Protein AF-A0A5R9E8K3-F1 (afdb_monomer)

Secondary structure (DSSP, 8-state):
--SHHHHSS--S--------------------------------------------------------------------PPPPPGGGHHHHHHHHGGGS-HHHHHHHHHHHH-HHHHHTS-HHHHHHHTTS-HHHHHHHHHHTT-SSHHHHHHHHHHHHHHHHTTPPPBSSSS-BTT--HHHHHHHHHHHHHHHHHHHHHH--HHHHHHHHHHHHH-S-EEEE--THHHHHHHHHHHHHHHTT--EEEE-SHHHHHHHHTT--TT-EEEEE-SSS--HHHHHHHHHHHHTT-EEEEEES-TTSGGGGG-SEEEE---TT--TT-SS-HHHHHHHHHHHHHHHHHHHHHTHHHHHHHHHHHHHHHHHHHS----

Foldseek 3Di:
DQPPVCVVPPPDDDDDDDDDDDDDDYDDDDDDDDDDDDDDDDDDDDDDDDDDDDDDDDDDDDDDDDDDDDDDDDDDDDPPDDQAAQVCLLVLLVVCVVVDDPLLNLLSVVCNVQLPVLLPDDLVRSCVVSVHDSVSQQVSCVVSPHNGPVRSSVSSNVNVVVVVVVFAPAPFPPHHPPDDVVVVVVVVVVLQVVQQVVLVVPWDVVLLLVLLVLQLQAQAEEEEDEDLQLVLQVVLQVLCVLQPHHYDYDHDLVVLQVVLLVAAARHEYEAEEAALEPCSRQNSLQSNLVRHHAYEYEYQCCVHSSVVSHPGYTHGHPPRQHPPNVPVVSSSSSSNSSSVSSSVSSCVVSVVRRVVSNVVVCVVCVVVPDPPPD

Radius of gyration: 31.63 Å; Cα contacts (8 Å, |Δi|>4): 462; chains: 1; bounding box: 90×89×94 Å

Nearest PDB structures (foldseek):
  4ivn-assembly1_B  TM=6.875E-01  e=9.668E-21  Vibrio vulnificus YJ016
  4ivn-assembly1_A  TM=6.862E-01  e=1.347E-20  Vibrio vulnificus YJ016
  7en7-assembly1_A  TM=9.440E-01  e=8.428E-16  Escherichia coli K-12
  7en6-assembly1_C  TM=9.588E-01  e=3.052E-14  Escherichia coli
  7en6-assembly1_D  TM=9.165E-01  e=1.432E-13  Escherichia coli

Structure (mmCIF, N/CA/C/O backbone):
data_AF-A0A5R9E8K3-F1
#
_entry.id   AF-A0A5R9E8K3-F1
#
loop_
_atom_site.group_PDB
_atom_site.id
_atom_site.type_symbol
_atom_site.label_atom_id
_atom_site.label_alt_id
_atom_site.label_comp_id
_atom_site.label_asym_id
_atom_site.label_entity_id
_atom_site.label_seq_id
_atom_site.pdbx_PDB_ins_code
_atom_site.Cartn_x
_atom_site.Cartn_y
_atom_site.Cartn_z
_atom_site.occupancy
_atom_site.B_iso_or_equiv
_atom_site.auth_seq_id
_atom_site.auth_comp_id
_atom_site.auth_asym_id
_atom_site.auth_atom_id
_atom_site.pdbx_PDB_model_num
ATOM 1 N N . MET A 1 1 ? 27.120 21.639 -10.016 1.00 44.28 1 MET A N 1
ATOM 2 C CA . MET A 1 1 ? 26.399 20.917 -8.944 1.00 44.28 1 MET A CA 1
ATOM 3 C C . MET A 1 1 ? 26.073 19.487 -9.396 1.00 44.28 1 MET A C 1
ATOM 5 O O . MET A 1 1 ? 24.969 19.007 -9.218 1.00 44.28 1 MET A O 1
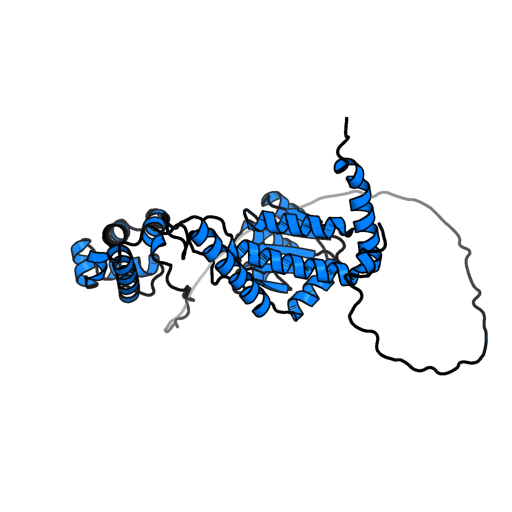ATOM 9 N N . THR A 1 2 ? 27.048 18.814 -10.017 1.00 40.00 2 THR A N 1
ATOM 10 C CA . THR A 1 2 ? 26.936 17.485 -10.659 1.00 40.00 2 THR A CA 1
ATOM 11 C C . THR A 1 2 ? 27.899 16.466 -10.034 1.00 40.00 2 THR A C 1
ATOM 13 O O . THR A 1 2 ? 28.052 15.361 -10.542 1.00 40.00 2 THR A O 1
ATOM 16 N N . LYS A 1 3 ? 28.568 16.838 -8.931 1.00 33.62 3 LYS A N 1
ATOM 17 C CA . LYS A 1 3 ? 29.562 16.002 -8.247 1.00 33.62 3 LYS A CA 1
ATOM 18 C C . LYS A 1 3 ? 28.969 15.223 -7.063 1.00 33.62 3 LYS A C 1
ATOM 20 O O . LYS A 1 3 ? 29.402 14.108 -6.819 1.00 33.62 3 LYS A O 1
ATOM 25 N N . ASP A 1 4 ? 27.915 15.738 -6.430 1.00 43.16 4 ASP A N 1
ATOM 26 C CA . ASP A 1 4 ? 27.413 15.189 -5.160 1.00 43.16 4 ASP A CA 1
ATOM 27 C C . ASP A 1 4 ? 26.492 13.963 -5.300 1.00 43.16 4 ASP A C 1
ATOM 29 O O . ASP A 1 4 ? 26.300 13.234 -4.335 1.00 43.16 4 ASP A O 1
ATOM 33 N N . LEU A 1 5 ? 25.958 13.668 -6.493 1.00 39.25 5 LEU A N 1
ATOM 34 C CA . LEU A 1 5 ? 25.061 12.512 -6.674 1.00 39.25 5 LEU A CA 1
ATOM 35 C C . LEU A 1 5 ? 25.810 11.178 -6.849 1.00 39.25 5 LEU A C 1
ATOM 37 O O . LEU A 1 5 ? 25.231 10.113 -6.653 1.00 39.25 5 LEU A O 1
ATOM 41 N N . LYS A 1 6 ? 27.103 11.229 -7.198 1.00 38.62 6 LYS A N 1
ATOM 42 C CA . LYS A 1 6 ? 27.945 10.035 -7.386 1.00 38.62 6 LYS A CA 1
ATOM 43 C C . LYS A 1 6 ? 28.484 9.486 -6.060 1.00 38.62 6 LYS A C 1
ATOM 45 O O . LYS A 1 6 ? 28.714 8.285 -5.952 1.00 38.62 6 LYS A O 1
ATOM 50 N N . ASP A 1 7 ? 28.623 10.346 -5.052 1.00 39.75 7 ASP A N 1
ATOM 51 C CA . ASP A 1 7 ? 29.237 9.992 -3.768 1.00 39.75 7 ASP A CA 1
ATOM 52 C C . ASP A 1 7 ? 28.236 9.361 -2.780 1.00 39.75 7 ASP A C 1
ATOM 54 O O . ASP A 1 7 ? 28.642 8.609 -1.898 1.00 39.75 7 ASP A O 1
ATOM 58 N N . SER A 1 8 ? 26.922 9.566 -2.952 1.00 41.91 8 SER A N 1
ATOM 59 C CA . SER A 1 8 ? 25.903 8.991 -2.052 1.00 41.91 8 SER A CA 1
ATOM 60 C C . SER A 1 8 ? 25.559 7.516 -2.316 1.00 41.91 8 SER A C 1
ATOM 62 O O . SER A 1 8 ? 24.969 6.881 -1.449 1.00 41.91 8 SER A O 1
ATOM 64 N N . PHE A 1 9 ? 25.939 6.949 -3.469 1.00 45.47 9 PHE A N 1
ATOM 65 C CA . PHE A 1 9 ? 25.578 5.573 -3.862 1.00 45.47 9 PHE A CA 1
ATOM 66 C C . PHE A 1 9 ? 26.784 4.660 -4.174 1.00 45.47 9 PHE A C 1
ATOM 68 O O . PHE A 1 9 ? 26.606 3.505 -4.548 1.00 45.47 9 PHE A O 1
ATOM 75 N N . GLY A 1 10 ? 28.021 5.147 -4.012 1.00 33.34 10 GLY A N 1
ATOM 76 C CA . GLY A 1 10 ? 29.241 4.485 -4.500 1.00 33.34 10 GLY A CA 1
ATOM 77 C C . GLY A 1 10 ? 30.074 3.692 -3.484 1.00 33.34 10 GLY A C 1
ATOM 78 O O . GLY A 1 10 ? 31.229 3.391 -3.778 1.00 33.34 10 GLY A O 1
ATOM 79 N N . ALA A 1 11 ? 29.556 3.362 -2.297 1.00 35.47 11 ALA A N 1
ATOM 80 C CA . ALA A 1 11 ? 30.349 2.742 -1.226 1.00 35.47 11 ALA A CA 1
ATOM 81 C C . ALA A 1 11 ? 29.882 1.325 -0.842 1.00 35.47 11 ALA A C 1
ATOM 83 O O . ALA A 1 11 ? 29.678 1.029 0.330 1.00 35.47 11 ALA A O 1
ATOM 84 N N . ALA A 1 12 ? 29.747 0.423 -1.816 1.00 40.31 12 ALA A N 1
ATOM 85 C CA . ALA A 1 12 ? 29.749 -1.018 -1.553 1.00 40.31 12 ALA A CA 1
ATOM 86 C C . ALA A 1 12 ? 30.237 -1.788 -2.791 1.00 40.31 12 ALA A C 1
ATOM 88 O O . ALA A 1 12 ? 29.543 -1.862 -3.798 1.00 40.31 12 ALA A O 1
ATOM 89 N N . GLY A 1 13 ? 31.434 -2.379 -2.704 1.00 35.34 13 GLY A N 1
ATOM 90 C CA . GLY A 1 13 ? 31.878 -3.427 -3.631 1.00 35.34 13 GLY A CA 1
ATOM 91 C C . GLY A 1 13 ? 33.006 -3.057 -4.597 1.00 35.34 13 GLY A C 1
ATOM 92 O O . GLY A 1 13 ? 32.820 -3.074 -5.807 1.00 35.34 13 GLY A O 1
ATOM 93 N N . ALA A 1 14 ? 34.221 -2.828 -4.090 1.00 31.33 14 ALA A N 1
ATOM 94 C CA . ALA A 1 14 ? 35.429 -2.936 -4.911 1.00 31.33 14 ALA A CA 1
ATOM 95 C C . ALA A 1 14 ? 36.554 -3.616 -4.117 1.00 31.33 14 ALA A C 1
ATOM 97 O O . ALA A 1 14 ? 37.250 -2.993 -3.320 1.00 31.33 14 ALA A O 1
ATOM 98 N N . GLY A 1 15 ? 36.723 -4.922 -4.336 1.00 30.09 15 GLY A N 1
ATOM 99 C CA . GLY A 1 15 ? 37.740 -5.742 -3.685 1.00 30.09 15 GLY A CA 1
ATOM 100 C C . GLY A 1 15 ? 38.348 -6.778 -4.629 1.00 30.09 15 GLY A C 1
ATOM 101 O O . GLY A 1 15 ? 37.911 -7.917 -4.651 1.00 30.09 15 GLY A O 1
ATOM 102 N N . ARG A 1 16 ? 39.407 -6.355 -5.334 1.00 33.81 16 ARG A N 1
ATOM 103 C CA . ARG A 1 16 ? 40.510 -7.144 -5.932 1.00 33.81 16 ARG A CA 1
ATOM 104 C C . ARG A 1 16 ? 40.220 -8.079 -7.125 1.00 33.81 16 ARG A C 1
ATOM 106 O O . ARG A 1 16 ? 39.696 -9.175 -6.986 1.00 33.81 16 ARG A O 1
ATOM 113 N N . ARG A 1 17 ? 40.817 -7.722 -8.270 1.00 34.03 17 ARG A N 1
ATOM 114 C CA . ARG A 1 17 ? 41.409 -8.659 -9.247 1.00 34.03 17 ARG A CA 1
ATOM 115 C C . ARG A 1 17 ? 42.916 -8.388 -9.364 1.00 34.03 17 ARG A C 1
ATOM 117 O O . ARG A 1 17 ? 43.286 -7.214 -9.363 1.00 34.03 17 ARG A O 1
ATOM 124 N N . PRO A 1 18 ? 43.776 -9.405 -9.547 1.00 42.03 18 PRO A N 1
ATOM 125 C CA . PRO A 1 18 ? 45.063 -9.243 -10.209 1.00 42.03 18 PRO A CA 1
ATOM 126 C C . PRO A 1 18 ? 45.025 -9.808 -11.643 1.00 42.03 18 PRO A C 1
ATOM 128 O O . PRO A 1 18 ? 44.146 -10.590 -12.001 1.00 42.03 18 PRO A O 1
ATOM 131 N N . GLY A 1 19 ? 45.947 -9.315 -12.472 1.00 32.16 19 GLY A N 1
ATOM 132 C CA . GLY A 1 19 ? 45.918 -9.390 -13.933 1.00 32.16 19 GLY A CA 1
ATOM 133 C C . GLY A 1 19 ? 46.475 -10.659 -14.586 1.00 32.16 19 GLY A C 1
ATOM 134 O O . GLY A 1 19 ? 46.796 -11.641 -13.926 1.00 32.16 19 GLY A O 1
ATOM 135 N N . GLY A 1 20 ? 46.600 -10.590 -15.917 1.00 30.16 20 GLY A N 1
ATOM 136 C CA . GLY A 1 20 ? 47.185 -11.639 -16.755 1.00 30.16 20 GLY A CA 1
ATOM 137 C C . GLY A 1 20 ? 46.899 -11.461 -18.252 1.00 30.16 20 GLY A C 1
ATOM 138 O O . GLY A 1 20 ? 45.880 -11.930 -18.736 1.00 30.16 20 GLY A O 1
ATOM 139 N N . SER A 1 21 ? 47.798 -10.744 -18.935 1.00 31.95 21 SER A N 1
ATOM 140 C CA . SER A 1 21 ? 48.279 -10.907 -20.328 1.00 31.95 21 SER A CA 1
ATOM 141 C C . SER A 1 21 ? 47.412 -11.585 -21.414 1.00 31.95 21 SER A C 1
ATOM 143 O O . SER A 1 21 ? 47.141 -12.782 -21.355 1.00 31.95 21 SER A O 1
ATOM 145 N N . ALA A 1 22 ? 47.174 -10.849 -22.509 1.00 34.56 22 ALA A N 1
ATOM 146 C CA . ALA A 1 22 ? 46.952 -11.386 -23.864 1.00 34.56 22 ALA A CA 1
ATOM 147 C C . ALA A 1 22 ? 48.291 -11.806 -24.523 1.00 34.56 22 ALA A C 1
ATOM 149 O O . ALA A 1 22 ? 49.345 -11.368 -24.045 1.00 34.56 22 ALA A O 1
ATOM 150 N N . PRO A 1 23 ? 48.285 -12.599 -25.621 1.00 46.34 23 PRO A N 1
ATOM 151 C CA . PRO A 1 23 ? 48.351 -11.953 -26.949 1.00 46.34 23 PRO A CA 1
ATOM 152 C C . PRO A 1 23 ? 47.682 -12.699 -28.141 1.00 46.34 23 PRO A C 1
ATOM 154 O O . PRO A 1 23 ? 47.457 -13.902 -28.093 1.00 46.34 23 PRO A O 1
ATOM 157 N N . SER A 1 24 ? 47.512 -11.946 -29.251 1.00 33.78 24 SER A N 1
ATOM 158 C CA . SER A 1 24 ? 47.542 -12.339 -30.695 1.00 33.78 24 SER A CA 1
ATOM 159 C C . SER A 1 24 ? 46.527 -13.380 -31.218 1.00 33.78 24 SER A C 1
ATOM 161 O O . SER A 1 24 ? 46.518 -14.515 -30.778 1.00 33.78 24 SER A O 1
ATOM 163 N N . GLY A 1 25 ? 45.660 -13.082 -32.196 1.00 33.09 25 GLY A N 1
ATOM 164 C CA . GLY A 1 25 ? 45.960 -12.827 -33.620 1.00 33.09 25 GLY A CA 1
ATOM 165 C C . GLY A 1 25 ? 44.756 -13.246 -34.513 1.00 33.09 25 GLY A C 1
ATOM 166 O O . GLY A 1 25 ? 43.749 -13.683 -33.964 1.00 33.09 25 GLY A O 1
ATOM 167 N N . PRO A 1 26 ? 44.788 -13.077 -35.854 1.00 43.94 26 PRO A N 1
ATOM 168 C CA . PRO A 1 26 ? 43.720 -12.353 -36.564 1.00 43.94 26 PRO A CA 1
ATOM 169 C C . PRO A 1 26 ? 42.866 -13.144 -37.584 1.00 43.94 26 PRO A C 1
ATOM 171 O O . PRO A 1 26 ? 43.314 -14.123 -38.164 1.00 43.94 26 PRO A O 1
ATOM 174 N N . GLY A 1 27 ? 41.698 -12.564 -37.911 1.00 30.17 27 GLY A N 1
ATOM 175 C CA . GLY A 1 27 ? 41.170 -12.439 -39.282 1.00 30.17 27 GLY A CA 1
ATOM 176 C C . GLY A 1 27 ? 40.286 -13.564 -39.840 1.00 30.17 27 GLY A C 1
ATOM 177 O O . GLY A 1 27 ? 40.717 -14.702 -39.950 1.00 30.17 27 GLY A O 1
ATOM 178 N N . THR A 1 28 ? 39.076 -13.220 -40.308 1.00 35.12 28 THR A N 1
ATOM 179 C CA . THR A 1 28 ? 38.660 -13.348 -41.730 1.00 35.12 28 THR A CA 1
ATOM 180 C C . THR A 1 28 ? 37.191 -12.944 -41.969 1.00 35.12 28 THR A C 1
ATOM 182 O O . THR A 1 28 ? 36.265 -13.397 -41.306 1.00 35.12 28 THR A O 1
ATOM 185 N N . SER A 1 29 ? 37.033 -12.039 -42.942 1.00 32.09 29 SER A N 1
ATOM 186 C CA . SER A 1 29 ? 35.969 -11.897 -43.954 1.00 32.09 29 SER A CA 1
ATOM 187 C C . SER A 1 29 ? 34.512 -12.303 -43.657 1.00 32.09 29 SER A C 1
ATOM 189 O O . SER A 1 29 ? 34.172 -13.483 -43.617 1.00 32.09 29 SER A O 1
ATOM 191 N N . ARG A 1 30 ? 33.608 -11.314 -43.726 1.00 33.00 30 ARG A N 1
ATOM 192 C CA . ARG A 1 30 ? 32.241 -11.490 -44.247 1.00 33.00 30 ARG A CA 1
ATOM 193 C C . ARG A 1 30 ? 32.029 -10.566 -45.446 1.00 33.00 30 ARG A C 1
ATOM 195 O O . ARG A 1 30 ? 32.167 -9.353 -45.326 1.00 33.00 30 ARG A O 1
ATOM 202 N N . THR A 1 31 ? 31.675 -11.152 -46.583 1.00 33.09 31 THR A N 1
ATOM 203 C CA . THR A 1 31 ? 31.046 -10.488 -47.730 1.00 33.09 31 THR A CA 1
ATOM 204 C C . THR A 1 31 ? 29.767 -11.254 -48.083 1.00 33.09 31 THR A C 1
ATOM 206 O O . THR A 1 31 ? 29.636 -12.418 -47.715 1.00 33.09 31 THR A O 1
ATOM 209 N N . HIS A 1 32 ? 28.889 -10.592 -48.845 1.00 34.25 32 HIS A N 1
ATOM 210 C CA . HIS A 1 32 ? 27.576 -11.016 -49.370 1.00 34.25 32 HIS A CA 1
ATOM 211 C C . HIS A 1 32 ? 26.397 -10.802 -48.403 1.00 34.25 32 HIS A C 1
ATOM 213 O O . HIS A 1 32 ? 26.429 -11.233 -47.261 1.00 34.25 32 HIS A O 1
ATOM 219 N N . GLY A 1 33 ? 25.307 -10.142 -48.792 1.00 30.98 33 GLY A N 1
ATOM 220 C CA . GLY A 1 33 ? 24.947 -9.585 -50.092 1.00 30.98 33 GLY A CA 1
ATOM 221 C C . GLY A 1 33 ? 23.671 -8.754 -49.959 1.00 30.98 33 GLY A C 1
ATOM 222 O O . GLY A 1 33 ? 22.820 -9.035 -49.119 1.00 30.98 33 GLY A O 1
ATOM 223 N N . GLY A 1 34 ? 23.560 -7.714 -50.777 1.00 29.25 34 GLY A N 1
ATOM 224 C CA . GLY A 1 34 ? 22.355 -6.911 -50.919 1.00 29.25 34 GLY A CA 1
ATOM 225 C C . GLY A 1 34 ? 22.202 -6.524 -52.378 1.00 29.25 34 GLY A C 1
ATOM 226 O O . GLY A 1 34 ? 23.114 -5.924 -52.939 1.00 29.25 34 GLY A O 1
ATOM 227 N N . SER A 1 35 ? 21.085 -6.920 -52.985 1.00 35.00 35 SER A N 1
ATOM 228 C CA . SER A 1 35 ? 20.460 -6.357 -54.192 1.00 35.00 35 SER A CA 1
ATOM 229 C C . SER A 1 35 ? 19.142 -7.110 -54.417 1.00 35.00 35 SER A C 1
ATOM 231 O O . SER A 1 35 ? 19.138 -8.336 -54.356 1.00 35.00 35 SER A O 1
ATOM 233 N N . GLY A 1 36 ? 18.038 -6.372 -54.596 1.00 31.77 36 GLY A N 1
ATOM 234 C CA . GLY A 1 36 ? 16.669 -6.887 -54.793 1.00 31.77 36 GLY A CA 1
ATOM 235 C C . GLY A 1 36 ? 16.443 -7.583 -56.152 1.00 31.77 36 GLY A C 1
ATOM 236 O O . GLY A 1 36 ? 17.420 -8.033 -56.747 1.00 31.77 36 GLY A O 1
ATOM 237 N N . PRO A 1 37 ? 15.200 -7.669 -56.685 1.00 47.4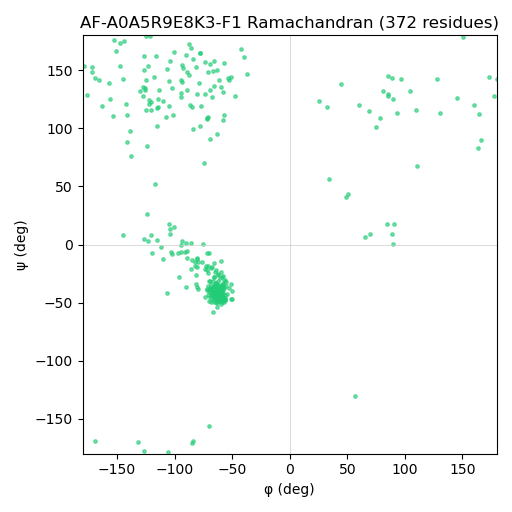1 37 PRO A N 1
ATOM 238 C CA . PRO A 1 37 ? 14.316 -6.511 -56.843 1.00 47.41 37 PRO A CA 1
ATOM 239 C C . PRO A 1 37 ? 12.800 -6.749 -56.619 1.00 47.41 37 PRO A C 1
ATOM 241 O O . PRO A 1 37 ? 12.300 -7.851 -56.424 1.00 47.41 37 PRO A O 1
ATOM 244 N N . THR A 1 38 ? 12.105 -5.616 -56.677 1.00 35.94 38 THR A N 1
ATOM 245 C CA . THR A 1 38 ? 10.674 -5.323 -56.847 1.00 35.94 38 THR A CA 1
ATOM 246 C C . THR A 1 38 ? 9.882 -6.231 -57.797 1.00 35.94 38 THR A C 1
ATOM 248 O O . THR A 1 38 ? 10.376 -6.529 -58.878 1.00 35.94 38 THR A O 1
ATOM 251 N N . THR A 1 39 ? 8.596 -6.470 -57.502 1.00 35.78 39 THR A N 1
ATOM 252 C CA . THR A 1 39 ? 7.473 -6.258 -58.449 1.00 35.78 39 THR A CA 1
ATOM 253 C C . THR A 1 39 ? 6.147 -6.060 -57.701 1.00 35.78 39 THR A C 1
ATOM 255 O O . THR A 1 39 ? 5.859 -6.713 -56.704 1.00 35.78 39 THR A O 1
ATOM 258 N N . SER A 1 40 ? 5.364 -5.106 -58.201 1.00 32.16 40 SER A N 1
ATOM 259 C CA . SER A 1 40 ? 3.967 -4.803 -57.885 1.00 32.16 40 SER A CA 1
ATOM 260 C C . SER A 1 40 ? 3.029 -5.526 -58.856 1.00 32.16 40 SER A C 1
ATOM 262 O O . SER A 1 40 ? 3.396 -5.626 -60.024 1.00 32.16 40 SER A O 1
ATOM 264 N N . ALA A 1 41 ? 1.800 -5.860 -58.452 1.00 31.72 41 ALA A N 1
ATOM 265 C CA . ALA A 1 41 ? 0.575 -5.557 -59.215 1.00 31.72 41 ALA A CA 1
ATOM 266 C C . ALA A 1 41 ? -0.690 -6.042 -58.485 1.00 31.72 41 ALA A C 1
ATOM 268 O O . ALA A 1 41 ? -0.654 -6.962 -57.676 1.00 31.72 41 ALA A O 1
ATOM 269 N N . ALA A 1 42 ? -1.781 -5.347 -58.794 1.00 32.78 42 ALA A N 1
ATOM 270 C CA . ALA A 1 42 ? -3.099 -5.350 -58.183 1.00 32.78 42 ALA A CA 1
ATOM 271 C C . ALA A 1 42 ? -4.076 -6.408 -58.737 1.00 32.78 42 ALA A C 1
ATOM 273 O O . ALA A 1 42 ? -3.844 -6.987 -59.796 1.00 32.78 42 ALA A O 1
ATOM 274 N N . GLY A 1 43 ? -5.226 -6.509 -58.060 1.00 29.23 43 GLY A N 1
ATOM 275 C CA . GLY A 1 43 ? -6.509 -7.017 -58.569 1.00 29.23 43 GLY A CA 1
ATOM 276 C C . GLY A 1 43 ? -7.097 -8.112 -57.675 1.00 29.23 43 GLY A C 1
ATOM 277 O O . GLY A 1 43 ? -6.356 -8.941 -57.170 1.00 29.23 43 GLY A O 1
ATOM 278 N N . ASP A 1 44 ? -8.394 -8.236 -57.426 1.00 31.17 44 ASP A N 1
ATOM 279 C CA . ASP A 1 44 ? -9.586 -7.405 -57.613 1.00 31.17 44 ASP A CA 1
ATOM 280 C C . ASP A 1 44 ? -10.729 -8.156 -56.883 1.00 31.17 44 ASP A C 1
ATOM 282 O O . ASP A 1 44 ? -10.680 -9.379 -56.775 1.00 31.17 44 ASP A O 1
ATOM 286 N N . SER A 1 45 ? -11.733 -7.410 -56.416 1.00 31.19 45 SER A N 1
ATOM 287 C CA . SER A 1 45 ? -13.156 -7.758 -56.221 1.00 31.19 45 SER A CA 1
ATOM 288 C C . SER A 1 45 ? -13.620 -9.091 -55.592 1.00 31.19 45 SER A C 1
ATOM 290 O O . SER A 1 45 ? -13.262 -10.180 -56.028 1.00 31.19 45 SER A O 1
ATOM 292 N N . GLY A 1 46 ? -14.634 -9.005 -54.717 1.00 29.59 46 GLY A N 1
ATOM 293 C CA . GLY A 1 46 ? -15.580 -10.114 -54.523 1.00 29.59 46 GLY A CA 1
ATOM 294 C C . GLY A 1 46 ? -16.424 -10.052 -53.252 1.00 29.59 46 GLY A C 1
ATOM 295 O O . GLY A 1 46 ? -16.096 -10.691 -52.261 1.00 29.59 46 GLY A O 1
ATOM 296 N N . ALA A 1 47 ? -17.519 -9.295 -53.286 1.00 32.09 47 ALA A N 1
ATOM 297 C CA . ALA A 1 47 ? -18.565 -9.270 -52.262 1.00 32.09 47 ALA A CA 1
ATOM 298 C C . ALA A 1 47 ? -19.389 -10.576 -52.222 1.00 32.09 47 ALA A C 1
ATOM 300 O O . ALA A 1 47 ? -19.528 -11.220 -53.262 1.00 32.09 47 ALA A O 1
ATOM 301 N N . SER A 1 48 ? -20.009 -10.900 -51.073 1.00 32.28 48 SER A N 1
ATOM 302 C CA . SER A 1 48 ? -21.461 -11.179 -50.897 1.00 32.28 48 SER A CA 1
ATOM 303 C C . SER A 1 48 ? -21.751 -11.977 -49.609 1.00 32.28 48 SER A C 1
ATOM 305 O O . SER A 1 48 ? -21.291 -13.102 -49.442 1.00 32.28 48 SER A O 1
ATOM 307 N N . ASP A 1 49 ? -22.548 -11.372 -48.730 1.00 35.19 49 ASP A N 1
ATOM 308 C CA . ASP A 1 49 ? -23.349 -11.963 -47.635 1.00 35.19 49 ASP A CA 1
ATOM 309 C C . ASP A 1 49 ? -24.705 -12.459 -48.235 1.00 35.19 49 ASP A C 1
ATOM 311 O O . ASP A 1 49 ? -24.886 -12.292 -49.448 1.00 35.19 49 ASP A O 1
ATOM 315 N N . PRO A 1 50 ? -25.772 -12.863 -47.505 1.00 55.22 50 PRO A N 1
ATOM 316 C CA . PRO A 1 50 ? -25.956 -13.634 -46.258 1.00 55.22 50 PRO A CA 1
ATOM 317 C C . PRO A 1 50 ? -26.905 -14.853 -46.464 1.00 55.22 50 PRO A C 1
ATOM 319 O O . PRO A 1 50 ? -27.522 -15.012 -47.518 1.00 55.22 50 PRO A O 1
ATOM 322 N N . GLY A 1 51 ? -27.170 -15.657 -45.420 1.00 30.30 51 GLY A N 1
ATOM 323 C CA . GLY A 1 51 ? -28.467 -16.359 -45.343 1.00 30.30 51 GLY A CA 1
ATOM 324 C C . GLY A 1 51 ? -28.660 -17.398 -44.218 1.00 30.30 51 GLY A C 1
ATOM 325 O O . GLY A 1 51 ? -27.705 -18.095 -43.891 1.00 30.30 51 GLY A O 1
ATOM 326 N N . PRO A 1 52 ? -29.872 -17.532 -43.623 1.00 55.94 52 PRO A N 1
ATOM 327 C CA . PRO A 1 52 ? -30.080 -18.046 -42.260 1.00 55.94 52 PRO A CA 1
ATOM 328 C C . PRO A 1 52 ? -30.989 -19.300 -42.158 1.00 55.94 52 PRO A C 1
ATOM 330 O O . PRO A 1 52 ? -31.567 -19.756 -43.139 1.00 55.94 52 PRO A O 1
ATOM 333 N N . GLY A 1 53 ? -31.190 -19.805 -40.931 1.00 30.34 53 GLY A N 1
ATOM 334 C CA . GLY A 1 53 ? -32.244 -20.769 -40.545 1.00 30.34 53 GLY A CA 1
ATOM 335 C C . GLY A 1 53 ? -31.736 -21.739 -39.468 1.00 30.34 53 GLY A C 1
ATOM 336 O O . GLY A 1 53 ? -30.671 -22.310 -39.633 1.00 30.34 53 GLY A O 1
ATOM 337 N N . GLY A 1 54 ? -32.347 -21.953 -38.300 1.00 28.14 54 GLY A N 1
ATOM 338 C CA . GLY A 1 54 ? -33.758 -21.906 -37.918 1.00 28.14 54 GLY A CA 1
ATOM 339 C C . GLY A 1 54 ? -34.239 -23.341 -37.648 1.00 28.14 54 GLY A C 1
ATOM 340 O O . GLY A 1 54 ? -34.259 -24.144 -38.572 1.00 28.14 54 GLY A O 1
ATOM 341 N N . GLY A 1 55 ? -34.629 -23.682 -36.411 1.00 27.56 55 GLY A N 1
ATOM 342 C CA . GLY A 1 55 ? -35.268 -24.977 -36.123 1.00 27.56 55 GLY A CA 1
ATOM 343 C C . GLY A 1 55 ? -35.304 -25.371 -34.645 1.00 27.56 55 GLY A C 1
ATOM 344 O O . GLY A 1 55 ? -34.273 -25.632 -34.040 1.00 27.56 55 GLY A O 1
ATOM 345 N N . ALA A 1 56 ? -36.510 -25.408 -34.083 1.00 28.70 56 ALA A N 1
ATOM 346 C CA . ALA A 1 56 ? -36.841 -25.660 -32.683 1.00 28.70 56 ALA A CA 1
ATOM 347 C C . ALA A 1 56 ? -37.438 -27.070 -32.444 1.00 28.70 56 ALA A C 1
ATOM 349 O O . ALA A 1 56 ? -37.699 -27.801 -33.394 1.00 28.70 56 ALA A O 1
ATOM 350 N N . ALA A 1 57 ? -37.785 -27.320 -31.167 1.00 30.56 57 ALA A N 1
ATOM 351 C CA . ALA A 1 57 ? -38.781 -28.270 -30.620 1.00 30.56 57 ALA A CA 1
ATOM 352 C C . ALA A 1 57 ? -38.272 -29.680 -30.222 1.00 30.56 57 ALA A C 1
ATOM 354 O O . ALA A 1 57 ? -37.779 -30.430 -31.049 1.00 30.56 57 ALA A O 1
ATOM 355 N N . SER A 1 58 ? -38.277 -30.016 -28.915 1.00 29.34 58 SER A N 1
ATOM 356 C CA . SER A 1 58 ? -39.340 -30.734 -28.142 1.00 29.34 58 SER A CA 1
ATOM 357 C C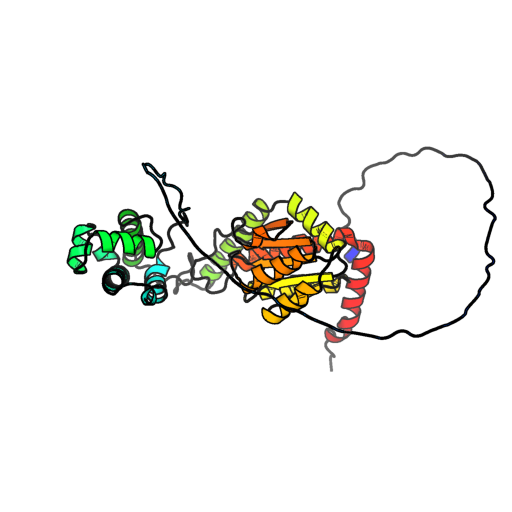 . SER A 1 58 ? -39.192 -32.270 -28.259 1.00 29.34 58 SER A C 1
ATOM 359 O O . SER A 1 58 ? -38.788 -32.732 -29.309 1.00 29.34 58 SER A O 1
ATOM 361 N N . SER A 1 59 ? -39.458 -33.181 -27.317 1.00 29.19 59 SER A N 1
ATOM 362 C CA . SER A 1 59 ? -40.269 -33.271 -26.093 1.00 29.19 59 SER A CA 1
ATOM 363 C C . SER A 1 59 ? -39.847 -34.588 -25.362 1.00 29.19 59 SER A C 1
ATOM 365 O O . SER A 1 59 ? -39.376 -35.511 -26.012 1.00 29.19 59 SER A O 1
ATOM 367 N N . SER A 1 60 ? -39.784 -34.663 -24.025 1.00 28.41 60 SER A N 1
ATOM 368 C CA . SER A 1 60 ? -40.757 -35.286 -23.089 1.00 28.41 60 SER A CA 1
ATOM 369 C C . SER A 1 60 ? -40.661 -36.811 -22.803 1.00 28.41 60 SER A C 1
ATOM 371 O O . SER A 1 60 ? -40.723 -37.634 -23.705 1.00 28.41 60 SER A O 1
ATOM 373 N N . GLY A 1 61 ? -40.643 -37.145 -21.495 1.00 27.89 61 GLY A N 1
ATOM 374 C CA . GLY A 1 61 ? -41.123 -38.403 -20.871 1.00 27.89 61 GLY A CA 1
ATOM 375 C C . GLY A 1 61 ? -40.085 -39.508 -20.590 1.00 27.89 61 GLY A C 1
ATOM 376 O O . GLY A 1 61 ? -39.238 -39.763 -21.425 1.00 27.89 61 GLY A O 1
ATOM 377 N N . ARG A 1 62 ? -40.103 -40.302 -19.504 1.00 29.98 62 ARG A N 1
ATOM 378 C CA . ARG A 1 62 ? -40.637 -40.268 -18.119 1.00 29.98 62 ARG A CA 1
ATOM 379 C C . ARG A 1 62 ? -40.235 -41.615 -17.458 1.00 29.98 62 ARG A C 1
ATOM 381 O O . ARG A 1 62 ? -40.380 -42.642 -18.104 1.00 29.98 62 ARG A O 1
ATOM 388 N N . GLY A 1 63 ? -39.874 -41.593 -16.165 1.00 26.89 63 GLY A N 1
ATOM 389 C CA . GLY A 1 63 ? -39.923 -42.718 -15.194 1.00 26.89 63 GLY A CA 1
ATOM 390 C C . GLY A 1 63 ? -38.762 -43.733 -15.233 1.00 26.89 63 GLY A C 1
ATOM 391 O O . GLY A 1 63 ? -38.414 -44.218 -16.292 1.00 26.89 63 GLY A O 1
ATOM 392 N N . GLY A 1 64 ? -38.097 -44.150 -14.150 1.00 26.69 64 GLY A N 1
ATOM 393 C CA . GLY A 1 64 ? -38.242 -43.919 -12.711 1.00 26.69 64 GLY A CA 1
ATOM 394 C C . GLY A 1 64 ? -38.222 -45.251 -11.952 1.00 26.69 64 GLY A C 1
ATOM 395 O O . GLY A 1 64 ? -39.191 -45.980 -12.075 1.00 26.69 64 GLY A O 1
ATOM 396 N N . THR A 1 65 ? -37.198 -45.529 -11.125 1.00 28.02 65 THR A N 1
ATOM 397 C CA . THR A 1 65 ? -37.295 -46.403 -9.929 1.00 28.02 65 THR A CA 1
ATOM 398 C C . THR A 1 65 ? -36.118 -46.224 -8.944 1.00 28.02 65 THR A C 1
ATOM 400 O O . THR A 1 65 ? -34.990 -46.568 -9.270 1.00 28.02 65 THR A O 1
ATOM 403 N N . ARG A 1 66 ? -36.480 -45.815 -7.712 1.00 27.14 66 ARG A N 1
ATOM 404 C CA . ARG A 1 66 ? -36.017 -46.265 -6.369 1.00 27.14 66 ARG A CA 1
ATOM 405 C C . ARG A 1 66 ? -34.665 -45.795 -5.760 1.00 27.14 66 ARG A C 1
ATOM 407 O O . ARG A 1 66 ? -33.597 -46.278 -6.100 1.00 27.14 66 ARG A O 1
ATOM 414 N N . SER A 1 67 ? -34.822 -44.937 -4.736 1.00 29.12 67 SER A N 1
ATOM 415 C CA . SER A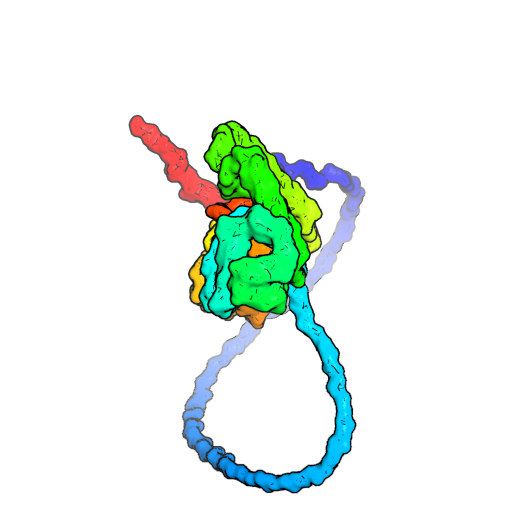 1 67 ? -34.016 -44.631 -3.520 1.00 29.12 67 SER A CA 1
ATOM 416 C C . SER A 1 67 ? -33.437 -45.863 -2.771 1.00 29.12 67 SER A C 1
ATOM 418 O O . SER A 1 67 ? -33.968 -46.949 -3.019 1.00 29.12 67 SER A O 1
ATOM 420 N N . PRO A 1 68 ? -32.493 -45.747 -1.782 1.00 38.12 68 PRO A N 1
ATOM 421 C CA . PRO A 1 68 ? -32.317 -44.604 -0.854 1.00 38.12 68 PRO A CA 1
ATOM 422 C C . PRO A 1 68 ? -30.896 -44.223 -0.335 1.00 38.12 68 PRO A C 1
ATOM 424 O O . PRO A 1 68 ? -29.935 -44.968 -0.448 1.00 38.12 68 PRO A O 1
ATOM 427 N N . ALA A 1 69 ? -30.886 -43.081 0.376 1.00 26.58 69 ALA A N 1
ATOM 428 C CA . ALA A 1 69 ? -30.075 -42.717 1.554 1.00 26.58 69 ALA A CA 1
ATOM 429 C C . ALA A 1 69 ? -28.677 -42.062 1.420 1.00 26.58 69 ALA A C 1
ATOM 431 O O . ALA A 1 69 ? -27.834 -42.428 0.610 1.00 26.58 69 ALA A O 1
ATOM 432 N N . THR A 1 70 ? -28.457 -41.155 2.389 1.00 28.97 70 THR A N 1
ATOM 433 C CA . THR A 1 70 ? -27.203 -40.578 2.926 1.00 28.97 70 THR A CA 1
ATOM 434 C C . THR A 1 70 ? -26.446 -39.540 2.093 1.00 28.97 70 THR A C 1
ATOM 436 O O . THR A 1 70 ? -25.663 -39.864 1.211 1.00 28.97 70 THR A O 1
ATOM 439 N N . GLY A 1 71 ? -26.617 -38.266 2.464 1.00 33.44 71 GLY A N 1
ATOM 440 C CA . GLY A 1 71 ? -25.670 -37.197 2.138 1.00 33.44 71 GLY A CA 1
ATOM 441 C C . GLY A 1 71 ? -24.593 -37.042 3.219 1.00 33.44 71 GLY A C 1
ATOM 442 O O . GLY A 1 71 ? -24.801 -37.492 4.350 1.00 33.44 71 GLY A O 1
ATOM 443 N N . PRO A 1 72 ? -23.483 -36.353 2.906 1.00 33.69 72 PRO A N 1
ATOM 444 C CA . PRO A 1 72 ? -22.659 -35.741 3.932 1.00 33.69 72 PRO A CA 1
ATOM 445 C C . PRO A 1 72 ? -22.428 -34.231 3.738 1.00 33.69 72 PRO A C 1
ATOM 447 O O . PRO A 1 72 ? -22.240 -33.702 2.648 1.00 33.69 72 PRO A O 1
ATOM 450 N N . ASN A 1 73 ? -22.459 -33.609 4.909 1.00 27.45 73 ASN A N 1
ATOM 451 C CA . ASN A 1 73 ? -21.989 -32.320 5.407 1.00 27.45 73 ASN A CA 1
ATOM 452 C C . ASN A 1 73 ? -20.608 -31.800 4.926 1.00 27.45 73 ASN A C 1
ATOM 454 O O . ASN A 1 73 ? -19.709 -32.592 4.662 1.00 27.45 73 ASN A O 1
ATOM 458 N N . GLY A 1 74 ? -20.413 -30.477 5.088 1.00 25.22 74 GLY A N 1
ATOM 459 C CA . GLY A 1 74 ? -19.122 -29.789 5.332 1.00 25.22 74 GLY A CA 1
ATOM 460 C C . GLY A 1 74 ? -18.541 -29.055 4.111 1.00 25.22 74 GLY A C 1
ATOM 461 O O . GLY A 1 74 ? -18.479 -29.639 3.045 1.00 25.22 74 GLY A O 1
ATOM 462 N N . THR A 1 75 ? -18.089 -27.796 4.148 1.00 25.75 75 THR A N 1
ATOM 463 C CA . THR A 1 75 ? -17.582 -26.954 5.246 1.00 25.75 75 THR A CA 1
ATOM 464 C C . THR A 1 75 ? -17.744 -25.462 4.896 1.00 25.75 75 THR A C 1
ATOM 466 O O . THR A 1 75 ? -17.262 -24.989 3.872 1.00 25.75 75 THR A O 1
ATOM 469 N N . GLY A 1 76 ? -18.415 -24.694 5.761 1.00 25.58 76 GLY A N 1
ATOM 470 C CA . GLY A 1 76 ? -18.416 -23.229 5.704 1.00 25.58 76 GLY A CA 1
ATOM 471 C C . GLY A 1 76 ? -17.194 -22.685 6.439 1.00 25.58 76 GLY A C 1
ATOM 472 O O . GLY A 1 76 ? -17.035 -22.925 7.636 1.00 25.58 76 GLY A O 1
ATOM 473 N N . THR A 1 77 ? -16.318 -21.979 5.732 1.00 28.08 77 THR A N 1
ATOM 474 C CA . THR A 1 77 ? -15.125 -21.335 6.289 1.00 28.08 77 THR A CA 1
ATOM 475 C C . THR A 1 77 ? -15.528 -20.128 7.133 1.00 28.08 77 THR A C 1
ATOM 477 O O . THR A 1 77 ? -15.974 -19.106 6.613 1.00 28.08 77 THR A O 1
ATOM 480 N N . GLY A 1 78 ? -15.393 -20.263 8.452 1.00 25.33 78 GLY A N 1
ATOM 481 C CA . GLY A 1 78 ? -15.547 -19.166 9.398 1.00 25.33 78 GLY A CA 1
ATOM 482 C C . GLY A 1 78 ? -14.423 -18.146 9.235 1.00 25.33 78 GLY A C 1
ATOM 483 O O . GLY A 1 78 ? -13.246 -18.488 9.296 1.00 25.33 78 GLY A O 1
ATOM 484 N N . THR A 1 79 ? -14.791 -16.882 9.058 1.00 31.61 79 THR A N 1
ATOM 485 C CA . THR A 1 79 ? -13.886 -15.735 9.150 1.00 31.61 79 THR A CA 1
ATOM 486 C C . THR A 1 79 ? -13.460 -15.552 10.607 1.00 31.61 79 THR A C 1
ATOM 488 O O . THR A 1 79 ? -14.136 -14.876 11.384 1.00 31.61 79 THR A O 1
ATOM 491 N N . GLY A 1 80 ? -12.356 -16.189 10.994 1.00 26.80 80 GLY A N 1
ATOM 492 C CA . GLY A 1 80 ? -11.662 -15.945 12.258 1.00 26.80 80 GLY A CA 1
ATOM 493 C C . GLY A 1 80 ? -10.902 -14.621 12.212 1.00 26.80 80 GLY A C 1
ATOM 494 O O . GLY A 1 80 ? -9.681 -14.613 12.131 1.00 26.80 80 GLY A O 1
ATOM 495 N N . GLY A 1 81 ? -11.625 -13.500 12.210 1.00 32.97 81 GLY A N 1
ATOM 496 C CA . GLY A 1 81 ? -11.042 -12.186 12.473 1.00 32.97 81 GLY A CA 1
ATOM 497 C C . GLY A 1 81 ? -10.840 -11.999 13.976 1.00 32.97 81 GLY A C 1
ATOM 498 O O . GLY A 1 81 ? -11.700 -12.399 14.763 1.00 32.97 81 GLY A O 1
ATOM 499 N N . ALA A 1 82 ? -9.714 -11.406 14.378 1.00 38.06 82 ALA A N 1
ATOM 500 C CA . ALA A 1 82 ? -9.498 -10.984 15.760 1.00 38.06 82 ALA A CA 1
ATOM 501 C C . ALA A 1 82 ? -10.672 -10.097 16.233 1.00 38.06 82 ALA A C 1
ATOM 503 O O . ALA A 1 82 ? -11.202 -9.318 15.433 1.00 38.06 82 ALA A O 1
ATOM 504 N N . PRO A 1 83 ? -11.125 -10.227 17.495 1.00 40.31 83 PRO A N 1
ATOM 505 C CA . PRO A 1 83 ? -12.260 -9.457 17.985 1.00 40.31 83 PRO A CA 1
ATOM 506 C C . PRO A 1 83 ? -11.964 -7.948 17.886 1.00 40.31 83 PRO A C 1
ATOM 508 O O . PRO A 1 83 ? -10.861 -7.527 18.237 1.00 40.31 83 PRO A O 1
ATOM 511 N N . PRO A 1 84 ? -12.927 -7.137 17.407 1.00 42.22 84 PRO A N 1
ATOM 512 C CA . PRO A 1 84 ? -12.721 -5.712 17.149 1.00 42.22 84 PRO A CA 1
ATOM 513 C C . PRO A 1 84 ? -12.408 -4.938 18.433 1.00 42.22 84 PRO A C 1
ATOM 515 O O . PRO A 1 84 ? -12.890 -5.288 19.518 1.00 42.22 84 PRO A O 1
ATOM 518 N N . ALA A 1 85 ? -11.634 -3.858 18.296 1.00 50.53 85 ALA A N 1
ATOM 519 C CA . ALA A 1 85 ? -11.206 -3.035 19.423 1.00 50.53 85 ALA A CA 1
ATOM 520 C C . ALA A 1 85 ? -12.386 -2.292 20.110 1.00 50.53 85 ALA A C 1
ATOM 522 O O . ALA A 1 85 ? -13.359 -1.917 19.445 1.00 50.53 85 ALA A O 1
ATOM 523 N N . PRO A 1 86 ? -12.315 -2.027 21.434 1.00 48.09 86 PRO A N 1
ATOM 524 C CA . PRO A 1 86 ? -13.466 -1.630 22.262 1.00 48.09 86 PRO A CA 1
ATOM 525 C C . PRO A 1 86 ? -14.216 -0.347 21.846 1.00 48.09 86 PRO A C 1
ATOM 527 O O . PRO A 1 86 ? -15.436 -0.295 21.960 1.00 48.09 86 PRO A O 1
ATOM 530 N N . ALA A 1 87 ? -13.559 0.679 21.297 1.00 52.00 87 ALA A N 1
ATOM 531 C CA . ALA A 1 87 ? -14.219 1.946 20.931 1.00 52.00 87 ALA A CA 1
ATOM 532 C C . ALA A 1 87 ? -15.190 1.847 19.723 1.00 52.00 87 ALA A C 1
ATOM 534 O O . ALA A 1 87 ? -15.924 2.791 19.427 1.00 52.00 87 ALA A O 1
ATOM 535 N N . ALA A 1 88 ? -15.235 0.702 19.029 1.00 62.78 88 ALA A N 1
ATOM 536 C CA . ALA A 1 88 ? -15.953 0.518 17.766 1.00 62.78 88 ALA A CA 1
ATOM 537 C C . ALA A 1 88 ? -17.386 -0.043 17.897 1.00 62.78 88 ALA A C 1
ATOM 539 O O . ALA A 1 88 ? -18.101 -0.111 16.894 1.00 62.78 88 ALA A O 1
ATOM 540 N N . LEU A 1 89 ? -17.843 -0.445 19.092 1.00 70.56 89 LEU A N 1
ATOM 541 C CA . LEU A 1 89 ? -19.087 -1.219 19.232 1.00 70.56 89 LEU A CA 1
ATOM 542 C C . LEU A 1 89 ? -20.348 -0.429 18.839 1.00 70.56 89 LEU A C 1
ATOM 544 O O . LEU A 1 89 ? -21.129 -0.902 18.017 1.00 70.56 89 LEU A O 1
ATOM 548 N N . ALA A 1 90 ? -20.537 0.792 19.349 1.00 69.56 90 ALA A N 1
ATOM 549 C CA . ALA A 1 90 ? -21.725 1.599 19.042 1.00 69.56 90 ALA A CA 1
ATOM 550 C C . ALA A 1 90 ? -21.790 2.029 17.563 1.00 69.56 90 ALA A C 1
ATOM 552 O O . ALA A 1 90 ? -22.864 2.062 16.962 1.00 69.56 90 ALA A O 1
ATOM 553 N N . ALA A 1 91 ? -20.639 2.328 16.952 1.00 67.25 91 ALA A N 1
ATOM 554 C CA . ALA A 1 91 ? -20.554 2.625 15.523 1.00 67.25 91 ALA A CA 1
ATOM 555 C C . ALA A 1 91 ? -20.876 1.386 14.675 1.00 67.25 91 ALA A C 1
ATOM 557 O O . ALA A 1 91 ? -21.677 1.468 13.747 1.00 67.25 91 ALA A O 1
ATOM 558 N N . LYS A 1 92 ? -20.336 0.220 15.048 1.00 74.12 92 LYS A N 1
ATOM 559 C CA . LYS A 1 92 ? -20.610 -1.062 14.388 1.00 74.12 92 LYS A CA 1
ATOM 560 C C . LYS A 1 92 ? -22.086 -1.454 14.475 1.00 74.12 92 LYS A C 1
ATOM 562 O O . LYS A 1 92 ? -22.648 -1.910 13.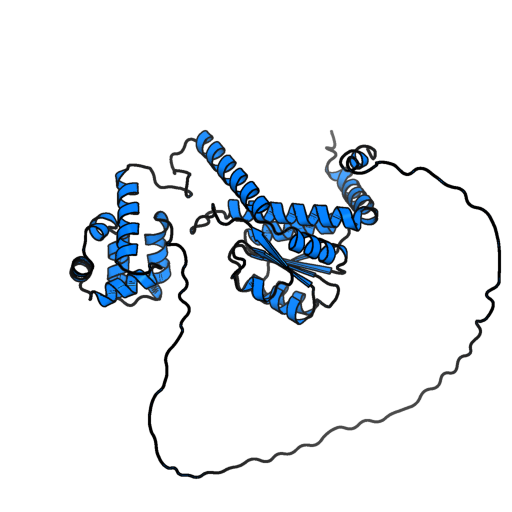483 1.00 74.12 92 LYS A O 1
ATOM 567 N N . VAL A 1 93 ? -22.728 -1.223 15.622 1.00 80.56 93 VAL A N 1
ATOM 568 C CA . VAL A 1 93 ? -24.174 -1.432 15.794 1.00 80.56 93 VAL A CA 1
ATOM 569 C C . VAL A 1 93 ? -24.976 -0.535 14.851 1.00 80.56 93 VAL A C 1
ATOM 571 O O . VAL A 1 93 ? -25.862 -1.042 14.171 1.00 80.56 93 VAL A O 1
ATOM 574 N N . ARG A 1 94 ? -24.632 0.756 14.718 1.00 77.19 94 ARG A N 1
ATOM 575 C CA . ARG A 1 94 ? -25.303 1.656 13.757 1.00 77.19 94 ARG A CA 1
ATOM 576 C C . ARG A 1 94 ? -25.142 1.197 12.307 1.00 77.19 94 ARG A C 1
ATOM 578 O O . ARG A 1 94 ? -26.119 1.199 11.567 1.00 77.19 94 ARG A O 1
ATOM 585 N N . THR A 1 95 ? -23.943 0.769 11.913 1.00 76.50 95 THR A N 1
ATOM 586 C CA . THR A 1 95 ? -23.667 0.298 10.545 1.00 76.50 95 THR A CA 1
ATOM 587 C C . THR A 1 95 ? -24.405 -1.000 10.215 1.00 76.50 95 THR A C 1
ATOM 589 O O . THR A 1 95 ? -24.884 -1.167 9.097 1.00 76.50 95 THR A O 1
ATOM 592 N N . LEU A 1 96 ? -24.511 -1.924 11.174 1.00 79.62 96 LEU A N 1
ATOM 593 C CA . LEU A 1 96 ? -25.159 -3.223 10.971 1.00 79.62 96 LEU A CA 1
ATOM 594 C C . LEU A 1 96 ? -26.666 -3.209 11.263 1.00 79.62 96 LEU A C 1
ATOM 596 O O . LEU A 1 96 ? -27.357 -4.157 10.901 1.00 79.62 96 LEU A O 1
ATOM 600 N N . ALA A 1 97 ? -27.207 -2.152 11.875 1.00 79.38 97 ALA A N 1
ATOM 601 C CA . ALA A 1 97 ? -28.630 -2.054 12.197 1.00 79.38 97 ALA A CA 1
ATOM 602 C C . ALA A 1 97 ? -29.568 -2.360 11.006 1.00 79.38 97 ALA A C 1
ATOM 604 O O . ALA A 1 97 ? -30.543 -3.084 11.222 1.00 79.38 97 ALA A O 1
ATOM 605 N N . PRO A 1 98 ? -29.294 -1.921 9.755 1.00 82.19 98 PRO A N 1
ATOM 606 C CA . PRO A 1 98 ? -30.155 -2.229 8.609 1.00 82.19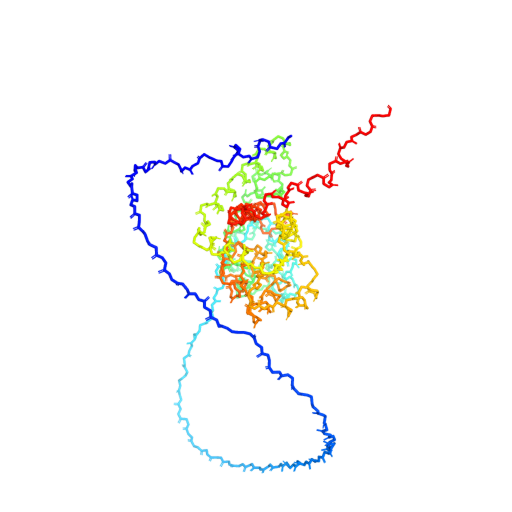 98 PRO A CA 1
ATOM 607 C C . PRO A 1 98 ? -30.223 -3.720 8.240 1.00 82.19 98 PRO A C 1
ATOM 609 O O . PRO A 1 98 ? -31.205 -4.146 7.639 1.00 82.19 98 PRO A O 1
ATOM 612 N N . SER A 1 99 ? -29.211 -4.522 8.594 1.00 80.25 99 SER A N 1
ATOM 613 C CA . SER A 1 99 ? -29.174 -5.967 8.313 1.00 80.25 99 SER A CA 1
ATOM 614 C C . SER A 1 99 ? -29.694 -6.828 9.473 1.00 80.25 99 SER A C 1
ATOM 616 O O . SER A 1 99 ? -29.754 -8.055 9.367 1.00 80.25 99 SER A O 1
ATOM 618 N N . MET A 1 100 ? -30.098 -6.204 10.582 1.00 87.81 100 MET A N 1
ATOM 619 C CA . MET A 1 100 ? -30.573 -6.879 11.786 1.00 87.81 100 MET A CA 1
ATOM 620 C C . MET A 1 100 ? -32.098 -7.007 11.818 1.00 87.81 100 MET A C 1
ATOM 622 O O . MET A 1 100 ? -32.842 -6.083 11.500 1.00 87.81 100 MET A O 1
ATOM 626 N N . THR A 1 101 ? -32.588 -8.145 12.314 1.00 92.19 101 THR A N 1
ATOM 627 C CA . THR A 1 101 ? -33.999 -8.259 12.728 1.00 92.19 101 THR A CA 1
ATOM 628 C C . THR A 1 101 ? -34.279 -7.350 13.930 1.00 92.19 101 THR A C 1
ATOM 630 O O . THR A 1 101 ? -33.370 -7.071 14.711 1.00 92.19 101 THR A O 1
ATOM 633 N N . ARG A 1 102 ? -35.541 -6.962 14.169 1.00 91.12 102 ARG A N 1
ATOM 634 C CA . ARG A 1 102 ? -35.908 -6.145 15.348 1.00 91.12 102 ARG A CA 1
ATOM 635 C C . ARG A 1 102 ? -35.420 -6.734 16.676 1.00 91.12 102 ARG A C 1
ATOM 637 O O . ARG A 1 102 ? -34.982 -5.999 17.552 1.00 91.12 102 ARG A O 1
ATOM 644 N N . SER A 1 103 ? -35.455 -8.057 16.831 1.00 91.19 103 SER A N 1
ATOM 645 C CA . SER A 1 103 ? -34.950 -8.717 18.041 1.00 91.19 103 SER A CA 1
ATOM 646 C C . SER A 1 103 ? -33.427 -8.607 18.170 1.00 91.19 103 SER A C 1
ATOM 648 O O . SER A 1 103 ? -32.927 -8.406 19.268 1.00 91.19 103 SER A O 1
ATOM 650 N N . MET A 1 104 ? -32.685 -8.694 17.065 1.00 93.38 104 MET A N 1
ATOM 651 C CA . MET A 1 104 ? -31.232 -8.480 17.076 1.00 93.38 104 MET A CA 1
ATOM 652 C C . MET A 1 104 ? -30.872 -7.021 17.348 1.00 93.38 104 MET A C 1
ATOM 654 O O . MET A 1 104 ? -29.942 -6.776 18.106 1.00 93.38 104 MET A O 1
ATOM 658 N N . GLN A 1 105 ? -31.622 -6.069 16.783 1.00 92.19 105 GLN A N 1
ATOM 659 C CA . GLN A 1 105 ? -31.431 -4.640 17.045 1.00 92.19 105 GLN A CA 1
ATOM 660 C C . GLN A 1 105 ? -31.572 -4.337 18.537 1.00 92.19 105 GLN A C 1
ATOM 662 O O . GLN A 1 105 ? -30.690 -3.705 19.096 1.00 92.19 105 GLN A O 1
ATOM 667 N N . ARG A 1 106 ? -32.598 -4.880 19.211 1.00 93.25 106 ARG A N 1
ATOM 668 C CA . ARG A 1 106 ? -32.774 -4.718 20.668 1.00 93.25 106 ARG A CA 1
ATOM 669 C C . ARG A 1 106 ? -31.576 -5.224 21.473 1.00 93.25 106 ARG A C 1
ATOM 671 O O . ARG A 1 106 ? -31.167 -4.573 22.427 1.00 93.25 106 ARG A O 1
ATOM 678 N N . VAL A 1 107 ? -31.012 -6.374 21.096 1.00 94.62 107 VAL A N 1
ATOM 679 C CA . VAL A 1 107 ? -29.809 -6.912 21.752 1.00 94.62 107 VAL A CA 1
ATOM 680 C C . VAL A 1 107 ? -28.598 -6.023 21.476 1.00 94.62 107 VAL A C 1
ATOM 682 O O . VAL A 1 107 ? -27.869 -5.686 22.402 1.00 94.62 107 VAL A O 1
ATOM 685 N N . ALA A 1 108 ? -28.391 -5.638 20.217 1.00 90.75 108 ALA A N 1
ATOM 686 C CA . ALA A 1 108 ? -27.269 -4.817 19.778 1.00 90.75 108 ALA A CA 1
ATOM 687 C C . ALA A 1 108 ? -27.290 -3.412 20.406 1.00 90.75 108 ALA A C 1
ATOM 689 O O . ALA A 1 108 ? -26.251 -2.892 20.801 1.00 90.75 108 ALA A O 1
ATOM 690 N N . GLU A 1 109 ? -28.473 -2.820 20.536 1.00 89.38 109 GLU A N 1
ATOM 691 C CA . GLU A 1 109 ? -28.680 -1.517 21.157 1.00 89.38 109 GLU A CA 1
ATOM 692 C C . GLU A 1 109 ? -28.427 -1.578 22.664 1.00 89.38 109 GLU A C 1
ATOM 694 O O . GLU A 1 109 ? -27.663 -0.760 23.164 1.00 89.38 109 GLU A O 1
ATOM 699 N N . ALA A 1 110 ? -28.939 -2.602 23.360 1.00 90.19 110 ALA A N 1
ATOM 700 C CA . ALA A 1 110 ? -28.691 -2.792 24.790 1.00 90.19 110 ALA A CA 1
ATOM 701 C C . ALA A 1 110 ? -27.192 -2.913 25.120 1.00 90.19 110 ALA A C 1
ATOM 703 O O . ALA A 1 110 ? -26.700 -2.247 26.032 1.00 90.19 110 ALA A O 1
ATOM 704 N N . VAL A 1 111 ? -26.441 -3.714 24.350 1.00 90.06 111 VAL A N 1
ATOM 705 C CA . VAL A 1 111 ? -24.992 -3.870 24.579 1.00 90.06 111 VAL A CA 1
ATOM 706 C C . VAL A 1 111 ? -24.186 -2.629 24.193 1.00 90.06 111 VAL A C 1
ATOM 708 O O . VAL A 1 111 ? -23.093 -2.443 24.717 1.00 90.06 111 VAL A O 1
ATOM 711 N N . ALA A 1 112 ? -24.696 -1.787 23.289 1.00 85.00 112 ALA A N 1
ATOM 712 C CA . ALA A 1 112 ? -24.061 -0.521 22.929 1.00 85.00 112 ALA A CA 1
ATOM 713 C C . ALA A 1 112 ? -24.375 0.600 23.929 1.00 85.00 112 ALA A C 1
ATOM 715 O O . ALA A 1 112 ? -23.524 1.461 24.145 1.00 85.00 112 ALA A O 1
ATOM 716 N N . SER A 1 113 ? -25.577 0.602 24.515 1.00 84.00 113 SER A N 1
ATOM 717 C CA . SER A 1 113 ? -26.024 1.625 25.462 1.00 84.00 113 SER A CA 1
ATOM 718 C C . SER A 1 113 ? -25.491 1.404 26.873 1.00 84.00 113 SER A C 1
ATOM 720 O O . SER A 1 113 ? -25.179 2.374 27.555 1.00 84.00 113 SER A O 1
ATOM 722 N N . ASP A 1 114 ? -25.386 0.146 27.309 1.00 85.12 114 ASP A N 1
ATOM 723 C CA . ASP A 1 114 ? -24.865 -0.207 28.632 1.00 85.12 114 ASP A CA 1
ATOM 724 C C . ASP A 1 114 ? -23.924 -1.425 28.565 1.00 85.12 114 ASP A C 1
ATOM 726 O O . ASP A 1 114 ? -24.294 -2.549 28.934 1.00 85.12 114 ASP A O 1
ATOM 730 N N . PRO A 1 115 ? -22.682 -1.229 28.083 1.00 85.06 115 PRO A N 1
ATOM 731 C CA . PRO A 1 115 ? -21.695 -2.300 28.016 1.00 85.06 115 PRO A CA 1
ATOM 732 C C . PRO A 1 115 ? -21.369 -2.903 29.388 1.00 85.06 115 PRO A C 1
ATOM 734 O O . PRO A 1 115 ? -21.182 -4.115 29.495 1.00 85.06 115 PRO A O 1
ATOM 737 N N . ALA A 1 116 ? -21.323 -2.076 30.438 1.00 82.75 116 ALA A N 1
ATOM 738 C CA . ALA A 1 116 ? -20.961 -2.495 31.789 1.00 82.75 116 ALA A CA 1
ATOM 739 C C . ALA A 1 116 ? -22.041 -3.377 32.426 1.00 82.75 116 ALA A C 1
ATOM 741 O O . ALA A 1 116 ? -21.730 -4.469 32.907 1.00 82.75 116 ALA A O 1
ATOM 742 N N . GLY A 1 117 ? -23.307 -2.957 32.369 1.00 84.44 117 GLY A N 1
ATOM 743 C CA . GLY A 1 117 ? -24.424 -3.766 32.844 1.00 84.44 117 GLY A CA 1
ATOM 744 C C . GLY A 1 117 ? -24.566 -5.057 32.045 1.00 84.44 117 GLY A C 1
ATOM 745 O O . GLY A 1 117 ? -24.698 -6.133 32.627 1.00 84.44 117 GLY A O 1
ATOM 746 N N . CYS A 1 118 ? -24.418 -5.002 30.718 1.00 89.88 118 CYS A N 1
ATOM 747 C CA . CYS A 1 118 ? -24.490 -6.197 29.875 1.00 89.88 118 CYS A CA 1
ATOM 748 C C . CYS A 1 118 ? -23.339 -7.190 30.115 1.00 89.88 118 CYS A C 1
ATOM 750 O O . CYS A 1 118 ? -23.541 -8.400 29.974 1.00 89.88 118 CYS A O 1
ATOM 752 N N . ALA A 1 119 ? -22.146 -6.712 30.492 1.00 88.50 119 ALA A N 1
ATOM 753 C CA . ALA A 1 119 ? -21.006 -7.563 30.834 1.00 88.50 119 ALA A CA 1
ATOM 754 C C . ALA A 1 119 ? -21.241 -8.397 32.108 1.00 88.50 119 ALA A C 1
ATOM 756 O O . ALA A 1 119 ? -20.683 -9.489 32.240 1.00 88.50 119 ALA A O 1
ATOM 757 N N . ALA A 1 120 ? -22.077 -7.904 33.026 1.00 85.75 120 ALA A N 1
ATOM 758 C CA . ALA A 1 120 ? -22.418 -8.587 34.273 1.00 85.75 120 ALA A CA 1
ATOM 759 C C . ALA A 1 120 ? -23.491 -9.679 34.102 1.00 85.75 120 ALA A C 1
ATOM 761 O O . ALA A 1 120 ? -23.692 -10.495 35.003 1.00 85.75 120 ALA A O 1
ATOM 762 N N . LEU A 1 121 ? -24.174 -9.723 32.955 1.00 89.31 121 LEU A N 1
ATOM 763 C CA . LEU A 1 121 ? -25.269 -10.658 32.716 1.00 89.31 121 LEU A CA 1
ATOM 764 C C . LEU A 1 121 ? -24.780 -12.035 32.234 1.00 89.31 121 LEU A C 1
ATOM 766 O O . LEU A 1 121 ? -23.660 -12.236 31.748 1.00 89.31 121 LEU A O 1
ATOM 770 N N . THR A 1 122 ? -25.651 -13.028 32.400 1.00 90.94 122 THR A N 1
ATOM 771 C CA . THR A 1 122 ? -25.574 -14.302 31.676 1.00 90.94 122 THR A CA 1
ATOM 772 C C . THR A 1 122 ? -26.276 -14.161 30.324 1.00 90.94 122 THR A C 1
ATOM 774 O O . THR A 1 122 ? -26.985 -13.185 30.079 1.00 90.94 122 THR A O 1
ATOM 777 N N . VAL A 1 123 ? -26.120 -15.151 29.436 1.00 92.81 123 VAL A N 1
ATOM 778 C CA . VAL A 1 123 ? -26.834 -15.152 28.145 1.00 92.81 123 VAL A CA 1
ATOM 779 C C . VAL A 1 123 ? -28.350 -15.113 28.356 1.00 92.81 123 VAL A C 1
ATOM 781 O O . VAL A 1 123 ? -29.044 -14.378 27.658 1.00 92.81 123 VAL A O 1
ATOM 784 N N . THR A 1 124 ? -28.833 -15.832 29.373 1.00 85.06 124 THR A N 1
ATOM 785 C CA . THR A 1 124 ? -30.224 -15.840 29.831 1.00 85.06 124 THR A CA 1
ATOM 786 C C . THR A 1 124 ? -30.640 -14.465 30.343 1.00 85.06 124 THR A C 1
ATOM 788 O O . THR A 1 124 ? -31.634 -13.920 29.880 1.00 85.06 124 THR A O 1
ATOM 791 N N . GLY A 1 125 ? -29.833 -13.842 31.209 1.00 89.44 125 GLY A N 1
ATOM 792 C CA . GLY A 1 125 ? -30.135 -12.513 31.748 1.00 89.44 125 GLY A CA 1
ATOM 793 C C . GLY A 1 125 ? -30.181 -11.425 30.672 1.00 89.44 125 GLY A C 1
ATOM 794 O O . GLY A 1 125 ? -31.049 -10.557 30.705 1.00 89.44 125 GLY A O 1
ATOM 795 N N . LEU A 1 126 ? -29.301 -11.485 29.665 1.00 94.31 126 LEU A N 1
ATOM 796 C CA . LEU A 1 126 ? -29.357 -10.552 28.537 1.00 94.31 126 LEU A CA 1
ATOM 797 C C . LEU A 1 126 ? -30.567 -10.821 27.628 1.00 94.31 126 LEU A C 1
ATOM 799 O O . LEU A 1 126 ? -31.165 -9.881 27.103 1.00 94.31 126 LEU A O 1
ATOM 803 N N . ALA A 1 127 ? -30.950 -12.086 27.445 1.00 92.50 127 ALA A N 1
ATOM 804 C CA . ALA A 1 127 ? -32.153 -12.451 26.705 1.00 92.50 127 ALA A CA 1
ATOM 805 C C . ALA A 1 127 ? -33.416 -11.911 27.400 1.00 92.50 127 ALA A C 1
ATOM 807 O O . ALA A 1 127 ? -34.253 -11.295 26.744 1.00 92.50 127 ALA A O 1
ATOM 808 N N . GLU A 1 128 ? -33.506 -12.042 28.723 1.00 92.81 128 GLU A N 1
ATOM 809 C CA . GLU A 1 128 ? -34.592 -11.487 29.538 1.00 92.81 128 GLU A CA 1
ATOM 810 C C . GLU A 1 128 ? -34.631 -9.956 29.472 1.00 92.81 128 GLU A C 1
ATOM 812 O O . GLU A 1 128 ? -35.669 -9.391 29.123 1.00 92.81 128 GLU A O 1
ATOM 817 N N . LEU A 1 129 ? -33.493 -9.286 29.699 1.00 94.19 129 LEU A N 1
ATOM 818 C CA . LEU A 1 129 ? -33.376 -7.823 29.628 1.00 94.19 129 LEU A CA 1
ATOM 819 C C . LEU A 1 129 ? -33.856 -7.282 28.276 1.00 94.19 129 LEU A C 1
ATOM 821 O O . LEU A 1 129 ? -34.553 -6.272 28.189 1.00 94.19 129 LEU A O 1
ATOM 825 N N . THR A 1 130 ? -33.485 -7.971 27.200 1.00 95.19 130 THR A N 1
ATOM 826 C CA . THR A 1 130 ? -33.802 -7.557 25.832 1.00 95.19 130 THR A CA 1
ATOM 827 C C . THR A 1 130 ? -35.129 -8.120 25.338 1.00 95.19 130 THR A C 1
ATOM 829 O O . THR A 1 130 ? -35.487 -7.859 24.193 1.00 95.19 130 THR A O 1
ATOM 832 N N . GLY A 1 131 ? -35.873 -8.881 26.151 1.00 93.25 131 GLY A N 1
ATOM 833 C CA . GLY A 1 131 ? -37.099 -9.575 25.747 1.00 93.25 131 GLY A CA 1
ATOM 834 C C . GLY A 1 131 ? -36.921 -10.408 24.474 1.00 93.25 131 GLY A C 1
ATOM 835 O O . GLY A 1 131 ? -37.749 -10.322 23.560 1.00 93.25 131 GLY A O 1
ATOM 836 N N . THR A 1 132 ? -35.806 -11.133 24.377 1.00 96.62 132 THR A N 1
ATOM 837 C CA . THR A 1 132 ? -35.450 -12.010 23.256 1.00 96.62 132 THR A CA 1
ATOM 838 C C . THR A 1 132 ? -35.116 -13.427 23.733 1.00 96.62 132 THR A C 1
ATOM 840 O O . THR A 1 132 ? -35.255 -13.750 24.906 1.00 96.62 132 THR A O 1
ATOM 843 N N . SER A 1 133 ? -34.721 -14.309 22.808 1.00 96.19 133 SER A N 1
ATOM 844 C CA . SER A 1 133 ? -34.252 -15.660 23.137 1.00 96.19 133 SER A CA 1
ATOM 845 C C . SER A 1 133 ? -32.729 -15.700 23.270 1.00 96.19 133 SER A C 1
ATOM 847 O O . SER A 1 133 ? -32.027 -14.939 22.600 1.00 96.19 133 SER A O 1
ATOM 849 N N . GLU A 1 134 ? -32.193 -16.654 24.032 1.00 95.50 134 GLU A N 1
ATOM 850 C CA . GLU A 1 134 ? -30.740 -16.883 24.111 1.00 95.50 134 GLU A CA 1
ATOM 851 C C . GLU A 1 134 ? -30.113 -17.130 22.728 1.00 95.50 134 GLU A C 1
ATOM 853 O O . GLU A 1 134 ? -29.021 -16.645 22.426 1.00 95.50 134 GLU A O 1
ATOM 858 N N . ALA A 1 135 ? -30.837 -17.814 21.836 1.00 93.19 135 ALA A N 1
ATOM 859 C CA . ALA A 1 135 ? -30.407 -18.032 20.458 1.00 93.19 135 ALA A CA 1
ATOM 860 C C . ALA A 1 135 ? -30.266 -16.712 19.678 1.00 93.19 135 ALA A C 1
ATOM 862 O O . ALA A 1 135 ? -29.350 -16.570 18.862 1.00 93.19 135 ALA A O 1
ATOM 863 N N . THR A 1 136 ? -31.137 -15.731 19.940 1.00 95.69 136 THR A N 1
ATOM 864 C CA . THR A 1 136 ? -31.031 -14.378 19.377 1.00 95.69 136 THR A CA 1
ATOM 865 C C . THR A 1 136 ? -29.782 -13.675 19.893 1.00 95.69 136 THR A C 1
ATOM 867 O O . THR A 1 136 ? -29.057 -13.082 19.093 1.00 95.69 136 THR A O 1
ATOM 870 N N . VAL A 1 137 ? -29.489 -13.779 21.193 1.00 96.62 137 VAL A N 1
ATOM 871 C CA . VAL A 1 137 ? -28.290 -13.183 21.800 1.00 96.62 137 VAL A CA 1
ATOM 872 C C . VAL A 1 137 ? -27.022 -13.748 21.159 1.00 96.62 137 VAL A C 1
ATOM 874 O O . VAL A 1 137 ? -26.214 -12.986 20.634 1.00 96.62 137 VAL A O 1
ATOM 877 N N . VAL A 1 138 ? -26.890 -15.077 21.083 1.00 93.69 138 VAL A N 1
ATOM 878 C CA . VAL A 1 138 ? -25.719 -15.739 20.477 1.00 93.69 138 VAL A CA 1
ATOM 879 C C . VAL A 1 138 ? -25.559 -15.378 18.999 1.00 93.69 138 VAL A C 1
ATOM 881 O O . VAL A 1 138 ? -24.447 -15.115 18.535 1.00 93.69 138 VAL A O 1
ATOM 884 N N . ARG A 1 139 ? -26.661 -15.339 18.240 1.00 90.62 139 ARG A N 1
ATOM 885 C CA . ARG A 1 139 ? -26.628 -14.963 16.820 1.00 90.62 139 ARG A CA 1
ATOM 886 C C . ARG A 1 139 ? -26.216 -13.503 16.634 1.00 90.62 139 ARG A C 1
ATOM 888 O O . ARG A 1 139 ? -25.455 -13.209 15.718 1.00 90.62 139 ARG A O 1
ATOM 895 N N . THR A 1 140 ? -26.664 -12.617 17.520 1.00 94.88 140 THR A N 1
ATOM 896 C CA . THR A 1 140 ? -26.268 -11.203 17.513 1.00 94.88 140 THR A CA 1
ATOM 897 C C . THR A 1 140 ? -24.790 -11.048 17.870 1.00 94.88 140 THR A C 1
ATOM 899 O O . THR A 1 140 ? -24.091 -10.315 17.182 1.00 94.88 140 THR A O 1
ATOM 902 N N . SER A 1 141 ? -24.265 -11.792 18.854 1.00 91.88 141 SER A N 1
ATOM 903 C CA . SER A 1 141 ? -22.826 -11.788 19.173 1.00 91.88 141 SER A CA 1
ATOM 904 C C . SER A 1 141 ? -21.968 -12.154 17.958 1.00 91.88 141 SER A C 1
ATOM 906 O O . SER A 1 141 ? -21.000 -11.460 17.661 1.00 91.88 141 SER A O 1
ATOM 908 N N . ARG A 1 142 ? -22.376 -13.182 17.201 1.00 89.00 142 ARG A N 1
ATOM 909 C CA . ARG A 1 142 ? -21.713 -13.583 15.947 1.00 89.00 142 ARG A CA 1
ATOM 910 C C . ARG A 1 142 ? -21.805 -12.528 14.861 1.00 89.00 142 ARG A C 1
ATOM 912 O O . ARG A 1 142 ? -20.803 -12.234 14.220 1.00 89.00 142 ARG A O 1
ATOM 919 N N . LEU A 1 143 ? -22.975 -11.919 14.694 1.00 86.62 143 LEU A N 1
ATOM 920 C CA . LEU A 1 143 ? -23.172 -10.830 13.740 1.00 86.62 143 LEU A CA 1
ATOM 921 C C . LEU A 1 143 ? -22.305 -9.604 14.075 1.00 86.62 143 LEU A C 1
ATOM 923 O O . LEU A 1 143 ? -21.790 -8.944 13.179 1.00 86.62 143 LEU A O 1
ATOM 927 N N . LEU A 1 144 ? -22.083 -9.335 15.363 1.00 84.69 144 LEU A N 1
ATOM 928 C CA . LEU A 1 144 ? -21.173 -8.294 15.846 1.00 84.69 144 LEU A CA 1
ATOM 929 C C . LEU A 1 144 ? -19.686 -8.682 15.727 1.00 84.69 144 LEU A C 1
ATOM 931 O O . LEU A 1 144 ? -18.820 -7.866 16.042 1.00 84.69 144 LEU A O 1
ATOM 935 N N . GLY A 1 145 ? -19.372 -9.872 15.211 1.00 79.94 145 GLY A N 1
ATOM 936 C CA . GLY A 1 145 ? -18.010 -10.339 14.945 1.00 79.94 145 GLY A CA 1
ATOM 937 C C . GLY A 1 145 ? -17.352 -11.097 16.098 1.00 79.94 145 GLY A C 1
ATOM 938 O O . GLY A 1 145 ? -16.134 -11.228 16.097 1.00 79.94 145 GLY A O 1
ATOM 939 N N . TYR A 1 146 ? -18.124 -11.588 17.071 1.00 84.69 146 TYR A N 1
ATOM 940 C CA . TYR A 1 146 ? -17.614 -12.393 18.184 1.00 84.69 146 TYR A CA 1
ATOM 941 C C . TYR A 1 146 ? -17.971 -13.879 18.004 1.00 84.69 146 TYR A C 1
ATOM 943 O O . TYR A 1 146 ? -19.103 -14.181 17.628 1.00 84.69 146 TYR A O 1
ATOM 951 N N . PRO A 1 147 ? -17.085 -14.841 18.325 1.00 74.75 147 PRO A N 1
ATOM 952 C CA . PRO A 1 147 ? -17.381 -16.275 18.181 1.00 74.75 147 PRO A CA 1
ATOM 953 C C . PRO A 1 147 ? -18.655 -16.733 18.925 1.00 74.75 147 PRO A C 1
ATOM 955 O O . PRO A 1 147 ? -19.402 -17.605 18.452 1.00 74.75 147 PRO A O 1
ATOM 958 N N . GLY A 1 148 ? -18.961 -16.090 20.055 1.00 82.69 148 GLY A N 1
ATOM 959 C CA . GLY A 1 148 ? -20.220 -16.240 20.774 1.00 82.69 148 GLY A CA 1
ATOM 960 C C . GLY A 1 148 ? -20.413 -15.206 21.885 1.00 82.69 148 GLY A C 1
ATOM 961 O O . GLY A 1 148 ? -19.672 -14.231 22.000 1.00 82.69 148 GLY A O 1
ATOM 962 N N . TYR A 1 149 ? -21.432 -15.430 22.723 1.00 88.56 149 TYR A N 1
ATOM 963 C CA . TYR A 1 149 ? -21.786 -14.503 23.804 1.00 88.56 149 TYR A CA 1
ATOM 964 C C . TYR A 1 149 ? -20.684 -14.361 24.860 1.00 88.56 149 TYR A C 1
ATOM 966 O O . TYR A 1 149 ? -20.474 -13.272 25.381 1.00 88.56 149 TYR A O 1
ATOM 974 N N . ARG A 1 150 ? -19.942 -15.436 25.157 1.00 79.62 150 ARG A N 1
ATOM 975 C CA . ARG A 1 150 ? -18.830 -15.389 26.118 1.00 79.62 150 ARG A CA 1
ATOM 976 C C . ARG A 1 150 ? -17.759 -14.382 25.691 1.00 79.62 150 ARG A C 1
ATOM 978 O O . ARG A 1 150 ? -17.308 -13.604 26.526 1.00 79.62 150 ARG A O 1
ATOM 985 N N . ASP A 1 151 ? -17.386 -14.393 24.416 1.00 81.56 151 ASP A N 1
ATOM 986 C CA . ASP A 1 151 ? -16.366 -13.502 23.858 1.00 81.56 151 ASP A CA 1
ATOM 987 C C . ASP A 1 151 ? -16.864 -12.059 23.786 1.00 81.56 151 ASP A C 1
ATOM 989 O O . ASP A 1 151 ? -16.148 -11.142 24.180 1.00 81.56 151 ASP A O 1
ATOM 993 N N . LEU A 1 152 ? -18.128 -11.866 23.385 1.00 86.06 152 LEU A N 1
ATOM 994 C CA . LEU A 1 152 ? -18.782 -10.561 23.465 1.00 86.06 152 LEU A CA 1
ATOM 995 C C . LEU A 1 152 ? -18.748 -10.029 24.905 1.00 86.06 152 LEU A C 1
ATOM 997 O O . LEU A 1 152 ? -18.341 -8.897 25.130 1.00 86.06 152 LEU A O 1
ATOM 1001 N N . ARG A 1 153 ? -19.115 -10.847 25.896 1.00 84.62 153 ARG A N 1
ATOM 1002 C CA . ARG A 1 153 ? -19.144 -10.449 27.310 1.00 84.62 153 ARG A CA 1
ATOM 1003 C C . ARG A 1 153 ? -17.765 -10.045 27.834 1.00 84.62 153 ARG A C 1
ATOM 1005 O O . ARG A 1 153 ? -17.659 -9.066 28.563 1.00 84.62 153 ARG A O 1
ATOM 1012 N N . LEU A 1 154 ? -16.714 -10.773 27.455 1.00 74.44 154 LEU A N 1
ATOM 1013 C CA . LEU A 1 154 ? -15.334 -10.418 27.804 1.00 74.44 154 LEU A CA 1
ATOM 1014 C C . LEU A 1 154 ? -14.917 -9.080 27.177 1.00 74.44 154 LEU A C 1
ATOM 1016 O O . LEU A 1 154 ? -14.317 -8.251 27.859 1.00 74.44 154 LEU A O 1
ATOM 1020 N N . ALA A 1 155 ? -15.283 -8.839 25.916 1.00 76.62 155 ALA A N 1
ATOM 1021 C CA . ALA A 1 155 ? -15.020 -7.565 25.251 1.00 76.62 155 ALA A CA 1
ATOM 1022 C C . ALA A 1 155 ? -15.772 -6.396 25.917 1.00 76.62 155 ALA A C 1
ATOM 1024 O O . ALA A 1 155 ? -15.185 -5.339 26.151 1.00 76.62 155 ALA A O 1
ATOM 1025 N N . LEU A 1 156 ? -17.040 -6.602 26.292 1.00 81.81 156 LEU A N 1
ATOM 1026 C CA . LEU A 1 156 ? -17.838 -5.621 27.034 1.00 81.81 156 LEU A CA 1
ATOM 1027 C C . LEU A 1 156 ? -17.231 -5.313 28.412 1.00 81.81 156 LEU A C 1
ATOM 1029 O O . LEU A 1 156 ? -17.177 -4.152 28.805 1.00 81.81 156 LEU A O 1
ATOM 1033 N N . ALA A 1 157 ? -16.715 -6.324 29.120 1.00 75.06 157 ALA A N 1
ATOM 1034 C CA . ALA A 1 157 ? -16.038 -6.137 30.404 1.00 75.06 157 ALA A CA 1
ATOM 1035 C C . ALA A 1 157 ? -14.748 -5.307 30.268 1.00 75.06 157 ALA A C 1
ATOM 1037 O O . ALA A 1 157 ? -14.483 -4.442 31.101 1.00 75.06 157 ALA A O 1
ATOM 1038 N N . GLY A 1 158 ? -13.971 -5.524 29.201 1.00 68.69 158 GLY A N 1
ATOM 1039 C CA . GLY A 1 158 ? -12.799 -4.699 28.890 1.00 68.69 158 GLY A CA 1
ATOM 1040 C C . GLY A 1 158 ? -13.165 -3.239 28.602 1.00 68.69 158 GLY A C 1
ATOM 1041 O O . GLY A 1 158 ? -12.487 -2.326 29.073 1.00 68.69 158 GLY A O 1
ATOM 1042 N N . LEU A 1 159 ? -14.276 -3.010 27.897 1.00 69.50 159 LEU A N 1
ATOM 1043 C CA . LEU A 1 159 ? -14.800 -1.671 27.622 1.00 69.50 159 LEU A CA 1
ATOM 1044 C C . LEU A 1 159 ? -15.267 -0.974 28.904 1.00 69.50 159 LEU A C 1
ATOM 1046 O O . LEU A 1 159 ? -14.912 0.177 29.145 1.00 69.50 159 LEU A O 1
ATOM 1050 N N . ALA A 1 160 ? -16.005 -1.690 29.752 1.00 70.62 160 ALA A N 1
ATOM 1051 C CA . ALA A 1 160 ? -16.438 -1.196 31.052 1.00 70.62 160 ALA A CA 1
ATOM 1052 C C . ALA A 1 160 ? -15.242 -0.829 31.940 1.00 70.62 160 ALA A C 1
ATOM 1054 O O . ALA A 1 160 ? -15.239 0.236 32.546 1.00 70.62 160 ALA A O 1
ATOM 1055 N N . ALA A 1 161 ? -14.189 -1.652 31.958 1.00 65.12 161 ALA A N 1
ATOM 1056 C CA . ALA A 1 161 ? -12.961 -1.359 32.694 1.00 65.12 161 ALA A CA 1
ATOM 1057 C C . ALA A 1 161 ? -12.240 -0.105 32.166 1.00 65.12 161 ALA A C 1
ATOM 1059 O O . ALA A 1 161 ? -11.746 0.693 32.962 1.00 65.12 161 ALA A O 1
ATOM 1060 N N . GLN A 1 162 ? -12.217 0.114 30.845 1.00 63.25 162 GLN A N 1
ATOM 1061 C CA . GLN A 1 162 ? -11.679 1.351 30.273 1.00 63.25 162 GLN A CA 1
ATOM 1062 C C . GLN A 1 162 ? -12.523 2.578 30.635 1.00 63.25 162 GLN A C 1
ATOM 1064 O O . GLN A 1 162 ? -11.950 3.589 31.034 1.00 63.25 162 GLN A O 1
ATOM 1069 N N . GLN A 1 163 ? -13.855 2.496 30.577 1.00 62.81 163 GLN A N 1
ATOM 1070 C CA . GLN A 1 163 ? -14.719 3.619 30.965 1.00 62.81 163 GLN A CA 1
ATOM 1071 C C . GLN A 1 163 ? -14.640 3.930 32.463 1.00 62.81 163 GLN A C 1
ATOM 1073 O O . GLN A 1 163 ? -14.590 5.096 32.848 1.00 62.81 163 GLN A O 1
ATOM 1078 N N . GLN A 1 164 ? -14.529 2.903 33.308 1.00 61.16 164 GLN A N 1
ATOM 1079 C CA . GLN A 1 164 ? -14.402 3.072 34.755 1.00 61.16 164 GLN A CA 1
ATOM 1080 C C . GLN A 1 164 ? -13.027 3.605 35.184 1.00 61.16 164 GLN A C 1
ATOM 1082 O O . GLN A 1 164 ? -12.892 4.121 36.289 1.00 61.16 164 GLN A O 1
ATOM 1087 N N . SER A 1 165 ? -12.009 3.507 34.320 1.00 57.50 165 SER A N 1
ATOM 1088 C CA . SER A 1 165 ? -10.665 4.033 34.594 1.00 57.50 165 SER A CA 1
ATOM 1089 C C . SER A 1 165 ? -10.570 5.567 34.563 1.00 57.50 165 SER A C 1
ATOM 1091 O O . SER A 1 165 ? -9.523 6.110 34.903 1.00 57.50 165 SER A O 1
ATOM 1093 N N . GLY A 1 166 ? -11.636 6.273 34.157 1.00 50.69 166 GLY A N 1
ATOM 1094 C CA . GLY A 1 166 ? -11.662 7.739 34.064 1.00 50.69 166 GLY A CA 1
ATOM 1095 C C . GLY A 1 166 ? -10.788 8.316 32.945 1.00 50.69 166 GLY A C 1
ATOM 1096 O O . GLY A 1 166 ? -10.606 9.528 32.882 1.00 50.69 166 GLY A O 1
ATOM 1097 N N . ARG A 1 167 ? -10.242 7.468 32.063 1.00 53.12 167 ARG A N 1
ATOM 1098 C CA . ARG A 1 167 ? -9.476 7.902 30.891 1.00 53.12 167 ARG A CA 1
ATOM 1099 C C . ARG A 1 167 ? -10.412 8.572 29.889 1.00 53.12 167 ARG A C 1
ATOM 1101 O O . ARG A 1 167 ? -11.479 8.035 29.586 1.00 53.12 167 ARG A O 1
ATOM 1108 N N . ALA A 1 168 ? -10.004 9.731 29.376 1.00 52.53 168 ALA A N 1
ATOM 1109 C CA . ALA A 1 168 ? -10.748 10.425 28.338 1.00 52.53 168 ALA A CA 1
ATOM 1110 C C . ALA A 1 168 ? -10.940 9.526 27.100 1.00 52.53 168 ALA A C 1
ATOM 1112 O O . ALA A 1 168 ? -10.146 8.603 26.872 1.00 52.53 168 ALA A O 1
ATOM 1113 N N . PRO A 1 169 ? -11.979 9.783 26.281 1.00 55.81 169 PRO A N 1
ATOM 1114 C CA . PRO A 1 169 ? -12.156 9.093 25.009 1.00 55.81 169 PRO A CA 1
ATOM 1115 C C . PRO A 1 169 ? -10.868 9.153 24.179 1.00 55.81 169 PRO A C 1
ATOM 1117 O O . PRO A 1 169 ? -10.158 10.155 24.216 1.00 55.81 169 PRO A O 1
ATOM 1120 N N . ALA A 1 170 ? -10.556 8.094 23.438 1.00 59.53 170 ALA A N 1
ATOM 1121 C CA . ALA A 1 170 ? -9.344 8.032 22.627 1.00 59.53 170 ALA A CA 1
ATOM 1122 C C . ALA A 1 170 ? -9.607 8.496 21.182 1.00 59.53 170 ALA A C 1
ATOM 1124 O O . ALA A 1 170 ? -10.648 8.181 20.604 1.00 59.53 170 ALA A O 1
ATOM 1125 N N . VAL A 1 171 ? -8.670 9.254 20.608 1.00 57.12 171 VAL A N 1
ATOM 1126 C CA . VAL A 1 171 ? -8.662 9.692 19.200 1.00 57.12 171 VAL A CA 1
ATOM 1127 C C . VAL A 1 171 ? -8.157 8.565 18.292 1.00 57.12 171 VAL A C 1
ATOM 1129 O O . VAL A 1 171 ? -8.684 8.354 17.200 1.00 57.12 171 VAL A O 1
ATOM 1132 N N . THR A 1 172 ? -7.156 7.816 18.759 1.00 66.88 172 THR A N 1
ATOM 1133 C CA . THR A 1 172 ? -6.639 6.575 18.149 1.00 66.88 172 THR A CA 1
ATOM 1134 C C . THR A 1 172 ? -6.506 5.496 19.232 1.00 66.88 172 THR A C 1
ATOM 1136 O O . THR A 1 172 ? -7.011 5.686 20.333 1.00 66.88 172 THR A O 1
ATOM 1139 N N . ALA A 1 173 ? -5.867 4.350 18.956 1.00 64.31 173 ALA A N 1
ATOM 1140 C CA . ALA A 1 173 ? -5.683 3.299 19.967 1.00 64.31 173 ALA A CA 1
ATOM 1141 C C . ALA A 1 173 ? -4.936 3.797 21.220 1.00 64.31 173 ALA A C 1
ATOM 1143 O O . ALA A 1 173 ? -5.307 3.417 22.330 1.00 64.31 173 ALA A O 1
ATOM 1144 N N . ASP A 1 174 ? -3.948 4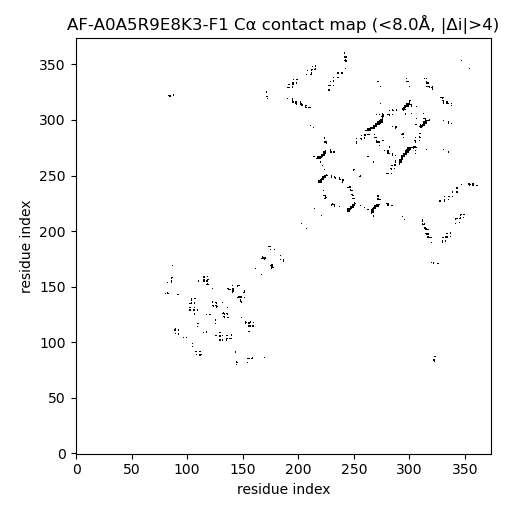.681 21.038 1.00 69.81 174 ASP A N 1
ATOM 1145 C CA . ASP A 1 174 ? -3.004 5.068 22.093 1.00 69.81 174 ASP A CA 1
ATOM 1146 C C . ASP A 1 174 ? -3.016 6.573 22.436 1.00 69.81 174 ASP A C 1
ATOM 1148 O O . ASP A 1 174 ? -2.410 6.989 23.432 1.00 69.81 174 ASP A O 1
ATOM 1152 N N . ILE A 1 175 ? -3.743 7.391 21.662 1.00 77.19 175 ILE A N 1
ATOM 1153 C CA . ILE A 1 175 ? -3.841 8.847 21.852 1.00 77.19 175 ILE A CA 1
ATOM 1154 C C . ILE A 1 175 ? -5.195 9.210 22.468 1.00 77.19 175 ILE A C 1
ATOM 1156 O O . ILE A 1 175 ? -6.239 8.964 21.860 1.00 77.19 175 ILE A O 1
ATOM 1160 N N . ALA A 1 176 ? -5.186 9.813 23.655 1.00 78.44 176 ALA A N 1
ATOM 1161 C CA . ALA A 1 176 ? -6.373 10.326 24.336 1.00 78.44 176 ALA A CA 1
ATOM 1162 C C . ALA A 1 176 ? -6.782 11.709 23.796 1.00 78.44 176 ALA A C 1
ATOM 1164 O O . ALA A 1 176 ? -5.949 12.469 23.309 1.00 78.44 176 ALA A O 1
ATOM 1165 N N . VAL A 1 177 ? -8.072 12.051 23.884 1.00 74.12 177 VAL A N 1
ATOM 1166 C CA . VAL A 1 177 ? -8.608 13.358 23.446 1.00 74.12 177 VAL A CA 1
ATOM 1167 C C . VAL A 1 177 ? -7.980 14.533 24.202 1.00 74.12 177 VAL A C 1
ATOM 1169 O O . VAL A 1 177 ? -7.891 15.630 23.656 1.00 74.12 177 VAL A O 1
ATOM 1172 N N . ASP A 1 178 ? -7.549 14.313 25.439 1.00 81.06 178 ASP A N 1
ATOM 1173 C CA . ASP A 1 178 ? -6.943 15.307 26.321 1.00 81.06 178 ASP A CA 1
ATOM 1174 C C . ASP A 1 178 ? -5.418 15.166 26.451 1.00 81.06 178 ASP A C 1
ATOM 1176 O O . ASP A 1 178 ? -4.817 15.859 27.275 1.00 81.06 178 ASP A O 1
ATOM 1180 N N . ASP A 1 179 ? -4.778 14.317 25.636 1.00 79.81 179 ASP A N 1
ATOM 1181 C CA . ASP A 1 179 ? -3.320 14.214 25.627 1.00 79.81 179 ASP A CA 1
ATOM 1182 C C . ASP A 1 179 ? -2.689 15.586 25.309 1.00 79.81 179 ASP A C 1
ATOM 1184 O O . ASP A 1 179 ? -3.049 16.229 24.312 1.00 79.81 179 ASP A O 1
ATOM 1188 N N . PRO A 1 180 ? -1.693 16.035 26.095 1.00 87.81 180 PRO A N 1
ATOM 1189 C CA . PRO A 1 180 ? -0.863 17.169 25.723 1.00 87.81 180 PRO A CA 1
ATOM 1190 C C . PRO A 1 180 ? -0.246 16.957 24.337 1.00 87.81 180 PRO A C 1
ATOM 1192 O O . PRO A 1 180 ? 0.197 15.861 24.002 1.00 87.81 180 PRO A O 1
ATOM 1195 N N . ILE A 1 181 ? -0.124 18.023 23.539 1.00 90.56 181 ILE A N 1
ATOM 1196 C CA . ILE A 1 181 ? 0.403 17.916 22.166 1.00 90.56 181 ILE A CA 1
ATOM 1197 C C . ILE A 1 181 ? 1.801 17.271 22.099 1.00 90.56 181 ILE A C 1
ATOM 1199 O O . ILE A 1 181 ? 2.120 16.590 21.130 1.00 90.56 181 ILE A O 1
ATOM 1203 N N . ALA A 1 182 ? 2.627 17.440 23.138 1.00 90.94 182 ALA A N 1
ATOM 1204 C CA . ALA A 1 182 ? 3.933 16.789 23.241 1.00 90.94 182 ALA A CA 1
ATOM 1205 C C . ALA A 1 182 ? 3.818 15.256 23.321 1.00 90.94 182 ALA A C 1
ATOM 1207 O O . ALA A 1 182 ? 4.581 14.549 22.661 1.00 90.94 182 ALA A O 1
ATOM 1208 N N . ASP A 1 183 ? 2.829 14.751 24.060 1.00 87.25 183 ASP A N 1
ATOM 1209 C CA . ASP A 1 183 ? 2.563 13.319 24.182 1.00 87.25 183 ASP A CA 1
ATOM 1210 C C . ASP A 1 183 ? 1.980 12.765 22.881 1.00 87.25 183 ASP A C 1
ATOM 1212 O O . ASP A 1 183 ? 2.386 11.691 22.446 1.00 87.25 183 ASP A O 1
ATOM 1216 N N . VAL A 1 184 ? 1.109 13.522 22.201 1.00 86.31 184 VAL A N 1
ATOM 1217 C CA . VAL A 1 184 ? 0.611 13.170 20.858 1.00 86.31 184 VAL A CA 1
ATOM 1218 C C . VAL A 1 184 ? 1.776 12.972 19.884 1.00 86.31 184 VAL A C 1
ATOM 1220 O O . VAL A 1 184 ? 1.828 11.958 19.189 1.00 86.31 184 VAL A O 1
ATOM 1223 N N . VAL A 1 185 ? 2.733 13.909 19.853 1.00 89.50 185 VAL A N 1
ATOM 1224 C CA . VAL A 1 185 ? 3.926 13.816 18.994 1.00 89.50 185 VAL A CA 1
ATOM 1225 C C . VAL A 1 185 ? 4.767 12.591 19.349 1.00 89.50 185 VAL A C 1
ATOM 1227 O O . VAL A 1 185 ? 5.143 11.837 18.453 1.00 89.50 185 VAL A O 1
ATOM 1230 N N . ALA A 1 186 ? 5.054 12.373 20.636 1.00 89.19 186 ALA A N 1
ATOM 1231 C CA . ALA A 1 186 ? 5.881 11.255 21.084 1.00 89.19 186 ALA A CA 1
ATOM 1232 C C . ALA A 1 186 ? 5.239 9.894 20.768 1.00 89.19 186 ALA A C 1
ATOM 1234 O O . ALA A 1 186 ? 5.907 9.004 20.240 1.00 89.19 186 ALA A O 1
ATOM 1235 N N . LYS A 1 187 ? 3.938 9.750 21.044 1.00 86.94 187 LYS A N 1
ATOM 1236 C CA . LYS A 1 187 ? 3.170 8.529 20.777 1.00 86.94 187 LYS A CA 1
ATOM 1237 C C . LYS A 1 187 ? 3.089 8.246 19.281 1.00 86.94 187 LYS A C 1
ATOM 1239 O O . LYS A 1 187 ? 3.454 7.158 18.857 1.00 86.94 187 LYS A O 1
ATOM 1244 N N . LEU A 1 188 ? 2.723 9.241 18.469 1.00 87.19 188 LEU A N 1
ATOM 1245 C CA . LEU A 1 188 ? 2.635 9.059 17.019 1.00 87.19 188 LEU A CA 1
ATOM 1246 C C . LEU A 1 188 ? 3.998 8.715 16.404 1.00 87.19 188 LEU A C 1
ATOM 1248 O O . LEU A 1 188 ? 4.087 7.811 15.581 1.00 87.19 188 LEU A O 1
ATOM 1252 N N . ALA A 1 189 ? 5.075 9.385 16.822 1.00 90.12 189 ALA A N 1
ATOM 1253 C CA . ALA A 1 189 ? 6.417 9.063 16.341 1.00 90.12 189 ALA A CA 1
ATOM 1254 C C . ALA A 1 189 ? 6.815 7.617 16.677 1.00 90.12 189 ALA A C 1
ATOM 1256 O O . ALA A 1 189 ? 7.388 6.926 15.835 1.00 90.12 189 ALA A O 1
ATOM 1257 N N . TYR A 1 190 ? 6.492 7.150 17.885 1.00 89.00 190 TYR A N 1
ATOM 1258 C CA . TYR A 1 190 ? 6.729 5.768 18.289 1.00 89.00 190 TYR A CA 1
ATOM 1259 C C . TYR A 1 190 ? 5.902 4.773 17.455 1.00 89.00 190 TYR A C 1
ATOM 1261 O O . TYR A 1 190 ? 6.450 3.780 16.975 1.00 89.00 190 TYR A O 1
ATOM 1269 N N . ASP A 1 191 ? 4.615 5.048 17.228 1.00 85.00 191 ASP A N 1
ATOM 1270 C CA . ASP A 1 191 ? 3.727 4.217 16.401 1.00 85.00 191 ASP A CA 1
ATOM 1271 C C . ASP A 1 191 ? 4.250 4.066 14.967 1.00 85.00 191 ASP A C 1
ATOM 1273 O O . ASP A 1 191 ? 4.319 2.953 14.434 1.00 85.00 191 ASP A O 1
ATOM 1277 N N . GLU A 1 192 ? 4.659 5.173 14.348 1.00 88.75 192 GLU A N 1
ATOM 1278 C CA . GLU A 1 192 ? 5.169 5.176 12.976 1.00 88.75 192 GLU A CA 1
ATOM 1279 C C . GLU A 1 192 ? 6.530 4.469 12.875 1.00 88.75 192 GLU A C 1
ATOM 1281 O O . GLU A 1 192 ? 6.750 3.685 11.951 1.00 88.75 192 GLU A O 1
ATOM 1286 N N . GLN A 1 193 ? 7.427 4.652 13.854 1.00 92.38 193 GLN A N 1
ATOM 1287 C CA . GLN A 1 193 ? 8.701 3.920 13.907 1.00 92.38 193 GLN A CA 1
ATOM 1288 C C . GLN A 1 193 ? 8.496 2.406 13.985 1.00 92.38 193 GLN A C 1
ATOM 1290 O O . GLN A 1 193 ? 9.163 1.658 13.271 1.00 92.38 193 GLN A O 1
ATOM 1295 N N . GLN A 1 194 ? 7.569 1.950 14.831 1.00 89.31 194 GLN A N 1
ATOM 1296 C CA . GLN A 1 194 ? 7.247 0.526 14.935 1.00 89.31 194 GLN A CA 1
ATOM 1297 C C . GLN A 1 194 ? 6.614 0.007 13.643 1.00 89.31 194 GLN A C 1
ATOM 1299 O O . GLN A 1 194 ? 7.011 -1.040 13.147 1.00 89.31 194 GLN A O 1
ATOM 1304 N N . THR A 1 195 ? 5.709 0.774 13.034 1.00 88.12 195 THR A N 1
ATOM 1305 C CA . THR A 1 195 ? 5.081 0.404 11.757 1.00 88.12 195 THR A CA 1
ATOM 1306 C C . THR A 1 195 ? 6.111 0.199 10.642 1.00 88.12 195 THR A C 1
ATOM 1308 O O . THR A 1 195 ? 6.015 -0.767 9.879 1.00 88.12 195 THR A O 1
ATOM 1311 N N . LEU A 1 196 ? 7.106 1.086 10.553 1.00 94.88 196 LEU A N 1
ATOM 1312 C CA . LEU A 1 196 ? 8.216 0.958 9.609 1.00 94.88 196 LEU A CA 1
ATOM 1313 C C . LEU A 1 196 ? 9.070 -0.279 9.912 1.00 94.88 196 LEU A C 1
ATOM 1315 O O . LEU A 1 196 ? 9.370 -1.042 8.995 1.00 94.88 196 LEU A O 1
ATOM 1319 N N . ALA A 1 197 ? 9.426 -0.497 11.181 1.00 94.75 197 ALA A N 1
ATOM 1320 C CA . ALA A 1 197 ? 10.226 -1.645 11.602 1.00 94.75 197 ALA A CA 1
ATOM 1321 C C . ALA A 1 197 ? 9.522 -2.980 11.308 1.00 94.75 197 ALA A C 1
ATOM 1323 O O . ALA A 1 197 ? 10.124 -3.871 10.710 1.00 94.75 197 ALA A O 1
ATOM 1324 N N . ASP A 1 198 ? 8.238 -3.093 11.652 1.00 92.44 198 ASP A N 1
ATOM 1325 C CA . ASP A 1 198 ? 7.426 -4.287 11.414 1.00 92.44 198 ASP A CA 1
ATOM 1326 C C . ASP A 1 198 ? 7.246 -4.555 9.917 1.00 92.44 198 ASP A C 1
ATOM 1328 O O . ASP A 1 198 ? 7.347 -5.696 9.466 1.00 92.44 198 ASP A O 1
ATOM 1332 N N . THR A 1 199 ? 7.003 -3.502 9.129 1.00 95.50 199 THR A N 1
ATOM 1333 C CA . THR A 1 199 ? 6.883 -3.625 7.670 1.00 95.50 199 THR A CA 1
ATOM 1334 C C . THR A 1 199 ? 8.197 -4.102 7.061 1.00 95.50 199 THR A C 1
ATOM 1336 O O . THR A 1 199 ? 8.184 -5.037 6.269 1.00 95.50 199 THR A O 1
ATOM 1339 N N . ALA A 1 200 ? 9.333 -3.521 7.459 1.00 97.25 200 ALA A N 1
ATOM 1340 C CA . ALA A 1 200 ? 10.645 -3.946 6.977 1.00 97.25 200 ALA A CA 1
ATOM 1341 C C . ALA A 1 200 ? 10.962 -5.400 7.360 1.00 97.25 200 ALA A C 1
ATOM 1343 O O . ALA A 1 200 ? 11.492 -6.146 6.542 1.00 97.25 200 ALA A O 1
ATOM 1344 N N . ALA A 1 201 ? 10.619 -5.814 8.583 1.00 96.06 201 ALA A N 1
ATOM 1345 C CA . ALA A 1 201 ? 10.852 -7.174 9.061 1.00 96.06 201 ALA A CA 1
ATOM 1346 C C . ALA A 1 201 ? 9.971 -8.222 8.358 1.00 96.06 201 ALA A C 1
ATOM 1348 O O . ALA A 1 201 ? 10.394 -9.366 8.202 1.00 96.06 201 ALA A O 1
ATOM 1349 N N . GLY A 1 202 ? 8.754 -7.846 7.952 1.00 93.88 202 GLY A N 1
ATOM 1350 C CA . GLY A 1 202 ? 7.804 -8.726 7.265 1.00 93.88 202 GLY A CA 1
ATOM 1351 C C . GLY A 1 202 ? 7.897 -8.717 5.736 1.00 93.88 202 GLY A C 1
ATOM 1352 O O . GLY A 1 202 ? 7.190 -9.492 5.090 1.00 93.88 202 GLY A O 1
ATOM 1353 N N . LEU A 1 203 ? 8.720 -7.846 5.145 1.00 97.12 203 LEU A N 1
ATOM 1354 C CA . LEU A 1 203 ? 8.807 -7.701 3.696 1.00 97.12 203 LEU A CA 1
ATOM 1355 C C . LEU A 1 203 ? 9.621 -8.845 3.077 1.00 97.12 203 LEU A C 1
ATOM 1357 O O . LEU A 1 203 ? 10.811 -9.000 3.346 1.00 97.12 203 LEU A O 1
ATOM 1361 N N . ASP A 1 204 ? 8.981 -9.624 2.204 1.00 97.94 204 ASP A N 1
ATOM 1362 C CA . ASP A 1 204 ? 9.646 -10.670 1.427 1.00 97.94 204 ASP A CA 1
ATOM 1363 C C . ASP A 1 204 ? 10.544 -10.038 0.353 1.00 97.94 204 ASP A C 1
ATOM 1365 O O . ASP A 1 204 ? 10.072 -9.448 -0.624 1.00 97.94 204 ASP A O 1
ATOM 1369 N N . THR A 1 205 ? 11.857 -10.159 0.540 1.00 98.06 205 THR A N 1
ATOM 1370 C CA . THR A 1 205 ? 12.853 -9.565 -0.355 1.00 98.06 205 THR A CA 1
ATOM 1371 C C . THR A 1 205 ? 12.945 -10.265 -1.708 1.00 98.06 205 THR A C 1
ATOM 1373 O O . THR A 1 205 ? 13.365 -9.632 -2.672 1.00 98.06 205 THR A O 1
ATOM 1376 N N . VAL A 1 206 ? 12.518 -11.527 -1.818 1.00 98.56 206 VAL A N 1
ATOM 1377 C CA . VAL A 1 206 ? 12.475 -12.254 -3.095 1.00 98.56 206 VAL A CA 1
ATOM 1378 C C . VAL A 1 206 ? 11.323 -11.731 -3.949 1.00 98.56 206 VAL A C 1
ATOM 1380 O O . VAL A 1 206 ? 11.509 -11.432 -5.127 1.00 98.56 206 VAL A O 1
ATOM 1383 N N . GLN A 1 207 ? 10.145 -11.555 -3.345 1.00 98.62 207 GLN A N 1
ATOM 1384 C CA . GLN A 1 207 ? 8.996 -10.933 -4.014 1.00 98.62 207 GLN A CA 1
ATOM 1385 C C . GLN A 1 207 ? 9.287 -9.477 -4.393 1.00 98.62 207 GLN A C 1
ATOM 1387 O O . GLN A 1 207 ? 8.921 -9.033 -5.482 1.00 98.62 207 GLN A O 1
ATOM 1392 N N . LEU A 1 208 ? 9.971 -8.736 -3.514 1.00 98.81 208 LEU A N 1
ATOM 1393 C CA . LEU A 1 208 ? 10.391 -7.363 -3.784 1.00 98.81 208 LEU A CA 1
ATOM 1394 C C . LEU A 1 208 ? 11.326 -7.281 -4.997 1.00 98.81 208 LEU A C 1
ATOM 1396 O O . LEU A 1 208 ? 11.093 -6.453 -5.871 1.00 98.81 208 LEU A O 1
ATOM 1400 N N . ASP A 1 209 ? 12.352 -8.130 -5.068 1.00 98.81 209 ASP A N 1
ATOM 1401 C CA . ASP A 1 209 ? 13.316 -8.144 -6.178 1.00 98.81 209 ASP A CA 1
ATOM 1402 C C . ASP A 1 209 ? 12.650 -8.498 -7.522 1.00 98.81 209 ASP A C 1
ATOM 1404 O O . ASP A 1 209 ? 12.904 -7.865 -8.554 1.00 98.81 209 ASP A O 1
ATOM 1408 N N . ALA A 1 210 ? 11.706 -9.444 -7.501 1.00 98.81 210 ALA A N 1
ATOM 1409 C CA . ALA A 1 210 ? 10.917 -9.798 -8.676 1.00 98.81 210 ALA A CA 1
ATOM 1410 C C . ALA A 1 210 ? 10.010 -8.640 -9.137 1.00 98.81 210 ALA A C 1
ATOM 1412 O O . ALA A 1 210 ? 9.999 -8.298 -10.323 1.00 98.81 210 ALA A O 1
ATOM 1413 N N . ALA A 1 211 ? 9.328 -7.967 -8.204 1.00 98.88 211 ALA A N 1
ATOM 1414 C CA . ALA A 1 211 ? 8.532 -6.778 -8.500 1.00 98.88 211 ALA A CA 1
ATOM 1415 C C . ALA A 1 211 ? 9.399 -5.629 -9.047 1.00 98.88 211 ALA A C 1
ATOM 1417 O O . ALA A 1 211 ? 9.031 -5.000 -10.037 1.00 98.88 211 ALA A O 1
ATOM 1418 N N . VAL A 1 212 ? 10.574 -5.382 -8.459 1.00 98.88 212 VAL A N 1
ATOM 1419 C CA . VAL A 1 212 ? 11.551 -4.396 -8.949 1.00 98.88 212 VAL A CA 1
ATOM 1420 C C . VAL A 1 212 ? 11.946 -4.692 -10.396 1.00 98.88 212 VAL A C 1
ATOM 1422 O O . VAL A 1 212 ? 11.913 -3.793 -11.236 1.00 98.88 212 VAL A O 1
ATOM 1425 N N . THR A 1 213 ? 12.263 -5.948 -10.711 1.00 98.81 213 THR A N 1
ATOM 1426 C CA . THR A 1 213 ? 12.638 -6.366 -12.069 1.00 98.81 213 THR A CA 1
ATOM 1427 C C . THR A 1 213 ? 11.491 -6.165 -13.063 1.00 98.81 213 THR A C 1
ATOM 1429 O O . THR A 1 213 ? 11.705 -5.644 -14.163 1.00 98.81 213 THR A O 1
ATOM 1432 N N . ALA A 1 214 ? 10.265 -6.524 -12.673 1.00 98.81 214 ALA A N 1
ATOM 1433 C CA . ALA A 1 214 ? 9.076 -6.322 -13.495 1.00 98.81 214 ALA A CA 1
ATOM 1434 C C . ALA A 1 214 ? 8.844 -4.834 -13.796 1.00 98.81 214 ALA A C 1
ATOM 1436 O O . ALA A 1 214 ? 8.667 -4.460 -14.953 1.00 98.81 214 ALA A O 1
ATOM 1437 N N . LEU A 1 215 ? 8.923 -3.963 -12.783 1.00 98.81 215 LEU A N 1
ATOM 1438 C CA . LEU A 1 215 ? 8.748 -2.520 -12.965 1.00 98.81 215 LEU A CA 1
ATOM 1439 C C . LEU A 1 215 ? 9.880 -1.886 -13.786 1.00 98.81 215 LEU A C 1
ATOM 1441 O O . LEU A 1 215 ? 9.615 -1.033 -14.628 1.00 98.81 215 LEU A O 1
ATOM 1445 N N . ALA A 1 216 ? 11.131 -2.305 -13.581 1.00 98.62 216 ALA A N 1
ATOM 1446 C CA . ALA A 1 216 ? 12.291 -1.763 -14.292 1.00 98.62 216 ALA A CA 1
ATOM 1447 C C . ALA A 1 216 ? 12.284 -2.075 -15.797 1.00 98.62 216 ALA A C 1
ATOM 1449 O O . ALA A 1 216 ? 12.852 -1.323 -16.589 1.00 98.62 216 ALA A O 1
ATOM 1450 N N . THR A 1 217 ? 11.659 -3.186 -16.192 1.00 98.06 217 THR A N 1
ATOM 1451 C CA . THR A 1 217 ? 11.598 -3.644 -17.589 1.00 98.06 217 THR A CA 1
ATOM 1452 C C . THR A 1 217 ? 10.251 -3.375 -18.260 1.00 98.06 217 THR A C 1
ATOM 1454 O O . THR A 1 217 ? 10.125 -3.565 -19.473 1.00 98.06 217 THR A O 1
ATOM 1457 N N . ALA A 1 218 ? 9.257 -2.903 -17.502 1.00 98.62 218 ALA A N 1
ATOM 1458 C CA . ALA A 1 218 ? 7.924 -2.631 -18.009 1.00 98.62 218 ALA A CA 1
ATOM 1459 C C . ALA A 1 218 ? 7.921 -1.488 -19.031 1.00 98.62 218 ALA A C 1
ATOM 1461 O O . ALA A 1 218 ? 8.486 -0.413 -18.823 1.00 98.62 218 ALA A O 1
ATOM 1462 N N . ARG A 1 219 ? 7.188 -1.686 -20.128 1.00 97.81 219 ARG A N 1
ATOM 1463 C CA . ARG A 1 219 ? 6.912 -0.627 -21.109 1.00 97.81 219 ARG A CA 1
ATOM 1464 C C . ARG A 1 219 ? 5.982 0.447 -20.535 1.00 97.81 219 ARG A C 1
ATOM 1466 O O . ARG A 1 219 ? 6.113 1.622 -20.875 1.00 97.81 219 ARG A O 1
ATOM 1473 N N . ARG A 1 220 ? 5.009 0.027 -19.727 1.00 98.12 220 ARG A N 1
ATOM 1474 C CA . ARG A 1 220 ? 3.991 0.860 -19.080 1.00 98.12 220 ARG A CA 1
ATOM 1475 C C . ARG A 1 220 ? 3.675 0.280 -17.706 1.00 98.12 220 ARG A C 1
ATOM 1477 O O . ARG A 1 220 ? 3.609 -0.938 -17.563 1.00 98.12 220 ARG A O 1
ATOM 1484 N N . ILE A 1 221 ? 3.456 1.159 -16.734 1.00 98.88 221 ILE A N 1
ATOM 1485 C CA . ILE A 1 221 ? 3.103 0.805 -15.360 1.00 98.88 221 ILE A CA 1
ATOM 1486 C C . ILE A 1 221 ? 1.802 1.521 -14.990 1.00 98.88 221 ILE A C 1
ATOM 1488 O O . ILE A 1 221 ? 1.771 2.749 -14.917 1.00 98.88 221 ILE A O 1
ATOM 1492 N N . ASP A 1 222 ? 0.739 0.768 -14.727 1.00 98.69 222 ASP A N 1
ATOM 1493 C CA . ASP A 1 222 ? -0.502 1.327 -14.184 1.00 98.69 222 ASP A CA 1
ATOM 1494 C C . ASP A 1 222 ? -0.598 1.024 -12.686 1.00 98.69 222 ASP A C 1
ATOM 1496 O O . ASP A 1 222 ? -0.328 -0.088 -12.238 1.00 98.69 222 ASP A O 1
ATOM 1500 N N . ILE A 1 223 ? -0.960 2.023 -11.886 1.00 98.81 223 ILE A N 1
ATOM 1501 C CA . ILE A 1 223 ? -0.987 1.931 -10.426 1.00 98.81 223 ILE A CA 1
ATOM 1502 C C . ILE A 1 223 ? -2.399 2.256 -9.944 1.00 98.81 223 ILE A C 1
ATOM 1504 O O . ILE A 1 223 ? -2.935 3.325 -10.236 1.00 98.81 223 ILE A O 1
ATOM 1508 N N . TYR A 1 224 ? -3.003 1.346 -9.186 1.00 98.44 224 TYR A N 1
ATOM 1509 C CA . TYR A 1 224 ? -4.384 1.426 -8.723 1.00 98.44 224 TYR A CA 1
ATOM 1510 C C . TYR A 1 224 ? -4.436 1.665 -7.215 1.00 98.44 224 TYR A C 1
ATOM 1512 O O . TYR A 1 224 ? -3.915 0.878 -6.422 1.00 98.44 224 TYR A O 1
ATOM 1520 N N . GLY A 1 225 ? -5.102 2.743 -6.807 1.00 95.88 225 GLY A N 1
ATOM 1521 C CA . GLY A 1 225 ? -5.290 3.081 -5.400 1.00 95.88 225 GLY A CA 1
ATOM 1522 C C . GLY A 1 225 ? -6.369 4.144 -5.215 1.00 95.88 225 GLY A C 1
ATOM 1523 O O . GLY A 1 225 ? -6.455 5.095 -5.989 1.00 95.88 225 GLY A O 1
ATOM 1524 N N . VAL A 1 226 ? -7.173 4.011 -4.158 1.00 92.50 226 VAL A N 1
ATOM 1525 C CA . VAL A 1 226 ? -8.232 4.972 -3.803 1.00 92.50 226 VAL A CA 1
ATOM 1526 C C . VAL A 1 226 ? -8.044 5.500 -2.380 1.00 92.50 226 VAL A C 1
ATOM 1528 O O . VAL A 1 226 ? -7.433 4.847 -1.528 1.00 92.50 226 VAL A O 1
ATOM 1531 N N . GLY A 1 227 ? -8.543 6.710 -2.110 1.00 89.69 227 GLY A N 1
ATOM 1532 C CA . GLY A 1 227 ? -8.399 7.367 -0.806 1.00 89.69 227 GLY A CA 1
ATOM 1533 C C . GLY A 1 227 ? -6.931 7.519 -0.386 1.00 89.69 227 GLY A C 1
ATOM 1534 O O . GLY A 1 227 ? -6.100 7.971 -1.171 1.00 89.69 227 GLY A O 1
ATOM 1535 N N . ALA A 1 228 ? -6.594 7.108 0.842 1.00 90.25 228 ALA A N 1
ATOM 1536 C CA . ALA A 1 228 ? -5.222 7.173 1.355 1.00 90.25 228 ALA A CA 1
ATOM 1537 C C . ALA A 1 228 ? -4.221 6.364 0.509 1.00 90.25 228 ALA A C 1
ATOM 1539 O O . ALA A 1 228 ? -3.106 6.827 0.283 1.00 90.25 228 ALA A O 1
ATOM 1540 N N . SER A 1 229 ? -4.624 5.204 -0.021 1.00 93.69 229 SER A N 1
ATOM 1541 C CA . SER A 1 229 ? -3.770 4.407 -0.912 1.00 93.69 229 SER A CA 1
ATOM 1542 C C . SER A 1 229 ? -3.634 5.027 -2.307 1.00 93.69 229 SER A C 1
ATOM 1544 O O . SER A 1 229 ? -2.639 4.789 -2.984 1.00 93.69 229 SER A O 1
ATOM 1546 N N . GLY A 1 230 ? -4.569 5.893 -2.711 1.00 96.06 230 GLY A N 1
ATOM 1547 C CA . GLY A 1 230 ? -4.428 6.723 -3.909 1.00 96.06 230 GLY A CA 1
ATOM 1548 C C . GLY A 1 230 ? -3.289 7.743 -3.799 1.00 96.06 230 GLY A C 1
ATOM 1549 O O . GLY A 1 230 ? -2.600 7.989 -4.784 1.00 96.06 230 GLY A O 1
ATOM 1550 N N . LEU A 1 231 ? -3.024 8.283 -2.602 1.00 96.75 231 LEU A N 1
ATOM 1551 C CA . LEU A 1 231 ? -1.877 9.176 -2.372 1.00 96.75 231 LEU A CA 1
ATOM 1552 C C . LEU A 1 231 ? -0.547 8.434 -2.545 1.00 96.75 231 LEU A C 1
ATOM 1554 O O . LEU A 1 231 ? 0.380 8.956 -3.156 1.00 96.75 231 LEU A O 1
ATOM 1558 N N . VAL A 1 232 ? -0.474 7.198 -2.046 1.00 98.31 232 VAL A N 1
ATOM 1559 C CA . VAL A 1 232 ? 0.699 6.334 -2.227 1.00 98.31 232 VAL A CA 1
ATOM 1560 C C . VAL A 1 232 ? 0.886 5.971 -3.703 1.00 98.31 232 VAL A C 1
ATOM 1562 O O . VAL A 1 232 ? 2.004 5.999 -4.211 1.00 98.31 232 VAL A O 1
ATOM 1565 N N . ALA A 1 233 ? -0.206 5.681 -4.416 1.00 98.44 233 ALA A N 1
ATOM 1566 C CA . ALA A 1 233 ? -0.161 5.394 -5.848 1.00 98.44 233 ALA A CA 1
ATOM 1567 C C . ALA A 1 233 ? 0.396 6.579 -6.653 1.00 98.44 233 ALA A C 1
ATOM 1569 O O . ALA A 1 233 ? 1.236 6.391 -7.533 1.00 98.44 233 ALA A O 1
ATOM 1570 N N . GLN A 1 234 ? -0.038 7.800 -6.327 1.00 98.50 234 GLN A N 1
ATOM 1571 C CA . GLN A 1 234 ? 0.469 9.027 -6.947 1.00 98.50 234 GLN A CA 1
ATOM 1572 C C . GLN A 1 234 ? 1.957 9.248 -6.660 1.00 98.50 234 GLN A C 1
ATOM 1574 O O . GLN A 1 234 ? 2.698 9.609 -7.572 1.00 98.50 234 GLN A O 1
ATOM 1579 N N . ASP A 1 235 ? 2.401 8.997 -5.427 1.00 98.62 235 ASP A N 1
ATOM 1580 C CA . ASP A 1 235 ? 3.812 9.094 -5.049 1.00 98.62 235 ASP A CA 1
ATOM 1581 C C . ASP A 1 235 ? 4.691 8.124 -5.860 1.00 98.62 235 ASP A C 1
ATOM 1583 O O . ASP A 1 235 ? 5.674 8.552 -6.472 1.00 98.62 235 ASP A O 1
ATOM 1587 N N . LEU A 1 236 ? 4.294 6.849 -5.969 1.00 98.75 236 LEU A N 1
ATOM 1588 C CA . LEU A 1 236 ? 5.005 5.867 -6.794 1.00 98.75 236 LEU A CA 1
ATOM 1589 C C . LEU A 1 236 ? 5.037 6.285 -8.272 1.00 98.75 236 LEU A C 1
ATOM 1591 O O . LEU A 1 236 ? 6.103 6.274 -8.889 1.00 98.75 236 LEU A O 1
ATOM 1595 N N . ALA A 1 237 ? 3.898 6.701 -8.837 1.00 98.62 237 ALA A N 1
ATOM 1596 C CA . ALA A 1 237 ? 3.827 7.153 -10.227 1.00 98.62 237 ALA A CA 1
ATOM 1597 C C . ALA A 1 237 ? 4.772 8.336 -10.481 1.00 98.62 237 ALA A C 1
ATOM 1599 O O . ALA A 1 237 ? 5.545 8.326 -11.439 1.00 98.62 237 ALA A O 1
ATOM 1600 N N . GLN A 1 238 ? 4.765 9.333 -9.593 1.00 97.50 238 GLN A N 1
ATOM 1601 C CA . GLN A 1 238 ? 5.635 10.501 -9.693 1.00 97.50 238 GLN A CA 1
ATOM 1602 C C . GLN A 1 238 ? 7.118 10.116 -9.616 1.00 97.50 238 GLN A C 1
ATOM 1604 O O . GLN A 1 238 ? 7.927 10.643 -10.382 1.00 97.50 238 GLN A O 1
ATOM 1609 N N . LYS A 1 239 ? 7.489 9.202 -8.716 1.00 97.75 239 LYS A N 1
ATOM 1610 C CA . LYS A 1 239 ? 8.866 8.708 -8.579 1.00 97.75 239 LYS A CA 1
ATOM 1611 C C . LYS A 1 239 ? 9.350 8.007 -9.850 1.00 97.75 239 LYS A C 1
ATOM 1613 O O . LYS A 1 239 ? 10.416 8.351 -10.357 1.00 97.75 239 LYS A O 1
ATOM 1618 N N . LEU A 1 240 ? 8.546 7.101 -10.405 1.00 98.31 240 LEU A N 1
ATOM 1619 C CA . LEU A 1 240 ? 8.870 6.366 -11.633 1.00 98.31 240 LEU A CA 1
ATOM 1620 C C . LEU A 1 240 ? 8.958 7.293 -12.859 1.00 98.31 240 LEU A C 1
ATOM 1622 O O . LEU A 1 240 ? 9.912 7.206 -13.633 1.00 98.31 240 LEU A O 1
ATOM 1626 N N . LEU A 1 241 ? 8.036 8.255 -12.988 1.00 95.50 241 LEU A N 1
ATOM 1627 C CA . LEU A 1 241 ? 8.073 9.265 -14.055 1.00 95.50 241 LEU A CA 1
ATOM 1628 C C . LEU A 1 241 ? 9.371 10.084 -14.033 1.00 95.50 241 LEU A C 1
ATOM 1630 O O . LEU A 1 241 ? 9.943 10.375 -15.084 1.00 95.50 241 LEU A O 1
ATOM 1634 N N . ARG A 1 242 ? 9.878 10.437 -12.844 1.00 93.81 242 ARG A N 1
ATOM 1635 C CA . ARG A 1 242 ? 11.116 11.224 -12.702 1.00 93.81 242 ARG A CA 1
ATOM 1636 C C . ARG A 1 242 ? 12.381 10.494 -13.147 1.00 93.81 242 ARG A C 1
ATOM 1638 O O . ARG A 1 242 ? 13.377 11.161 -13.415 1.00 93.81 242 ARG A O 1
ATOM 1645 N N . ILE A 1 243 ? 12.346 9.167 -13.235 1.00 95.69 243 ILE A N 1
ATOM 1646 C CA . ILE A 1 243 ? 13.455 8.348 -13.741 1.00 95.69 243 ILE A CA 1
ATOM 1647 C C . ILE A 1 243 ? 13.210 7.839 -15.169 1.00 95.69 243 ILE A C 1
ATOM 1649 O O . ILE A 1 243 ? 13.946 6.985 -15.651 1.00 95.69 243 ILE A O 1
ATOM 1653 N N . GLY A 1 244 ? 12.212 8.398 -15.864 1.00 94.50 244 GLY A N 1
ATOM 1654 C CA . GLY A 1 244 ? 11.969 8.153 -17.286 1.00 94.50 244 GLY A CA 1
ATOM 1655 C C . GLY A 1 244 ? 11.055 6.968 -17.600 1.00 94.50 244 GLY A C 1
ATOM 1656 O O . GLY A 1 244 ? 10.929 6.614 -18.771 1.00 94.50 244 GLY A O 1
ATOM 1657 N N . LEU A 1 245 ? 10.402 6.368 -16.600 1.00 97.50 245 LEU A N 1
ATOM 1658 C CA . LEU A 1 245 ? 9.433 5.290 -16.811 1.00 97.50 245 LEU A CA 1
ATOM 1659 C C . LEU A 1 245 ? 8.026 5.843 -17.058 1.00 97.50 245 LEU A C 1
ATOM 1661 O O . LEU A 1 245 ? 7.627 6.853 -16.482 1.00 97.50 245 LEU A O 1
ATOM 1665 N N . VAL A 1 246 ? 7.249 5.156 -17.897 1.00 97.94 246 VAL A N 1
ATOM 1666 C CA . VAL A 1 246 ? 5.850 5.514 -18.172 1.00 97.94 246 VAL A CA 1
ATOM 1667 C C . VAL A 1 246 ? 4.965 4.919 -17.081 1.00 97.94 246 VAL A C 1
ATOM 1669 O O . VAL A 1 246 ? 4.628 3.737 -17.139 1.00 97.94 246 VAL A O 1
ATOM 1672 N N . ALA A 1 247 ? 4.589 5.736 -16.095 1.00 98.25 247 ALA A N 1
ATOM 1673 C CA . ALA A 1 247 ? 3.758 5.318 -14.969 1.00 98.25 247 ALA A CA 1
ATOM 1674 C C . ALA A 1 247 ? 2.530 6.222 -14.779 1.00 98.25 247 ALA A C 1
ATOM 1676 O O . ALA A 1 247 ? 2.650 7.448 -14.801 1.00 98.25 247 ALA A O 1
ATOM 1677 N N . HIS A 1 248 ? 1.361 5.623 -14.540 1.00 98.12 248 HIS A N 1
ATOM 1678 C CA . HIS A 1 248 ? 0.111 6.346 -14.291 1.00 98.12 248 HIS A CA 1
ATOM 1679 C C . HIS A 1 248 ? -0.587 5.837 -13.032 1.00 98.12 248 HIS A C 1
ATOM 1681 O O . HIS A 1 248 ? -0.780 4.637 -12.861 1.00 98.12 248 HIS A O 1
ATOM 1687 N N . ALA A 1 249 ? -1.007 6.758 -12.165 1.00 98.19 249 ALA A N 1
ATOM 1688 C CA . ALA A 1 249 ? -1.870 6.443 -11.032 1.00 98.19 249 ALA A CA 1
ATOM 1689 C C . ALA A 1 249 ? -3.339 6.674 -11.407 1.00 98.19 249 ALA A C 1
ATOM 1691 O O . ALA A 1 249 ? -3.709 7.767 -11.841 1.00 98.19 249 ALA A O 1
ATOM 1692 N N . HIS A 1 250 ? -4.181 5.665 -11.197 1.00 96.19 250 HIS A N 1
ATOM 1693 C CA . HIS A 1 250 ? -5.613 5.716 -11.461 1.00 96.19 250 HIS A CA 1
ATOM 1694 C C . HIS A 1 250 ? -6.395 5.582 -10.153 1.00 96.19 250 HIS A C 1
ATOM 1696 O O . HIS A 1 250 ? -6.330 4.558 -9.473 1.00 96.19 250 HIS A O 1
ATOM 1702 N N . SER A 1 251 ? -7.146 6.632 -9.816 1.00 88.94 251 SER A N 1
ATOM 1703 C CA . SER A 1 251 ? -8.021 6.679 -8.638 1.00 88.94 251 SER A CA 1
ATOM 1704 C C . SER A 1 251 ? -9.512 6.665 -8.980 1.00 88.94 251 SER A C 1
ATOM 1706 O O . SER A 1 251 ? -10.332 6.506 -8.082 1.00 88.94 251 SER A O 1
ATOM 1708 N N . ASP A 1 252 ? -9.870 6.867 -10.252 1.00 95.00 252 ASP A N 1
ATOM 1709 C CA . ASP A 1 252 ? -11.240 6.699 -10.739 1.00 95.00 252 ASP A CA 1
ATOM 1710 C C . ASP A 1 252 ? -11.460 5.223 -11.125 1.00 95.00 252 ASP A C 1
ATOM 1712 O O . ASP A 1 252 ? -10.732 4.730 -11.994 1.00 95.00 252 ASP A O 1
ATOM 1716 N N . PRO A 1 253 ? -12.422 4.508 -10.512 1.00 89.62 253 PRO A N 1
ATOM 1717 C CA . PRO A 1 253 ? -12.607 3.072 -10.741 1.00 89.62 253 PRO A CA 1
ATOM 1718 C C . PRO A 1 253 ? -12.946 2.722 -12.196 1.00 89.62 253 PRO A C 1
ATOM 1720 O O . PRO A 1 253 ? -12.421 1.754 -12.749 1.00 89.62 253 PRO A O 1
ATOM 1723 N N . HIS A 1 254 ? -13.778 3.531 -12.857 1.00 92.81 254 HIS A N 1
ATOM 1724 C CA . HIS A 1 254 ? -14.182 3.281 -14.241 1.00 92.81 254 HIS A CA 1
ATOM 1725 C C . HIS A 1 254 ? -13.008 3.472 -15.205 1.00 92.81 254 HIS A C 1
ATOM 1727 O O . HIS A 1 254 ? -12.787 2.656 -16.109 1.00 92.81 254 HIS A O 1
ATOM 1733 N N . LEU A 1 255 ? -12.221 4.531 -15.005 1.00 95.06 255 LEU A N 1
ATOM 1734 C CA . LEU A 1 255 ? -11.012 4.762 -15.789 1.00 95.06 255 LEU A CA 1
ATOM 1735 C C . LEU A 1 255 ? -9.924 3.729 -15.487 1.00 95.06 255 LEU A C 1
ATOM 1737 O O . LEU A 1 255 ? -9.190 3.352 -16.397 1.00 95.06 255 LEU A O 1
ATOM 1741 N N . ALA A 1 256 ? -9.810 3.253 -14.247 1.00 96.94 256 ALA A N 1
ATOM 1742 C CA . ALA A 1 256 ? -8.849 2.215 -13.885 1.00 96.94 256 ALA A CA 1
ATOM 1743 C C . ALA A 1 256 ? -9.111 0.922 -14.672 1.00 96.94 256 ALA A C 1
ATOM 1745 O O . ALA A 1 256 ? -8.198 0.394 -15.302 1.00 96.94 256 ALA A O 1
ATOM 1746 N N . VAL A 1 257 ? -10.366 0.459 -14.716 1.00 97.56 257 VAL A N 1
ATOM 1747 C CA . VAL A 1 257 ? -10.744 -0.765 -15.445 1.00 97.56 257 VAL A CA 1
ATOM 1748 C C . VAL A 1 257 ? -10.559 -0.604 -16.953 1.00 97.56 257 VAL A C 1
ATOM 1750 O O . VAL A 1 257 ? -9.968 -1.462 -17.603 1.00 97.56 257 VAL A O 1
ATOM 1753 N N . THR A 1 258 ? -11.027 0.506 -17.527 1.00 97.06 258 THR A N 1
ATOM 1754 C CA . THR A 1 258 ? -10.901 0.745 -18.976 1.00 97.06 258 THR A CA 1
ATOM 1755 C C . THR A 1 258 ? -9.444 0.878 -19.428 1.00 97.06 258 THR A C 1
ATOM 1757 O O . THR A 1 258 ? -9.110 0.419 -20.521 1.00 97.06 258 THR A O 1
ATOM 1760 N N . ASN A 1 259 ? -8.562 1.431 -18.588 1.00 95.19 259 ASN A N 1
ATOM 1761 C CA . ASN A 1 259 ? -7.120 1.442 -18.844 1.00 95.19 259 ASN A CA 1
ATOM 1762 C C . ASN A 1 259 ? -6.482 0.059 -18.684 1.00 95.19 259 ASN A C 1
ATOM 1764 O O . ASN A 1 259 ? -5.653 -0.304 -19.517 1.00 95.19 259 ASN A O 1
ATOM 1768 N N . ALA A 1 260 ? -6.900 -0.726 -17.686 1.00 97.88 260 ALA A N 1
ATOM 1769 C CA . ALA A 1 260 ? -6.374 -2.069 -17.444 1.00 97.88 260 ALA A CA 1
ATOM 1770 C C . ALA A 1 260 ? -6.555 -3.007 -18.652 1.00 97.88 260 ALA A C 1
ATOM 1772 O O . ALA A 1 260 ? -5.660 -3.789 -18.956 1.00 97.88 260 ALA A O 1
ATOM 1773 N N . VAL A 1 261 ? -7.658 -2.873 -19.404 1.00 98.00 261 VAL A N 1
ATOM 1774 C CA . VAL A 1 261 ? -7.906 -3.623 -20.659 1.00 98.00 261 VAL A CA 1
ATOM 1775 C C . VAL A 1 261 ? -6.835 -3.358 -21.732 1.00 98.00 261 VAL A C 1
ATOM 1777 O O . VAL A 1 261 ? -6.646 -4.160 -22.642 1.00 98.00 261 VAL A O 1
ATOM 1780 N N . GLN A 1 262 ? -6.134 -2.223 -21.662 1.00 97.50 262 GLN A N 1
ATOM 1781 C CA . GLN A 1 262 ? -5.097 -1.845 -22.631 1.00 97.50 262 GLN A CA 1
ATOM 1782 C C . GLN A 1 262 ? -3.698 -2.348 -22.254 1.00 97.50 262 GLN A C 1
ATOM 1784 O O . GLN A 1 262 ? -2.750 -2.143 -23.023 1.00 97.50 262 GLN A O 1
ATOM 1789 N N . LEU A 1 263 ? -3.548 -2.950 -21.072 1.00 98.31 263 LEU A N 1
ATOM 1790 C CA . LEU A 1 263 ? -2.299 -3.575 -20.665 1.00 98.31 263 LEU A CA 1
ATOM 1791 C C . LEU A 1 263 ? -2.087 -4.888 -21.418 1.00 98.31 263 LEU A C 1
ATOM 1793 O O . LEU A 1 263 ? -3.017 -5.488 -21.954 1.00 98.31 263 LEU A O 1
ATOM 1797 N N . ARG A 1 264 ? -0.829 -5.311 -21.501 1.00 98.00 264 ARG A N 1
ATOM 1798 C CA . ARG A 1 264 ? -0.420 -6.547 -22.172 1.00 98.00 264 ARG A CA 1
ATOM 1799 C C . ARG A 1 264 ? 0.869 -7.095 -21.570 1.00 98.00 264 ARG A C 1
ATOM 1801 O O . ARG A 1 264 ? 1.523 -6.429 -20.772 1.00 98.00 264 ARG A O 1
ATOM 1808 N N . SER A 1 265 ? 1.291 -8.264 -22.049 1.00 98.06 265 SER A N 1
ATOM 1809 C CA . SER A 1 265 ? 2.620 -8.818 -21.762 1.00 98.06 265 SER A CA 1
ATOM 1810 C C . SER A 1 265 ? 3.731 -7.777 -21.956 1.00 98.06 265 SER A C 1
ATOM 1812 O O . SER A 1 265 ? 3.840 -7.158 -23.020 1.00 98.06 265 SER A O 1
ATOM 1814 N N . GLY A 1 266 ? 4.576 -7.624 -20.935 1.00 97.88 266 GLY A N 1
ATOM 1815 C CA . GLY A 1 266 ? 5.638 -6.613 -20.875 1.00 97.88 266 GLY A CA 1
ATOM 1816 C C . GLY A 1 266 ? 5.215 -5.270 -20.264 1.00 97.88 266 GLY A C 1
ATOM 1817 O O . GLY A 1 266 ? 6.041 -4.363 -20.185 1.00 97.88 266 GLY A O 1
ATOM 1818 N N . ASP A 1 267 ? 3.960 -5.126 -19.837 1.00 98.81 267 ASP A N 1
ATOM 1819 C CA . ASP A 1 267 ? 3.520 -4.059 -18.935 1.00 98.81 267 ASP A CA 1
ATOM 1820 C C . ASP A 1 267 ? 3.400 -4.582 -17.498 1.00 98.81 267 ASP A C 1
ATOM 1822 O O . ASP A 1 267 ? 3.360 -5.794 -17.267 1.00 98.81 267 ASP A O 1
ATOM 1826 N N . ALA A 1 268 ? 3.294 -3.661 -16.540 1.00 98.88 268 ALA A N 1
ATOM 1827 C CA . ALA A 1 268 ? 3.059 -3.984 -15.141 1.00 98.88 268 ALA A CA 1
ATOM 1828 C C . ALA A 1 268 ? 1.846 -3.238 -14.569 1.00 98.88 268 ALA A C 1
ATOM 1830 O O . ALA A 1 268 ? 1.541 -2.111 -14.965 1.00 98.88 268 ALA A O 1
ATOM 1831 N N . ALA A 1 269 ? 1.184 -3.861 -13.598 1.00 98.81 269 ALA A N 1
ATOM 1832 C CA . ALA A 1 269 ? 0.124 -3.255 -12.807 1.00 98.81 269 ALA A CA 1
ATOM 1833 C C . ALA A 1 269 ? 0.419 -3.381 -11.311 1.00 98.81 269 ALA A C 1
ATOM 1835 O O . ALA A 1 269 ? 0.781 -4.454 -10.833 1.00 98.81 269 ALA A O 1
ATOM 1836 N N . VAL A 1 270 ? 0.236 -2.296 -10.559 1.00 98.88 270 VAL A N 1
ATOM 1837 C CA . VAL A 1 270 ? 0.460 -2.259 -9.109 1.00 98.88 270 VAL A CA 1
ATOM 1838 C C . VAL A 1 270 ? -0.832 -1.875 -8.399 1.00 98.88 270 VAL A C 1
ATOM 1840 O O . VAL A 1 270 ? -1.311 -0.756 -8.538 1.00 98.88 270 VAL A O 1
ATOM 1843 N N . ALA A 1 271 ? -1.388 -2.768 -7.590 1.00 98.56 271 ALA A N 1
ATOM 1844 C CA . ALA A 1 271 ? -2.509 -2.464 -6.709 1.00 98.56 271 ALA A CA 1
ATOM 1845 C C . ALA A 1 271 ? -2.023 -2.097 -5.308 1.00 98.56 271 ALA A C 1
ATOM 1847 O O . ALA A 1 271 ? -1.275 -2.846 -4.685 1.00 98.56 271 ALA A O 1
ATOM 1848 N N . ILE A 1 272 ? -2.517 -0.986 -4.766 1.00 98.31 272 ILE A N 1
ATOM 1849 C CA . ILE A 1 272 ? -2.242 -0.566 -3.391 1.00 98.31 272 ILE A CA 1
ATOM 1850 C C . ILE A 1 272 ? -3.555 -0.587 -2.616 1.00 98.31 272 ILE A C 1
ATOM 1852 O O . ILE A 1 272 ? -4.378 0.318 -2.735 1.00 98.31 272 ILE A O 1
ATOM 1856 N N . SER A 1 273 ? -3.762 -1.626 -1.806 1.00 94.25 273 SER A N 1
ATOM 1857 C CA . SER A 1 273 ? -4.968 -1.781 -0.987 1.00 94.25 273 SER A CA 1
ATOM 1858 C C . SER A 1 273 ? -4.615 -2.355 0.374 1.00 94.25 273 SER A C 1
ATOM 1860 O O . SER A 1 273 ? -4.278 -3.530 0.495 1.00 94.25 273 SER A O 1
ATOM 1862 N N . HIS A 1 274 ? -4.754 -1.550 1.429 1.00 91.00 274 HIS A N 1
ATOM 1863 C CA . HIS A 1 274 ? -4.472 -2.014 2.789 1.00 91.00 274 HIS A CA 1
ATOM 1864 C C . HIS A 1 274 ? -5.342 -3.217 3.190 1.00 91.00 274 HIS A C 1
ATOM 1866 O O . HIS A 1 274 ? -4.812 -4.208 3.679 1.00 91.00 274 HIS A O 1
ATOM 1872 N N . SER A 1 275 ? -6.659 -3.158 2.946 1.00 87.38 275 SER A N 1
ATOM 1873 C CA . SER A 1 275 ? -7.568 -4.260 3.292 1.00 87.38 275 SER A CA 1
ATOM 1874 C C . SER A 1 275 ? -7.490 -5.439 2.321 1.00 87.38 275 SER A C 1
ATOM 1876 O O . SER A 1 275 ? -8.044 -6.493 2.617 1.00 87.38 275 SER A O 1
ATOM 1878 N N . GLY A 1 276 ? -6.887 -5.250 1.143 1.00 89.00 276 GLY A N 1
ATOM 1879 C CA . GLY A 1 276 ? -6.827 -6.254 0.080 1.00 89.00 276 GLY A CA 1
ATOM 1880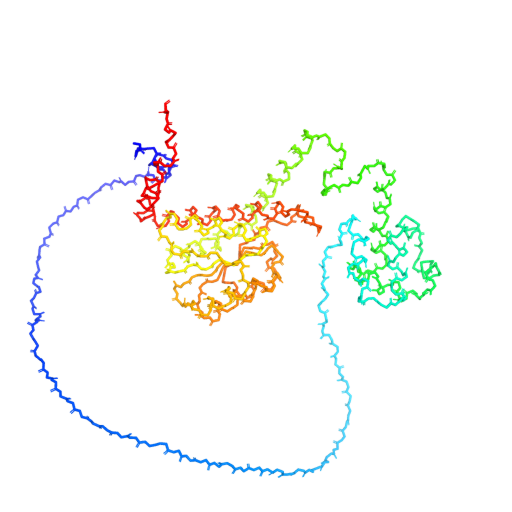 C C . GLY A 1 276 ? -8.186 -6.607 -0.536 1.00 89.00 276 GLY A C 1
ATOM 1881 O O . GLY A 1 276 ? -8.273 -7.533 -1.333 1.00 89.00 276 GLY A O 1
ATOM 1882 N N . SER A 1 277 ? -9.254 -5.893 -0.167 1.00 90.19 277 SER A N 1
ATOM 1883 C CA . SER A 1 277 ? -10.648 -6.248 -0.472 1.00 90.19 277 SER A CA 1
ATOM 1884 C C . SER A 1 277 ? -11.434 -5.131 -1.163 1.00 90.19 277 SER A C 1
ATOM 1886 O O . SER A 1 277 ? -12.646 -5.243 -1.334 1.00 90.19 277 SER A O 1
ATOM 1888 N N . THR A 1 278 ? -10.782 -4.017 -1.499 1.00 89.56 278 THR A N 1
ATOM 1889 C CA . THR A 1 278 ? -11.435 -2.880 -2.157 1.00 89.56 278 THR A CA 1
ATOM 1890 C C . THR A 1 278 ? -11.755 -3.240 -3.606 1.00 89.56 278 THR A C 1
ATOM 1892 O O . THR A 1 278 ? -10.836 -3.335 -4.414 1.00 89.56 278 THR A O 1
ATOM 1895 N N . GLY A 1 279 ? -13.039 -3.424 -3.935 1.00 92.50 279 GLY A N 1
ATOM 1896 C CA . GLY A 1 279 ? -13.488 -3.833 -5.276 1.00 92.50 279 GLY A CA 1
ATOM 1897 C C . GLY A 1 279 ? -12.911 -2.962 -6.393 1.00 92.50 279 GLY A C 1
ATOM 1898 O O . GLY A 1 279 ? -12.294 -3.490 -7.310 1.00 92.50 279 GLY A O 1
ATOM 1899 N N . ASP A 1 280 ? -12.963 -1.641 -6.213 1.00 93.75 280 ASP A N 1
ATOM 1900 C CA . ASP A 1 280 ? -12.433 -0.636 -7.147 1.00 93.75 280 ASP A CA 1
ATOM 1901 C C . ASP A 1 280 ? -10.919 -0.742 -7.425 1.00 93.75 280 ASP A C 1
ATOM 1903 O O . ASP A 1 280 ? -10.418 -0.124 -8.360 1.00 93.75 280 ASP A O 1
ATOM 1907 N N . ILE A 1 281 ? -10.173 -1.501 -6.614 1.00 97.12 281 ILE A N 1
ATOM 1908 C CA . ILE A 1 281 ? -8.740 -1.784 -6.808 1.00 97.12 281 ILE A CA 1
ATOM 1909 C C . ILE A 1 281 ? -8.530 -3.225 -7.290 1.00 97.12 281 ILE A C 1
ATOM 1911 O O . ILE A 1 281 ? -7.704 -3.475 -8.164 1.00 97.12 281 ILE A O 1
ATOM 1915 N N . VAL A 1 282 ? -9.272 -4.179 -6.722 1.00 98.00 282 VAL A N 1
ATOM 1916 C CA . VAL A 1 282 ? -9.165 -5.603 -7.071 1.00 98.00 282 VAL A CA 1
ATOM 1917 C C . VAL A 1 282 ? -9.605 -5.844 -8.515 1.00 98.00 282 VAL A C 1
ATOM 1919 O O . VAL A 1 282 ? -8.976 -6.624 -9.223 1.00 98.00 282 VAL A O 1
ATOM 1922 N N . GLU A 1 283 ? -10.657 -5.167 -8.973 1.00 98.25 283 GLU A N 1
ATOM 1923 C CA . GLU A 1 283 ? -11.185 -5.327 -10.326 1.00 98.25 283 GLU A CA 1
ATOM 1924 C C . GLU A 1 283 ? -10.193 -4.914 -11.428 1.00 98.25 283 GLU A C 1
ATOM 1926 O O . GLU A 1 283 ? -9.912 -5.756 -12.284 1.00 98.25 283 GLU A O 1
ATOM 1931 N N . PRO A 1 284 ? -9.613 -3.696 -11.440 1.00 98.38 284 PRO A N 1
ATOM 1932 C CA . PRO A 1 284 ? -8.629 -3.336 -12.459 1.00 98.38 284 PRO A CA 1
ATOM 1933 C C . PRO A 1 284 ? -7.353 -4.184 -12.383 1.00 98.38 284 PRO A C 1
ATOM 1935 O O . PRO A 1 284 ? -6.796 -4.508 -13.429 1.00 98.38 284 PRO A O 1
ATOM 1938 N N . LEU A 1 285 ? -6.920 -4.622 -11.191 1.00 98.62 285 LEU A N 1
ATOM 1939 C CA . LEU A 1 285 ? -5.783 -5.543 -11.072 1.00 98.62 285 LEU A CA 1
ATOM 1940 C C . LEU A 1 285 ? -6.082 -6.901 -11.721 1.00 98.62 285 LEU A C 1
ATOM 1942 O O . LEU A 1 285 ? -5.274 -7.389 -12.505 1.00 98.62 285 LEU A O 1
ATOM 1946 N N . ARG A 1 286 ? -7.261 -7.481 -11.453 1.00 98.69 286 ARG A N 1
ATOM 1947 C CA . ARG A 1 286 ? -7.715 -8.707 -12.124 1.00 98.69 286 ARG A CA 1
ATOM 1948 C C . ARG A 1 286 ? -7.731 -8.536 -13.638 1.00 98.69 286 ARG A C 1
ATOM 1950 O O . ARG A 1 286 ? -7.261 -9.407 -14.355 1.00 98.69 286 ARG A O 1
ATOM 1957 N N . VAL A 1 287 ? -8.269 -7.423 -14.137 1.00 98.69 287 VAL A N 1
ATOM 1958 C CA . VAL A 1 287 ? -8.317 -7.168 -15.583 1.00 98.69 287 VAL A CA 1
ATOM 1959 C C . VAL A 1 287 ? -6.907 -7.081 -16.171 1.00 98.69 287 VAL A C 1
ATOM 1961 O O . VAL A 1 287 ? -6.672 -7.657 -17.229 1.00 98.69 287 VAL A O 1
ATOM 1964 N N . ALA A 1 288 ? -5.967 -6.422 -15.490 1.00 98.62 288 ALA A N 1
ATOM 1965 C CA . ALA A 1 288 ? -4.567 -6.366 -15.906 1.00 98.62 288 ALA A CA 1
ATOM 1966 C C . ALA A 1 288 ? -3.919 -7.762 -15.955 1.00 98.62 288 ALA A C 1
ATOM 1968 O O . ALA A 1 288 ? -3.260 -8.099 -16.943 1.00 98.62 288 ALA A O 1
ATOM 1969 N N . PHE A 1 289 ? -4.161 -8.578 -14.923 1.00 98.62 289 PHE A N 1
ATOM 1970 C CA . PHE A 1 289 ? -3.730 -9.975 -14.849 1.00 98.62 289 PHE A CA 1
ATOM 1971 C C . PHE A 1 289 ? -4.274 -10.793 -16.030 1.00 98.62 289 PHE A C 1
ATOM 1973 O O . PHE A 1 289 ? -3.508 -11.434 -16.748 1.00 98.62 289 PHE A O 1
ATOM 1980 N N . ASP A 1 290 ? -5.578 -10.695 -16.305 1.00 98.50 290 ASP A N 1
ATOM 1981 C CA . ASP A 1 290 ? -6.245 -11.417 -17.398 1.00 98.50 290 ASP A CA 1
ATOM 1982 C C . ASP A 1 290 ? -5.694 -11.032 -18.790 1.00 98.50 290 ASP A C 1
ATOM 1984 O O . ASP A 1 290 ? -5.760 -11.830 -19.726 1.00 98.50 290 ASP A O 1
ATOM 1988 N N . HIS A 1 291 ? -5.128 -9.826 -18.940 1.00 98.38 291 HIS A N 1
ATOM 1989 C CA . HIS A 1 291 ? -4.495 -9.353 -20.182 1.00 98.38 291 HIS A CA 1
ATOM 1990 C C . HIS A 1 291 ? -2.975 -9.614 -20.236 1.00 98.38 291 HIS A C 1
ATOM 1992 O O . HIS A 1 291 ? -2.309 -9.260 -21.216 1.00 98.38 291 HIS A O 1
ATOM 1998 N N . GLY A 1 292 ? -2.417 -10.279 -19.221 1.00 97.19 292 GLY A N 1
ATOM 1999 C CA . GLY A 1 292 ? -1.033 -10.751 -19.195 1.00 97.19 292 GLY A CA 1
ATOM 2000 C C . GLY A 1 292 ? -0.001 -9.716 -18.745 1.00 97.19 292 GLY A C 1
ATOM 2001 O O . GLY A 1 292 ? 1.184 -9.901 -19.021 1.00 97.19 292 GLY A O 1
ATOM 2002 N N . ALA A 1 293 ? -0.419 -8.629 -18.093 1.00 98.69 293 ALA A N 1
ATOM 2003 C CA . ALA A 1 293 ? 0.513 -7.741 -17.401 1.00 98.69 293 ALA A CA 1
ATOM 2004 C C . ALA A 1 293 ? 1.073 -8.429 -16.149 1.00 98.69 293 ALA A C 1
ATOM 2006 O O . ALA A 1 293 ? 0.362 -9.192 -15.499 1.00 98.69 293 ALA A O 1
ATOM 2007 N N . THR A 1 294 ? 2.315 -8.120 -15.769 1.00 98.88 294 THR A N 1
ATOM 2008 C CA . THR A 1 294 ? 2.840 -8.563 -14.470 1.00 98.88 294 THR A CA 1
ATOM 2009 C C . THR A 1 294 ? 2.195 -7.748 -13.356 1.00 98.88 294 THR A C 1
ATOM 2011 O O . THR A 1 294 ? 2.178 -6.518 -13.395 1.00 98.88 294 THR A O 1
ATOM 2014 N N . THR A 1 295 ? 1.663 -8.420 -12.349 1.00 98.88 295 THR A N 1
ATOM 2015 C CA . THR A 1 295 ? 0.815 -7.821 -11.319 1.00 98.88 295 THR A CA 1
ATOM 2016 C C . THR A 1 295 ? 1.478 -7.839 -9.946 1.00 98.88 295 THR A C 1
ATOM 2018 O O . THR A 1 295 ? 2.011 -8.848 -9.492 1.00 98.88 295 THR A O 1
ATOM 2021 N N . VAL A 1 296 ? 1.440 -6.699 -9.258 1.00 98.94 296 VAL A N 1
ATOM 2022 C CA . VAL A 1 296 ? 2.018 -6.515 -7.923 1.00 98.94 296 VAL A CA 1
ATOM 2023 C C . VAL A 1 296 ? 0.942 -5.986 -6.981 1.00 98.94 296 VAL A C 1
ATOM 2025 O O . VAL A 1 296 ? 0.249 -5.025 -7.308 1.00 98.94 296 VAL A O 1
ATOM 2028 N N . ALA A 1 297 ? 0.816 -6.563 -5.790 1.00 98.75 297 ALA A N 1
ATOM 2029 C CA . ALA A 1 297 ? -0.067 -6.066 -4.739 1.00 98.75 297 ALA A CA 1
ATOM 2030 C C . ALA A 1 297 ? 0.737 -5.573 -3.533 1.00 98.75 297 ALA A C 1
ATOM 2032 O O . ALA A 1 297 ? 1.504 -6.329 -2.946 1.00 98.75 297 ALA A O 1
ATOM 2033 N N . ILE A 1 298 ? 0.511 -4.327 -3.117 1.00 98.62 298 ILE A N 1
ATOM 2034 C CA . ILE A 1 298 ? 0.972 -3.778 -1.837 1.00 98.62 298 ILE A CA 1
ATOM 2035 C C . ILE A 1 298 ? -0.218 -3.782 -0.875 1.00 98.62 298 ILE A C 1
ATOM 2037 O O . ILE A 1 298 ? -1.189 -3.036 -1.061 1.00 98.62 298 ILE A O 1
ATOM 2041 N N . THR A 1 299 ? -0.173 -4.629 0.154 1.00 96.19 299 THR A N 1
ATOM 2042 C CA . THR A 1 299 ? -1.332 -4.862 1.029 1.00 96.19 299 THR A CA 1
ATOM 2043 C C . THR A 1 299 ? -0.960 -5.172 2.473 1.00 96.19 299 THR A C 1
ATOM 2045 O O . THR A 1 299 ? 0.108 -5.697 2.753 1.00 96.19 299 THR A O 1
ATOM 2048 N N . GLY A 1 300 ? -1.862 -4.872 3.411 1.00 91.56 300 GLY A N 1
ATOM 2049 C CA . GLY A 1 300 ? -1.756 -5.360 4.787 1.00 91.56 300 GLY A CA 1
ATOM 2050 C C . GLY A 1 300 ? -2.352 -6.756 4.981 1.00 91.56 300 GLY A C 1
ATOM 2051 O O . GLY A 1 300 ? -2.138 -7.380 6.014 1.00 91.56 300 GLY A O 1
ATOM 2052 N N . ARG A 1 301 ? -3.122 -7.254 4.006 1.00 88.88 301 ARG A N 1
ATOM 2053 C CA . ARG A 1 301 ? -3.848 -8.525 4.100 1.00 88.88 301 ARG A CA 1
ATOM 2054 C C . ARG A 1 301 ? -3.458 -9.444 2.943 1.00 88.88 301 ARG A C 1
ATOM 2056 O O . ARG A 1 301 ? -4.153 -9.456 1.926 1.00 88.88 301 ARG A O 1
ATOM 2063 N N . PRO A 1 302 ? -2.357 -10.207 3.070 1.00 89.00 302 PRO A N 1
ATOM 2064 C CA . PRO A 1 302 ? -1.876 -11.075 1.996 1.00 89.00 302 PRO A CA 1
ATOM 2065 C C . PRO A 1 302 ? -2.836 -12.233 1.678 1.00 89.00 302 PRO A C 1
ATOM 2067 O O . PRO A 1 302 ? -2.743 -12.818 0.605 1.00 89.00 302 PRO A O 1
ATOM 2070 N N . ASP A 1 303 ? -3.789 -12.534 2.560 1.00 88.31 303 ASP A N 1
ATOM 2071 C CA . ASP A 1 303 ? -4.886 -13.491 2.369 1.00 88.31 303 ASP A CA 1
ATOM 2072 C C . ASP A 1 303 ? -6.128 -12.884 1.677 1.00 88.31 303 ASP A C 1
ATOM 2074 O O . ASP A 1 303 ? -7.143 -13.560 1.504 1.00 88.31 303 ASP A O 1
ATOM 2078 N N . GLY A 1 304 ? -6.077 -11.600 1.308 1.00 88.69 304 GLY A N 1
ATOM 2079 C CA . GLY A 1 304 ? -7.194 -10.873 0.714 1.00 88.69 304 GLY A CA 1
ATOM 2080 C C . GLY A 1 304 ? -7.430 -11.169 -0.777 1.00 88.69 304 GLY A C 1
ATOM 2081 O O . GLY A 1 304 ? -6.545 -11.682 -1.465 1.00 88.69 304 GLY A O 1
ATOM 2082 N N . PRO A 1 305 ? -8.607 -10.786 -1.316 1.00 95.88 305 PRO A N 1
ATOM 2083 C CA . PRO A 1 305 ? -8.942 -10.948 -2.736 1.00 95.88 305 PRO A CA 1
ATOM 2084 C C . PRO A 1 305 ? -7.899 -10.402 -3.720 1.00 95.88 305 PRO A C 1
ATOM 2086 O O . PRO A 1 305 ? -7.705 -10.988 -4.779 1.00 95.88 305 PRO A O 1
ATOM 2089 N N . VAL A 1 306 ? -7.213 -9.305 -3.380 1.00 96.94 306 VAL A N 1
ATOM 2090 C CA . VAL A 1 306 ? -6.182 -8.696 -4.237 1.00 96.94 306 VAL A CA 1
ATOM 2091 C C . VAL A 1 306 ? -5.048 -9.668 -4.578 1.00 96.94 306 VAL A C 1
ATOM 2093 O O . VAL A 1 306 ? -4.557 -9.659 -5.702 1.00 96.94 306 VAL A O 1
ATOM 2096 N N . SER A 1 307 ? -4.676 -10.552 -3.648 1.00 96.50 307 SER A N 1
ATOM 2097 C CA . SER A 1 307 ? -3.566 -11.493 -3.821 1.00 96.50 307 SER A CA 1
ATOM 2098 C C . SER A 1 307 ? -3.869 -12.601 -4.827 1.00 96.50 307 SER A C 1
ATOM 2100 O O . SER A 1 307 ? -2.951 -13.244 -5.318 1.00 96.50 307 SER A O 1
ATOM 2102 N N . GLN A 1 308 ? -5.145 -12.838 -5.151 1.00 97.75 308 GLN A N 1
ATOM 2103 C CA . GLN A 1 308 ? -5.540 -13.835 -6.154 1.00 97.75 308 GLN A CA 1
ATOM 2104 C C . GLN A 1 308 ? -5.132 -13.432 -7.575 1.00 97.75 308 GLN A C 1
ATOM 2106 O O . GLN A 1 308 ? -5.066 -14.288 -8.452 1.00 97.75 308 GLN A O 1
ATOM 2111 N N . TYR A 1 309 ? -4.878 -12.141 -7.786 1.00 98.38 309 TYR A N 1
ATOM 2112 C CA . TYR A 1 309 ? -4.560 -11.541 -9.079 1.00 98.38 309 TYR A CA 1
ATOM 2113 C C . TYR A 1 309 ? -3.225 -10.794 -9.037 1.00 98.38 309 TYR A C 1
ATOM 2115 O O . TYR A 1 309 ? -3.049 -9.814 -9.753 1.00 98.38 309 TYR A O 1
ATOM 2123 N N . ALA A 1 310 ? -2.331 -11.201 -8.134 1.00 98.44 310 ALA A N 1
ATOM 2124 C CA . ALA A 1 310 ? -1.010 -10.620 -7.974 1.00 98.44 310 ALA A CA 1
ATOM 2125 C C . ALA A 1 310 ? 0.051 -11.710 -8.145 1.00 98.44 310 ALA A C 1
ATOM 2127 O O . ALA A 1 310 ? 0.082 -12.670 -7.376 1.00 98.44 310 ALA A O 1
ATOM 2128 N N . ASP A 1 311 ? 0.945 -11.531 -9.114 1.00 98.69 311 ASP A N 1
ATOM 2129 C CA . ASP A 1 311 ? 2.143 -12.360 -9.269 1.00 98.69 311 ASP A CA 1
ATOM 2130 C C . ASP A 1 311 ? 3.094 -12.160 -8.080 1.00 98.69 311 ASP A C 1
ATOM 2132 O O . ASP A 1 311 ? 3.721 -13.108 -7.601 1.00 98.69 311 ASP A O 1
ATOM 2136 N N . HIS A 1 312 ? 3.154 -10.923 -7.568 1.00 98.69 312 HIS A N 1
ATOM 2137 C CA . HIS A 1 312 ? 3.985 -10.540 -6.429 1.00 98.69 312 HIS A CA 1
ATOM 2138 C C . HIS A 1 312 ? 3.176 -9.829 -5.345 1.00 98.69 312 HIS A C 1
ATOM 2140 O O . HIS A 1 312 ? 2.502 -8.832 -5.605 1.00 98.69 312 HIS A O 1
ATOM 2146 N N . VAL A 1 313 ? 3.278 -10.303 -4.101 1.00 98.56 313 VAL A N 1
ATOM 2147 C CA . VAL A 1 313 ? 2.585 -9.713 -2.944 1.00 98.56 313 VAL A CA 1
ATOM 2148 C C . VAL A 1 313 ? 3.606 -9.127 -1.973 1.00 98.56 313 VAL A C 1
ATOM 2150 O O . VAL A 1 313 ? 4.427 -9.845 -1.408 1.00 98.56 313 VAL A O 1
ATOM 2153 N N . LEU A 1 314 ? 3.527 -7.816 -1.755 1.00 98.56 314 LEU A N 1
ATOM 2154 C CA . LEU A 1 314 ? 4.365 -7.052 -0.835 1.00 98.56 314 LEU A CA 1
ATOM 2155 C C . LEU A 1 314 ? 3.532 -6.660 0.388 1.00 98.56 314 LEU A C 1
ATOM 2157 O O . LEU A 1 314 ? 2.608 -5.844 0.305 1.00 98.56 314 LEU A O 1
ATOM 2161 N N . THR A 1 315 ? 3.845 -7.277 1.526 1.00 95.94 315 THR A N 1
ATOM 2162 C CA . THR A 1 315 ? 3.038 -7.144 2.744 1.00 95.94 315 THR A CA 1
ATOM 2163 C C . THR A 1 315 ? 3.500 -5.966 3.600 1.00 95.94 315 THR A C 1
ATOM 2165 O O . THR A 1 315 ? 4.687 -5.809 3.868 1.00 95.94 315 THR A O 1
ATOM 2168 N N . THR A 1 316 ? 2.553 -5.151 4.063 1.00 94.06 316 THR A N 1
ATOM 2169 C CA . THR A 1 316 ? 2.770 -4.053 5.022 1.00 94.06 316 THR A CA 1
ATOM 2170 C C . THR A 1 316 ? 2.215 -4.408 6.397 1.00 94.06 316 THR A C 1
ATOM 2172 O O . THR A 1 316 ? 1.216 -5.121 6.478 1.00 94.06 316 THR A O 1
ATOM 2175 N N . SER A 1 317 ? 2.784 -3.864 7.477 1.00 88.38 317 SER A N 1
ATOM 2176 C CA . SER A 1 317 ? 2.255 -4.100 8.828 1.00 88.38 317 SER A CA 1
ATOM 2177 C C . SER A 1 317 ? 0.817 -3.583 8.994 1.00 88.38 317 SER A C 1
ATOM 2179 O O . SER A 1 317 ? 0.450 -2.515 8.497 1.00 88.38 317 SER A O 1
ATOM 2181 N N . THR A 1 318 ? -0.001 -4.339 9.731 1.00 81.69 318 THR A N 1
ATOM 2182 C CA . THR A 1 318 ? -1.356 -3.944 10.159 1.00 81.69 318 THR A CA 1
ATOM 2183 C C . THR A 1 318 ? -1.456 -3.724 11.666 1.00 81.69 318 THR A C 1
ATOM 2185 O O . THR A 1 318 ? -2.532 -3.395 12.155 1.00 81.69 318 THR A O 1
ATOM 2188 N N . ALA A 1 319 ? -0.369 -3.938 12.416 1.00 69.19 319 ALA A N 1
ATOM 2189 C CA . ALA A 1 319 ? -0.403 -4.082 13.874 1.00 69.19 319 ALA A CA 1
ATOM 2190 C C . ALA A 1 319 ? -0.905 -2.829 14.611 1.00 69.19 319 ALA A C 1
ATOM 2192 O O . ALA A 1 319 ? -1.435 -2.932 15.715 1.00 69.19 319 ALA A O 1
ATOM 2193 N N . ARG A 1 320 ? -0.740 -1.654 13.998 1.00 63.47 320 ARG A N 1
ATOM 2194 C CA . ARG A 1 320 ? -1.072 -0.347 14.584 1.00 63.47 320 ARG A CA 1
ATOM 2195 C C . ARG A 1 320 ? -2.198 0.383 13.863 1.00 63.47 320 ARG A C 1
ATOM 2197 O O . ARG A 1 320 ? -2.542 1.502 14.227 1.00 63.47 320 ARG A O 1
ATOM 2204 N N . GLU A 1 321 ? -2.803 -0.243 12.857 1.00 64.19 321 GLU A N 1
ATOM 2205 C CA . GLU A 1 321 ? -3.971 0.339 12.207 1.00 64.19 321 GLU A CA 1
ATOM 2206 C C . GLU A 1 321 ? -5.223 0.055 13.049 1.00 64.19 321 GLU A C 1
ATOM 2208 O O . GLU A 1 321 ? -5.486 -1.077 13.450 1.00 64.19 321 GLU A O 1
ATOM 2213 N N . THR A 1 322 ? -6.004 1.098 13.327 1.00 58.28 322 THR A N 1
ATOM 2214 C CA . THR A 1 322 ? -7.252 0.964 14.096 1.00 58.28 322 THR A CA 1
ATOM 2215 C C . THR A 1 322 ? -8.424 0.683 13.169 1.00 58.28 322 THR A C 1
ATOM 2217 O O . THR A 1 322 ? -8.465 1.225 12.073 1.00 58.28 322 THR A O 1
ATOM 2220 N N . ASP A 1 323 ? -9.435 -0.071 13.610 1.00 53.66 323 ASP A N 1
ATOM 2221 C CA . ASP A 1 323 ? -10.623 -0.370 12.784 1.00 53.66 323 ASP A CA 1
ATOM 2222 C C . ASP A 1 323 ? -11.353 0.893 12.282 1.00 53.66 323 ASP A C 1
ATOM 2224 O O . ASP A 1 323 ? -11.932 0.895 11.196 1.00 53.66 323 ASP A O 1
ATOM 2228 N N . LEU A 1 324 ? -11.319 1.983 13.062 1.00 47.59 324 LEU A N 1
ATOM 2229 C CA . LEU A 1 324 ? -11.951 3.260 12.711 1.00 47.59 324 LEU A CA 1
ATOM 2230 C C . LEU A 1 324 ? -11.117 4.111 11.739 1.00 47.59 324 LEU A C 1
ATOM 2232 O O . LEU A 1 324 ? -11.647 5.086 11.211 1.00 47.59 324 LEU A O 1
ATOM 2236 N N . ARG A 1 325 ? -9.846 3.748 11.497 1.00 56.41 325 ARG A N 1
ATOM 2237 C CA . ARG A 1 325 ? -8.914 4.343 10.516 1.00 56.41 325 ARG A CA 1
ATOM 2238 C C . ARG A 1 325 ? -9.097 5.857 10.313 1.00 56.41 325 ARG A C 1
ATOM 2240 O O . ARG A 1 325 ? -9.287 6.279 9.171 1.00 56.41 325 ARG A O 1
ATOM 2247 N N . PRO A 1 326 ? -9.022 6.702 11.361 1.00 53.88 326 PRO A N 1
ATOM 2248 C CA . PRO A 1 326 ? -9.409 8.111 11.252 1.00 53.88 326 PRO A CA 1
ATOM 2249 C C . PRO A 1 326 ? -8.619 8.884 10.182 1.00 53.88 326 PRO A C 1
ATOM 2251 O O . PRO A 1 326 ? -9.146 9.829 9.602 1.00 53.88 326 PRO A O 1
ATOM 2254 N N . ALA A 1 327 ? -7.388 8.458 9.871 1.00 63.16 327 ALA A N 1
ATOM 2255 C CA . ALA A 1 327 ? -6.595 9.011 8.768 1.00 63.16 327 ALA A CA 1
ATOM 2256 C C . ALA A 1 327 ? -5.699 7.986 8.036 1.00 63.16 327 ALA A C 1
ATOM 2258 O O . ALA A 1 327 ? -4.886 8.386 7.203 1.00 63.16 327 ALA A O 1
ATOM 2259 N N . ALA A 1 328 ? -5.833 6.683 8.332 1.00 73.06 328 ALA A N 1
ATOM 2260 C CA . ALA A 1 328 ? -5.016 5.606 7.751 1.00 73.06 328 ALA A CA 1
ATOM 2261 C C . ALA A 1 328 ? -3.493 5.881 7.800 1.00 73.06 328 ALA A C 1
ATOM 2263 O O . ALA A 1 328 ? -2.785 5.651 6.820 1.00 73.06 328 ALA A O 1
ATOM 2264 N N . MET A 1 329 ? -3.004 6.440 8.913 1.00 82.38 329 MET A N 1
ATOM 2265 C CA . MET A 1 329 ? -1.633 6.961 9.020 1.00 82.38 329 MET A CA 1
ATOM 2266 C C . MET A 1 329 ? -0.605 5.833 8.922 1.00 82.38 329 MET A C 1
ATOM 2268 O O . MET A 1 329 ? 0.161 5.802 7.961 1.00 82.38 329 MET A O 1
ATOM 2272 N N . SER A 1 330 ? -0.686 4.851 9.821 1.00 82.88 330 SER A N 1
ATOM 2273 C CA . SER A 1 330 ? 0.256 3.733 9.876 1.00 82.88 330 SER A CA 1
ATOM 2274 C C . SER A 1 330 ? 0.210 2.877 8.607 1.00 82.88 330 SER A C 1
ATOM 2276 O O . SER A 1 330 ? 1.252 2.600 8.013 1.00 82.88 330 SER A O 1
ATOM 2278 N N . SER A 1 331 ? -0.984 2.516 8.109 1.00 84.88 331 SER A N 1
ATOM 2279 C CA . SER A 1 331 ? -1.071 1.756 6.851 1.00 84.88 331 SER A CA 1
ATOM 2280 C C . SER A 1 331 ? -0.451 2.504 5.672 1.00 84.88 331 SER A C 1
ATOM 2282 O O . SER A 1 331 ? 0.257 1.892 4.874 1.00 84.88 331 SER A O 1
ATOM 2284 N N . ARG A 1 332 ? -0.652 3.823 5.573 1.00 92.25 332 ARG A N 1
ATOM 2285 C CA . ARG A 1 332 ? -0.023 4.642 4.531 1.00 92.25 332 ARG A CA 1
ATOM 2286 C C . ARG A 1 332 ? 1.496 4.700 4.695 1.00 92.25 332 ARG A C 1
ATOM 2288 O O . ARG A 1 332 ? 2.200 4.574 3.699 1.00 92.25 332 ARG A O 1
ATOM 2295 N N . THR A 1 333 ? 2.011 4.869 5.911 1.00 93.69 333 THR A N 1
ATOM 2296 C CA . THR A 1 333 ? 3.459 4.912 6.172 1.00 93.69 333 THR A CA 1
ATOM 2297 C C . THR A 1 333 ? 4.149 3.610 5.771 1.00 93.69 333 THR A C 1
ATOM 2299 O O . THR A 1 333 ? 5.160 3.646 5.072 1.00 93.69 333 THR A O 1
ATOM 2302 N N . GLY A 1 334 ? 3.579 2.456 6.133 1.00 95.06 334 GLY A N 1
ATOM 2303 C CA . GLY A 1 334 ? 4.107 1.156 5.708 1.00 95.06 334 GLY A CA 1
ATOM 2304 C C . GLY A 1 334 ? 4.100 0.991 4.184 1.00 95.06 334 GLY A C 1
ATOM 2305 O O . GLY A 1 334 ? 5.077 0.527 3.601 1.00 95.06 334 GLY A O 1
ATOM 2306 N N . GLN A 1 335 ? 3.034 1.436 3.512 1.00 97.25 335 GLN A N 1
ATOM 2307 C CA . GLN A 1 335 ? 2.955 1.412 2.048 1.00 97.25 335 GLN A CA 1
ATOM 2308 C C . GLN A 1 335 ? 4.005 2.323 1.385 1.00 97.25 335 GLN A C 1
ATOM 2310 O O . GLN A 1 335 ? 4.600 1.926 0.385 1.00 97.25 335 GLN A O 1
ATOM 2315 N N . LEU A 1 336 ? 4.266 3.510 1.945 1.00 98.12 336 LEU A N 1
ATOM 2316 C CA . LEU A 1 336 ? 5.296 4.429 1.444 1.00 98.12 336 LEU A CA 1
ATOM 2317 C C . LEU A 1 336 ? 6.706 3.843 1.570 1.00 98.12 336 LEU A C 1
ATOM 2319 O O . LEU A 1 336 ? 7.491 3.983 0.636 1.00 98.12 336 LEU A O 1
ATOM 2323 N N . LEU A 1 337 ? 7.005 3.122 2.657 1.00 98.50 337 LEU A N 1
ATOM 2324 C CA . LEU A 1 337 ? 8.278 2.406 2.793 1.00 98.50 337 LEU A CA 1
ATOM 2325 C C . LEU A 1 337 ? 8.473 1.383 1.664 1.00 98.50 337 LEU A C 1
ATOM 2327 O O . LEU A 1 337 ? 9.532 1.343 1.044 1.00 98.50 337 LEU A O 1
ATOM 2331 N N . VAL A 1 338 ? 7.447 0.582 1.361 1.00 98.69 338 VAL A N 1
ATOM 2332 C CA . VAL A 1 338 ? 7.510 -0.397 0.261 1.00 98.69 338 VAL A CA 1
ATOM 2333 C C . VAL A 1 338 ? 7.697 0.303 -1.089 1.00 98.69 338 VAL A C 1
ATOM 2335 O O . VAL A 1 338 ? 8.497 -0.150 -1.907 1.00 98.69 338 VAL A O 1
ATOM 2338 N N . VAL A 1 339 ? 7.012 1.429 -1.318 1.00 98.62 339 VAL A N 1
ATOM 2339 C CA . VAL A 1 339 ? 7.196 2.258 -2.520 1.00 98.62 339 VAL A CA 1
ATOM 2340 C C . VAL A 1 339 ? 8.622 2.797 -2.634 1.00 98.62 339 VAL A C 1
ATOM 2342 O O . VAL A 1 339 ? 9.183 2.772 -3.728 1.00 98.62 339 VAL A O 1
ATOM 2345 N N . ASP A 1 340 ? 9.232 3.242 -1.535 1.00 98.62 340 ASP A N 1
ATOM 2346 C CA . ASP A 1 340 ? 10.629 3.689 -1.523 1.00 98.62 340 ASP A CA 1
ATOM 2347 C C . ASP A 1 340 ? 11.591 2.547 -1.861 1.00 98.62 340 ASP A C 1
ATOM 2349 O O . ASP A 1 340 ? 12.494 2.728 -2.679 1.00 98.62 340 ASP A O 1
ATOM 2353 N N . CYS A 1 341 ? 11.369 1.354 -1.305 1.00 98.75 341 CYS A N 1
ATOM 2354 C CA . CYS A 1 341 ? 12.152 0.168 -1.643 1.00 98.75 341 CYS A CA 1
ATOM 2355 C C . CYS A 1 341 ? 12.034 -0.193 -3.133 1.00 98.75 341 CYS A C 1
ATOM 2357 O O . CYS A 1 341 ? 13.057 -0.409 -3.786 1.00 98.75 341 CYS A O 1
ATOM 2359 N N . LEU A 1 342 ? 10.812 -0.206 -3.682 1.00 98.81 342 LEU A N 1
ATOM 2360 C CA . LEU A 1 342 ? 10.572 -0.439 -5.110 1.00 98.81 342 LEU A CA 1
ATOM 2361 C C . LEU A 1 342 ? 11.291 0.602 -5.969 1.00 98.81 342 LEU A C 1
ATOM 2363 O O . LEU A 1 342 ? 12.010 0.246 -6.899 1.00 98.81 342 LEU A O 1
ATOM 2367 N N . PHE A 1 343 ? 11.130 1.886 -5.648 1.00 98.62 343 PHE A N 1
ATOM 2368 C CA . PHE A 1 343 ? 11.745 2.970 -6.402 1.00 98.62 343 PHE A CA 1
ATOM 2369 C C . PHE A 1 343 ? 13.273 2.880 -6.401 1.00 98.62 343 PHE A C 1
ATOM 2371 O O . PHE A 1 343 ? 13.888 2.983 -7.462 1.00 98.62 343 PHE A O 1
ATOM 2378 N N . ILE A 1 344 ? 13.891 2.666 -5.235 1.00 98.44 344 ILE A N 1
ATOM 2379 C CA . ILE A 1 344 ? 15.349 2.545 -5.133 1.00 98.44 344 ILE A CA 1
ATOM 2380 C C . ILE A 1 344 ? 15.847 1.320 -5.902 1.00 98.44 344 ILE A C 1
ATOM 2382 O O . ILE A 1 344 ? 16.818 1.446 -6.647 1.00 98.44 344 ILE A O 1
ATOM 2386 N N . GLY A 1 345 ? 15.178 0.170 -5.783 1.00 98.56 345 GLY A N 1
ATOM 2387 C CA . GLY A 1 345 ? 15.536 -1.030 -6.542 1.00 98.56 345 GLY A CA 1
ATOM 2388 C C . GLY A 1 345 ? 15.444 -0.810 -8.054 1.00 98.56 345 GLY A C 1
ATOM 2389 O O . GLY A 1 345 ? 16.389 -1.103 -8.785 1.00 98.56 345 GLY A O 1
ATOM 2390 N N . VAL A 1 346 ? 14.349 -0.206 -8.527 1.00 98.62 346 VAL A N 1
ATOM 2391 C CA . VAL A 1 346 ? 14.173 0.131 -9.947 1.00 98.62 346 VAL A CA 1
ATOM 2392 C C . VAL A 1 346 ? 15.267 1.092 -10.410 1.00 98.62 346 VAL A C 1
ATOM 2394 O O . VAL A 1 346 ? 15.922 0.830 -11.414 1.00 98.62 346 VAL A O 1
ATOM 2397 N N . MET A 1 347 ? 15.534 2.161 -9.651 1.00 97.19 347 MET A N 1
ATOM 2398 C CA . MET A 1 347 ? 16.575 3.137 -9.981 1.00 97.19 347 MET A CA 1
ATOM 2399 C C . MET A 1 347 ? 17.968 2.500 -10.059 1.00 97.19 347 MET A C 1
ATOM 2401 O O . MET A 1 347 ? 18.764 2.904 -10.904 1.00 97.19 347 MET A O 1
ATOM 2405 N N . GLN A 1 348 ? 18.273 1.514 -9.208 1.00 97.62 348 GLN A N 1
ATOM 2406 C CA . GLN A 1 348 ? 19.537 0.775 -9.262 1.00 97.62 348 GLN A CA 1
ATOM 2407 C C . GLN A 1 348 ? 19.657 -0.055 -10.546 1.00 97.62 348 GLN A C 1
ATOM 2409 O O . GLN A 1 348 ? 20.705 -0.018 -11.190 1.00 97.62 348 GLN A O 1
ATOM 2414 N N . LEU A 1 349 ? 18.591 -0.752 -10.955 1.00 98.00 349 LEU A N 1
ATOM 2415 C CA . LEU A 1 349 ? 18.590 -1.546 -12.189 1.00 98.00 349 LEU A CA 1
ATOM 2416 C C . LEU A 1 349 ? 18.615 -0.687 -13.458 1.00 98.00 349 LEU A C 1
ATOM 2418 O O . LEU A 1 349 ? 19.185 -1.096 -14.468 1.00 98.00 349 LEU A O 1
ATOM 2422 N N . THR A 1 350 ? 18.026 0.509 -13.417 1.00 96.56 350 THR A N 1
ATOM 2423 C CA . THR A 1 350 ? 17.934 1.413 -14.572 1.00 96.56 350 THR A CA 1
ATOM 2424 C C . THR A 1 350 ? 18.896 2.600 -14.485 1.00 96.56 350 THR A C 1
ATOM 2426 O O . THR A 1 350 ? 18.679 3.597 -15.173 1.00 96.56 350 THR A O 1
ATOM 2429 N N . TYR A 1 351 ? 19.935 2.538 -13.641 1.00 95.94 351 TYR A N 1
ATOM 2430 C CA . TYR A 1 351 ? 20.750 3.697 -13.241 1.00 95.94 351 TYR A CA 1
ATOM 2431 C C . TYR A 1 351 ? 21.254 4.545 -14.417 1.00 95.94 351 TYR A C 1
ATOM 2433 O O . TYR A 1 351 ? 21.096 5.769 -14.408 1.00 95.94 351 TYR A O 1
ATOM 2441 N N . ASP A 1 352 ? 21.799 3.902 -15.452 1.00 95.81 352 ASP A N 1
ATOM 2442 C CA . ASP A 1 352 ? 22.385 4.587 -16.610 1.00 95.81 352 ASP A CA 1
ATOM 2443 C C . ASP A 1 352 ? 21.361 5.434 -17.388 1.00 95.81 352 ASP A C 1
ATOM 2445 O O . ASP A 1 352 ? 21.711 6.483 -17.930 1.00 95.81 352 ASP A O 1
ATOM 2449 N N . ALA A 1 353 ? 20.089 5.020 -17.408 1.00 93.62 353 ALA A N 1
ATOM 2450 C CA . ALA A 1 353 ? 18.992 5.777 -18.014 1.00 93.62 353 ALA A CA 1
ATOM 2451 C C . ALA A 1 353 ?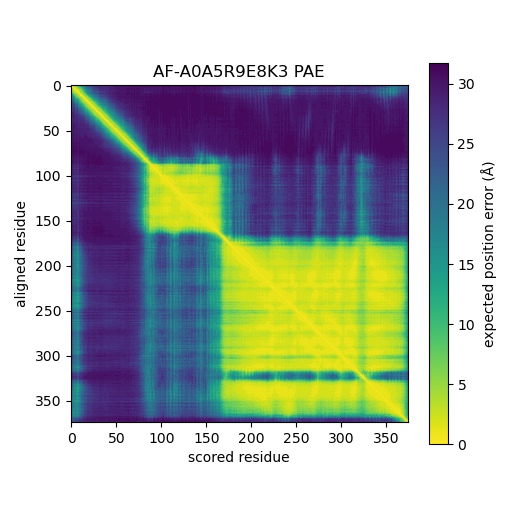 18.316 6.739 -17.017 1.00 93.62 353 ALA A C 1
ATOM 2453 O O . ALA A 1 353 ? 17.939 7.857 -17.379 1.00 93.62 353 ALA A O 1
ATOM 2454 N N . ALA A 1 354 ? 18.197 6.329 -15.753 1.00 94.44 354 ALA A N 1
ATOM 2455 C CA . ALA A 1 354 ? 17.501 7.061 -14.699 1.00 94.44 354 ALA A CA 1
ATOM 2456 C C . ALA A 1 354 ? 18.244 8.328 -14.253 1.00 94.44 354 ALA A C 1
ATOM 2458 O O . ALA A 1 354 ? 17.620 9.375 -14.072 1.00 94.44 354 ALA A O 1
ATOM 2459 N N . ALA A 1 355 ? 19.569 8.263 -14.080 1.00 93.38 355 ALA A N 1
ATOM 2460 C CA . ALA A 1 355 ? 20.345 9.389 -13.562 1.00 93.38 355 ALA A CA 1
ATOM 2461 C C . ALA A 1 355 ? 20.279 10.638 -14.474 1.00 93.38 355 ALA A C 1
ATOM 2463 O O . ALA A 1 355 ? 20.016 11.730 -13.954 1.00 93.38 355 ALA A O 1
ATOM 2464 N N . PRO A 1 356 ? 20.422 10.526 -15.813 1.00 94.75 356 PRO A N 1
ATOM 2465 C CA . PRO A 1 356 ? 20.202 11.656 -16.717 1.00 94.75 356 PRO A CA 1
ATOM 2466 C C . PRO A 1 356 ? 18.762 12.188 -16.698 1.00 94.75 356 PRO A C 1
ATOM 2468 O O . PRO A 1 356 ? 18.570 13.404 -16.688 1.00 94.75 356 PRO A O 1
ATOM 2471 N N . ALA A 1 357 ? 17.751 11.309 -16.661 1.00 92.75 357 ALA A N 1
ATOM 2472 C CA . ALA A 1 357 ? 16.341 11.713 -16.621 1.00 92.75 357 ALA A CA 1
ATOM 2473 C C . ALA A 1 357 ? 16.017 12.527 -15.357 1.00 92.75 357 ALA A C 1
ATOM 2475 O O . ALA A 1 357 ? 15.377 13.582 -15.423 1.00 92.75 357 ALA A O 1
ATOM 2476 N N . LEU A 1 358 ? 16.543 12.089 -14.210 1.00 91.25 358 LEU A N 1
ATOM 2477 C CA . LEU A 1 358 ? 16.369 12.782 -12.942 1.00 91.25 358 LEU A CA 1
ATOM 2478 C C . LEU A 1 358 ? 17.018 14.173 -12.968 1.00 91.25 358 LEU A C 1
ATOM 2480 O O . LEU A 1 358 ? 16.374 15.146 -12.565 1.00 91.25 358 LEU A O 1
ATOM 2484 N N . ALA A 1 359 ? 18.248 14.281 -13.484 1.00 90.88 359 ALA A N 1
ATOM 2485 C CA . ALA A 1 359 ? 18.945 15.557 -13.645 1.00 90.88 359 ALA A CA 1
ATOM 2486 C C . ALA A 1 359 ? 18.181 16.513 -14.577 1.00 90.88 359 ALA A C 1
ATOM 2488 O O . ALA A 1 359 ? 17.925 17.657 -14.202 1.00 90.88 359 ALA A O 1
ATOM 2489 N N . ALA A 1 360 ? 17.722 16.025 -15.734 1.00 90.56 360 ALA A N 1
ATOM 2490 C CA . ALA A 1 360 ? 16.947 16.815 -16.689 1.00 90.56 360 ALA A CA 1
ATOM 2491 C C . ALA A 1 360 ? 15.634 17.339 -16.081 1.00 90.56 360 ALA A C 1
ATOM 2493 O O . ALA A 1 360 ? 15.291 18.511 -16.248 1.00 90.56 360 ALA A O 1
ATOM 2494 N N . SER A 1 361 ? 14.917 16.499 -15.320 1.00 87.56 361 SER A N 1
ATOM 2495 C CA . SER A 1 361 ? 13.687 16.912 -14.629 1.00 87.56 361 SER A CA 1
ATOM 2496 C C . SER A 1 361 ? 13.938 18.012 -13.587 1.00 87.56 361 SER A C 1
ATOM 2498 O O . SER A 1 361 ? 13.139 18.941 -13.457 1.00 87.56 361 SER A O 1
ATOM 2500 N N . TYR A 1 362 ? 15.065 17.940 -12.867 1.00 87.69 362 TYR A N 1
ATOM 2501 C CA . TYR A 1 362 ? 15.466 18.953 -11.893 1.00 87.69 362 TYR A CA 1
ATOM 2502 C C . TYR A 1 362 ? 15.825 20.277 -12.577 1.00 87.69 362 TYR A C 1
ATOM 2504 O O . TYR A 1 362 ? 15.304 21.326 -12.195 1.00 87.69 362 TYR A O 1
ATOM 2512 N N . GLU A 1 363 ? 16.665 20.234 -13.614 1.00 89.56 363 GLU A N 1
ATOM 2513 C CA . GLU A 1 363 ? 17.086 21.419 -14.371 1.00 89.56 363 GLU A CA 1
ATOM 2514 C C . GLU A 1 363 ? 15.892 22.152 -14.995 1.00 89.56 363 GLU A C 1
ATOM 2516 O O . GLU A 1 363 ? 15.783 23.375 -14.872 1.00 89.56 363 GLU A O 1
ATOM 2521 N N . ALA A 1 364 ? 14.934 21.413 -15.565 1.00 88.31 364 ALA A N 1
ATOM 2522 C CA . ALA A 1 364 ? 13.714 21.981 -16.138 1.00 88.31 364 ALA A CA 1
ATOM 2523 C C . ALA A 1 364 ? 12.883 22.783 -15.117 1.00 88.31 364 ALA A C 1
ATOM 2525 O O . ALA A 1 364 ? 12.194 23.735 -15.486 1.00 88.31 364 ALA A O 1
ATOM 2526 N N . LEU A 1 365 ? 12.964 22.439 -13.828 1.00 87.06 365 LEU A N 1
ATOM 2527 C CA . LEU A 1 365 ? 12.220 23.088 -12.745 1.00 87.06 365 LEU A CA 1
ATOM 2528 C C . LEU A 1 365 ? 13.064 24.067 -11.915 1.00 87.06 365 LEU A C 1
ATOM 2530 O O . LEU A 1 365 ? 12.505 24.806 -11.103 1.00 87.06 365 LEU A O 1
ATOM 2534 N N . ALA A 1 366 ? 14.381 24.133 -12.119 1.00 85.06 366 ALA A N 1
ATOM 2535 C CA . ALA A 1 366 ? 15.292 24.949 -11.311 1.00 85.06 366 ALA A CA 1
ATOM 2536 C C . ALA A 1 366 ? 14.913 26.445 -11.300 1.00 85.06 366 ALA A C 1
ATOM 2538 O O . ALA A 1 366 ? 14.952 27.102 -10.256 1.00 85.06 366 ALA A O 1
ATOM 2539 N N . HIS A 1 367 ? 14.445 26.974 -12.436 1.00 83.75 367 HIS A N 1
ATOM 2540 C CA . HIS A 1 367 ? 14.009 28.370 -12.564 1.00 83.75 367 HIS A CA 1
ATOM 2541 C C . HIS A 1 367 ? 12.788 28.722 -11.695 1.00 83.75 367 HIS A C 1
ATOM 2543 O O . HIS A 1 367 ? 12.582 29.893 -11.382 1.00 83.75 367 HIS A O 1
ATOM 2549 N N . ARG A 1 368 ? 11.982 27.732 -11.284 1.00 80.38 368 ARG A N 1
ATOM 2550 C CA . ARG A 1 368 ? 10.805 27.940 -10.422 1.00 80.38 368 ARG A CA 1
ATOM 2551 C C . ARG A 1 368 ? 11.161 28.074 -8.942 1.00 80.38 368 ARG A C 1
ATOM 2553 O O . ARG A 1 368 ? 10.369 28.616 -8.182 1.00 80.38 368 ARG A O 1
ATOM 2560 N N . HIS A 1 369 ? 12.346 27.609 -8.546 1.00 73.38 369 HIS A N 1
ATOM 2561 C CA . HIS A 1 369 ? 12.843 27.672 -7.167 1.00 73.38 369 HIS A CA 1
ATOM 2562 C C . HIS A 1 369 ? 13.767 28.870 -6.919 1.00 73.38 369 HIS A C 1
ATOM 2564 O O . HIS A 1 369 ? 14.137 29.148 -5.781 1.00 73.38 369 HIS A O 1
ATOM 2570 N N . SER A 1 370 ? 14.128 29.605 -7.973 1.00 71.06 370 SER A N 1
ATOM 2571 C CA . SER A 1 370 ? 14.888 30.844 -7.849 1.00 71.06 370 SER A CA 1
ATOM 2572 C C . SER A 1 370 ? 13.934 31.960 -7.421 1.00 71.06 370 SER A C 1
ATOM 2574 O O . SER A 1 370 ? 13.176 32.482 -8.241 1.00 71.06 370 SER A O 1
ATOM 2576 N N . SER A 1 371 ? 13.945 32.339 -6.141 1.00 58.38 371 SER A N 1
ATOM 2577 C CA . SER A 1 371 ? 13.290 33.570 -5.699 1.00 58.38 371 SER A CA 1
ATOM 2578 C C . SER A 1 371 ? 13.886 34.730 -6.494 1.00 58.38 371 SER A C 1
ATOM 2580 O O . SER A 1 371 ? 15.062 35.051 -6.331 1.00 58.38 371 SER A O 1
ATOM 2582 N N . ARG A 1 372 ? 13.100 35.355 -7.377 1.00 54.25 372 ARG A N 1
ATOM 2583 C CA . ARG A 1 372 ? 13.475 36.644 -7.964 1.00 54.25 372 ARG A CA 1
ATOM 2584 C C . ARG A 1 372 ? 13.538 37.654 -6.823 1.00 54.25 372 ARG A C 1
ATOM 2586 O O . ARG A 1 372 ? 12.508 38.209 -6.451 1.00 54.25 372 ARG A O 1
ATOM 2593 N N . THR A 1 373 ? 14.725 37.869 -6.269 1.00 54.34 373 THR A N 1
ATOM 2594 C CA . THR A 1 373 ? 15.020 39.033 -5.437 1.00 54.34 373 THR A CA 1
ATOM 2595 C C . THR A 1 373 ? 14.739 40.253 -6.314 1.00 54.34 373 THR A C 1
ATOM 2597 O O . THR A 1 373 ? 15.415 40.456 -7.324 1.00 54.34 373 THR A O 1
ATOM 2600 N N . ARG A 1 374 ? 13.640 40.952 -6.024 1.00 49.62 374 ARG A N 1
ATOM 2601 C CA . ARG A 1 374 ? 13.298 42.231 -6.649 1.00 49.62 374 ARG A CA 1
ATOM 2602 C C . ARG A 1 374 ? 14.018 43.356 -5.937 1.00 49.62 374 ARG A C 1
ATOM 2604 O O . ARG A 1 374 ? 14.130 43.257 -4.695 1.00 49.62 374 ARG A O 1
#

Organism: NCBI:txid1817406

Mean predicted aligned error: 18.05 Å

Sequence (374 aa):
MTKDLKDSFGAAGAGRRPGGSAPSGPGTSRTHGGSGPTTSAAGDSGASDPGPGGGAASSSGRGGTRSPATGPNGTGTGTGGAPPAPAALAAKVRTLAPSMTRSMQRVAEAVASDPAGCAALTVTGLAELTGTSEATVVRTSRLLGYPGYRDLRLALAGLAAQQQSGRAPAVTADIAVDDPIADVVAKLAYDEQQTLADTAAGLDTVQLDAAVTALATARRIDIYGVGASGLVAQDLAQKLLRIGLVAHAHSDPHLAVTNAVQLRSGDAAVAISHSGSTGDIVEPLRVAFDHGATTVAITGRPDGPVSQYADHVLTTSTARETDLRPAAMSSRTGQLLVVDCLFIGVMQLTYDAAAPALAASYEALAHRHSSRTR

InterPro domains:
  IPR000281 Helix-turn-helix protein RpiR [PF01418] (89-162)
  IPR000281 Helix-turn-helix protein RpiR [PS51071] (87-163)
  IPR001347 SIS domain [PF01380] (215-344)
  IPR001347 SIS domain [PS51464] (211-352)
  IPR009057 Homedomain-like superfamily [SSF46689] (90-161)
  IPR035472 RpiR-like, SIS domain [cd05013] (207-345)
  IPR036388 Winged helix-like DNA-binding domain superfamily [G3DSA:1.10.10.10] (86-159)
  IPR046348 SIS domain superfamily [SSF53697] (184-349)
  IPR047640 HTH-type transcriptional regulator RpiR-like [PTHR30514] (89-369)

Solvent-accessible surface area (backbone atoms only — not comparable to full-atom values): 21963 Å² total; per-residue (Å²): 142,81,67,70,76,60,69,79,75,67,87,81,90,88,83,87,85,84,89,83,83,85,84,89,87,86,90,83,88,88,82,89,87,86,80,88,84,89,87,87,86,88,86,79,90,83,89,84,87,87,88,87,85,89,90,83,82,88,84,88,89,81,88,88,86,85,86,86,87,86,86,85,85,88,83,86,83,75,84,85,60,78,69,77,66,68,91,47,52,53,61,50,41,63,72,45,43,88,81,43,54,75,66,37,40,43,46,46,48,48,48,49,75,36,28,49,67,51,32,74,45,51,64,62,52,49,10,59,77,46,73,48,49,49,69,48,47,36,50,39,24,39,74,76,53,21,99,26,48,70,54,40,30,53,50,24,40,53,39,31,54,49,61,71,65,71,59,64,64,59,76,49,96,87,40,43,72,78,53,54,71,69,54,49,51,54,51,51,52,51,53,45,53,49,30,45,52,48,15,63,73,59,42,54,63,68,41,48,52,52,48,20,52,47,60,60,66,30,71,36,35,45,24,29,10,55,74,73,35,25,55,50,24,44,52,47,21,54,55,40,41,42,38,67,44,54,44,44,53,35,63,50,48,69,61,33,37,63,51,18,70,72,40,30,71,58,21,27,36,37,29,37,34,58,73,15,65,53,59,71,34,38,52,25,37,38,41,18,37,78,41,47,18,51,24,33,28,41,19,43,30,76,89,23,70,33,47,81,37,27,83,23,69,46,44,25,40,56,90,79,55,52,97,79,47,90,74,48,58,45,49,43,52,19,50,46,52,54,43,50,52,41,50,51,49,23,44,64,78,39,36,89,61,18,54,59,34,38,50,52,58,48,62,76,46,47,74,79,73,54,78,80,83,124

pLDDT: mean 75.94, std 25.54, range [25.22, 98.94]